Protein AF-A0A0X3P410-F1 (afdb_monomer)

Organism: Schistocephalus solidus (NCBI:txid70667)

Structure (mmCIF, N/CA/C/O backbone):
data_AF-A0A0X3P410-F1
#
_entry.id   AF-A0A0X3P410-F1
#
loop_
_atom_site.group_PDB
_atom_site.id
_atom_site.type_symbol
_atom_site.label_atom_id
_atom_site.label_alt_id
_atom_site.label_comp_id
_atom_site.label_asym_id
_atom_site.label_entity_id
_atom_site.label_seq_id
_atom_site.pdbx_PDB_ins_code
_atom_site.Cartn_x
_atom_site.Cartn_y
_atom_site.Cartn_z
_atom_site.occupancy
_atom_site.B_iso_or_equiv
_atom_site.auth_seq_id
_atom_site.auth_comp_id
_atom_site.auth_asym_id
_atom_site.auth_atom_id
_atom_site.pdbx_PDB_model_num
ATOM 1 N N . VAL A 1 1 ? -22.834 -7.733 72.774 1.00 53.56 1 VAL A N 1
ATOM 2 C CA . VAL A 1 1 ? -22.899 -6.552 71.873 1.00 53.56 1 VAL A CA 1
ATOM 3 C C . VAL A 1 1 ? -21.554 -6.244 71.197 1.00 53.56 1 VAL A C 1
ATOM 5 O O . VAL A 1 1 ? -21.556 -6.013 70.000 1.00 53.56 1 VAL A O 1
ATOM 8 N N . MET A 1 2 ? -20.396 -6.358 71.871 1.00 48.06 2 MET A N 1
ATOM 9 C CA . MET A 1 2 ? -19.074 -6.096 71.248 1.00 48.06 2 MET A CA 1
ATOM 10 C C . MET A 1 2 ? -18.658 -7.035 70.096 1.00 48.06 2 MET A C 1
ATOM 12 O O . MET A 1 2 ? -17.933 -6.603 69.210 1.00 48.06 2 MET A O 1
ATOM 16 N N . HIS A 1 3 ? -19.120 -8.290 70.051 1.00 46.69 3 HIS A N 1
ATOM 17 C CA . HIS A 1 3 ? -18.744 -9.221 68.970 1.00 46.69 3 HIS A CA 1
ATOM 18 C C . HIS A 1 3 ? -19.468 -8.949 67.639 1.00 46.69 3 HIS A C 1
ATOM 20 O O . HIS A 1 3 ? -18.973 -9.324 66.583 1.00 46.69 3 HIS A O 1
ATOM 26 N N . SER A 1 4 ? -20.607 -8.250 67.665 1.00 51.50 4 SER A N 1
ATOM 27 C CA . SER A 1 4 ? -21.394 -7.973 66.455 1.00 51.50 4 SER A CA 1
ATOM 28 C C . SER A 1 4 ? -20.841 -6.803 65.636 1.00 51.50 4 SER A C 1
ATOM 30 O O . SER A 1 4 ? -21.094 -6.726 64.438 1.00 51.50 4 SER A O 1
ATOM 32 N N . HIS A 1 5 ? -20.088 -5.890 66.257 1.00 46.47 5 HIS A N 1
ATOM 33 C CA . HIS A 1 5 ? -19.515 -4.733 65.562 1.00 46.47 5 HIS A CA 1
ATOM 34 C C . HIS A 1 5 ? -18.194 -5.058 64.860 1.00 46.47 5 HIS A C 1
ATOM 36 O O . HIS A 1 5 ? -17.947 -4.536 63.779 1.00 46.47 5 HIS A O 1
ATOM 42 N N . VAL A 1 6 ? -17.390 -5.977 65.404 1.00 54.53 6 VAL A N 1
ATOM 43 C CA . VAL A 1 6 ? -16.124 -6.400 64.777 1.00 54.53 6 VAL A CA 1
ATOM 44 C C . VAL A 1 6 ? -16.376 -7.179 63.479 1.00 54.53 6 VAL A C 1
ATOM 46 O O . VAL A 1 6 ? -15.697 -6.944 62.484 1.00 54.53 6 VAL A O 1
ATOM 49 N N . VAL A 1 7 ? -17.409 -8.029 63.449 1.00 55.09 7 VAL A N 1
ATOM 50 C CA . VAL A 1 7 ? -17.800 -8.789 62.245 1.00 55.09 7 VAL A CA 1
ATOM 51 C C . VAL A 1 7 ? -18.361 -7.871 61.150 1.00 55.09 7 VAL A C 1
ATOM 53 O O . VAL A 1 7 ? -18.025 -8.045 59.983 1.00 55.09 7 VAL A O 1
ATOM 56 N N . CYS A 1 8 ? -19.140 -6.842 61.508 1.00 50.25 8 CYS A N 1
ATOM 57 C CA . CYS A 1 8 ? -19.619 -5.848 60.538 1.00 50.25 8 CYS A CA 1
ATOM 58 C C . CYS A 1 8 ? -18.475 -5.035 59.913 1.00 50.25 8 CYS A C 1
ATOM 60 O O . CYS A 1 8 ? -18.492 -4.800 58.710 1.00 50.25 8 CYS A O 1
ATOM 62 N N . ILE A 1 9 ? -17.471 -4.634 60.704 1.00 56.47 9 ILE A N 1
ATOM 63 C CA . ILE A 1 9 ? -16.331 -3.848 60.204 1.00 56.47 9 ILE A CA 1
ATOM 64 C C . ILE A 1 9 ? -15.464 -4.687 59.250 1.00 56.47 9 ILE A C 1
ATOM 66 O O . ILE A 1 9 ? -15.083 -4.198 58.185 1.00 56.47 9 ILE A O 1
ATOM 70 N N . LEU A 1 10 ? -15.215 -5.961 59.579 1.00 51.12 10 LEU A N 1
ATOM 71 C CA . LEU A 1 10 ? -14.474 -6.889 58.713 1.00 51.12 10 LEU A CA 1
ATOM 72 C C . LEU A 1 10 ? -15.204 -7.161 57.387 1.00 51.12 10 LEU A C 1
ATOM 74 O O . LEU A 1 10 ? -14.580 -7.087 56.333 1.00 51.12 10 LEU A O 1
ATOM 78 N N . LEU A 1 11 ? -16.527 -7.358 57.415 1.00 52.19 11 LEU A N 1
ATOM 79 C CA . LEU A 1 11 ? -17.325 -7.567 56.199 1.00 52.19 11 LEU A CA 1
ATOM 80 C C . LEU A 1 11 ? -17.384 -6.319 55.305 1.00 52.19 11 LEU A C 1
ATOM 82 O O . LEU A 1 11 ? -17.352 -6.436 54.082 1.00 52.19 11 LEU A O 1
ATOM 86 N N . THR A 1 12 ? -17.418 -5.112 55.884 1.00 54.66 12 THR A N 1
ATOM 87 C CA . THR A 1 12 ? -17.327 -3.874 55.090 1.00 54.66 12 THR A CA 1
ATOM 88 C C . THR A 1 12 ? -15.939 -3.656 54.492 1.00 54.66 12 THR A C 1
ATOM 90 O O . THR A 1 12 ? -15.838 -3.141 53.381 1.00 54.66 12 THR A O 1
ATOM 93 N N . ALA A 1 13 ? -14.875 -4.078 55.183 1.00 51.28 13 ALA A N 1
ATOM 94 C CA . ALA A 1 13 ? -13.511 -4.000 54.668 1.00 51.28 13 ALA A CA 1
ATOM 95 C C . ALA A 1 13 ? -13.288 -4.989 53.512 1.00 51.28 13 ALA A C 1
ATOM 97 O O . ALA A 1 13 ? -12.763 -4.590 52.476 1.00 51.28 13 ALA A O 1
ATOM 98 N N . GLU A 1 14 ? -13.764 -6.234 53.621 1.00 45.56 14 GLU A N 1
ATOM 99 C CA . GLU A 1 14 ? -13.724 -7.198 52.511 1.00 45.56 14 GLU A CA 1
ATOM 100 C C . GLU A 1 14 ? -14.582 -6.746 51.320 1.00 45.56 14 GLU A C 1
ATOM 102 O O . GLU A 1 14 ?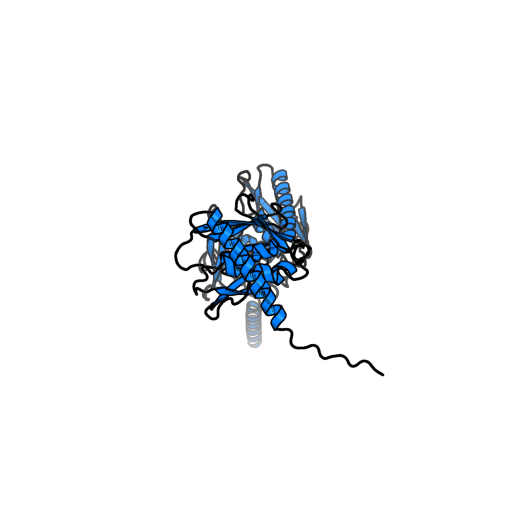 -14.131 -6.848 50.181 1.00 45.56 14 GLU A O 1
ATOM 107 N N . ALA A 1 15 ? -15.759 -6.150 51.548 1.00 48.47 15 ALA A N 1
ATOM 108 C CA . ALA A 1 15 ? -16.586 -5.590 50.473 1.00 48.47 15 ALA A CA 1
ATOM 109 C C . ALA A 1 15 ? -15.930 -4.383 49.766 1.00 48.47 15 ALA A C 1
ATOM 111 O O . ALA A 1 15 ? -16.090 -4.214 48.557 1.00 48.47 15 ALA A O 1
ATOM 112 N N . LEU A 1 16 ? -15.152 -3.565 50.485 1.00 43.69 16 LEU A N 1
ATOM 113 C CA . LEU A 1 16 ? -14.364 -2.463 49.913 1.00 43.69 16 LEU A CA 1
ATOM 114 C C . LEU A 1 16 ? -13.125 -2.956 49.141 1.00 43.69 16 LEU A C 1
ATOM 116 O O . LEU A 1 16 ? -12.748 -2.334 48.148 1.00 43.69 16 LEU A O 1
ATOM 120 N N . ILE A 1 17 ? -12.525 -4.081 49.545 1.00 46.53 17 ILE A N 1
ATOM 121 C CA . ILE A 1 17 ? -11.403 -4.726 48.838 1.00 46.53 17 ILE A CA 1
ATOM 122 C C . ILE A 1 17 ? -11.898 -5.486 47.591 1.00 46.53 17 ILE A C 1
ATOM 124 O O . ILE A 1 17 ? -11.266 -5.428 46.540 1.00 46.53 17 ILE A O 1
ATOM 128 N N . LEU A 1 18 ? -13.077 -6.113 47.648 1.00 37.34 18 LEU A N 1
ATOM 129 C CA . LEU A 1 18 ? -13.748 -6.699 46.478 1.00 37.34 18 LEU A CA 1
ATOM 130 C C . LEU A 1 18 ? -14.286 -5.628 45.510 1.00 37.34 18 LEU A C 1
ATOM 132 O O . LEU A 1 18 ? -14.347 -5.861 44.304 1.00 37.34 18 LEU A O 1
ATOM 136 N N . GLY A 1 19 ? -14.620 -4.432 46.007 1.00 35.28 19 GLY A N 1
ATOM 137 C CA . GLY A 1 19 ? -15.080 -3.298 45.197 1.00 35.28 19 GLY A CA 1
ATOM 138 C C . GLY A 1 19 ? -13.990 -2.598 44.372 1.00 35.28 19 GLY A C 1
ATOM 139 O O . GLY A 1 19 ? -14.309 -1.899 43.410 1.00 35.28 19 GLY A O 1
ATOM 140 N N . THR A 1 20 ? -12.705 -2.783 44.697 1.00 38.91 20 THR A N 1
ATOM 141 C CA . THR A 1 20 ? -11.577 -2.199 43.942 1.00 38.91 20 THR A CA 1
ATOM 142 C C . THR A 1 20 ? -10.993 -3.135 42.882 1.00 38.91 20 THR A C 1
ATOM 144 O O . THR A 1 20 ? -10.320 -2.657 41.968 1.00 38.91 20 THR A O 1
ATOM 147 N N . ALA A 1 21 ? -11.314 -4.432 42.923 1.00 40.91 21 ALA A N 1
ATOM 148 C CA . ALA A 1 21 ? -10.769 -5.452 42.023 1.00 40.91 21 ALA A CA 1
ATOM 149 C C . ALA A 1 21 ? -11.372 -5.463 40.601 1.00 40.91 21 ALA A C 1
ATOM 151 O O . ALA A 1 21 ? -10.977 -6.286 39.784 1.00 40.91 21 ALA A O 1
ATOM 152 N N . ASN A 1 22 ? -12.313 -4.567 40.276 1.00 45.75 22 ASN A N 1
ATOM 153 C CA . ASN A 1 22 ? -13.031 -4.609 38.994 1.00 45.75 22 ASN A CA 1
ATOM 154 C C . ASN A 1 22 ? -13.069 -3.267 38.241 1.00 45.75 22 ASN A C 1
ATOM 156 O O . ASN A 1 22 ? -13.989 -2.994 37.465 1.00 45.75 22 ASN A O 1
ATOM 160 N N . LYS A 1 23 ? -12.069 -2.395 38.441 1.00 52.06 23 LYS A N 1
ATOM 161 C CA . LYS A 1 23 ? -11.855 -1.284 37.502 1.00 52.06 23 LYS A CA 1
ATOM 162 C C . LYS A 1 23 ? -11.256 -1.855 36.222 1.00 52.06 23 LYS A C 1
ATOM 164 O O . LYS A 1 23 ? -10.046 -2.041 36.145 1.00 52.06 23 LYS A O 1
ATOM 169 N N . LYS A 1 24 ? -12.107 -2.098 35.217 1.00 62.91 24 LYS A N 1
ATOM 170 C CA . LYS A 1 24 ? -11.659 -2.381 33.846 1.00 62.91 24 LYS A CA 1
ATOM 171 C C . LYS A 1 24 ? -10.625 -1.328 33.448 1.00 62.91 24 LYS A C 1
ATOM 173 O O . LYS A 1 24 ? -10.930 -0.132 33.398 1.00 62.91 24 LYS A O 1
ATOM 178 N N . SER A 1 25 ? -9.395 -1.774 33.233 1.00 76.81 25 SER A N 1
ATOM 179 C CA . SER A 1 25 ? -8.320 -0.940 32.714 1.00 76.81 25 SER A CA 1
ATOM 180 C C . SER A 1 25 ? -8.734 -0.375 31.353 1.00 76.81 25 SER A C 1
ATOM 182 O O . SER A 1 25 ? -9.462 -1.012 30.589 1.00 76.81 25 SER A O 1
ATOM 184 N N . HIS A 1 26 ? -8.322 0.856 31.067 1.00 84.44 26 HIS A N 1
ATOM 185 C CA . HIS A 1 26 ? -8.626 1.512 29.801 1.00 84.44 26 HIS A CA 1
ATOM 186 C C . HIS A 1 26 ? -7.410 2.276 29.288 1.00 84.44 26 HIS A C 1
ATOM 188 O O . HIS A 1 26 ? -6.543 2.684 30.060 1.00 84.44 26 HIS A O 1
ATOM 194 N N . ILE A 1 27 ? -7.373 2.466 27.977 1.00 87.50 27 ILE A N 1
ATOM 195 C CA . ILE A 1 27 ? -6.474 3.381 27.284 1.00 87.50 27 ILE A CA 1
ATOM 196 C C . ILE A 1 27 ? -7.338 4.442 26.621 1.00 87.50 27 ILE A C 1
ATOM 198 O O . ILE A 1 27 ? -8.391 4.139 26.074 1.00 87.50 27 ILE A O 1
ATOM 202 N N . SER A 1 28 ? -6.906 5.694 26.670 1.00 89.75 28 SER A N 1
ATOM 203 C CA . SER A 1 28 ? -7.561 6.798 25.983 1.00 89.75 28 SER A CA 1
ATOM 204 C C . SER A 1 28 ? -6.724 7.283 24.812 1.00 89.75 28 SER A C 1
ATOM 206 O O . SER A 1 28 ? -5.535 7.532 24.977 1.00 89.75 28 SER A O 1
ATOM 208 N N . VAL A 1 29 ? -7.359 7.481 23.660 1.00 90.50 29 VAL A N 1
ATOM 209 C CA . VAL A 1 29 ? -6.777 8.203 22.524 1.00 90.50 29 VAL A CA 1
ATOM 210 C C . VAL A 1 29 ? -7.301 9.629 22.541 1.00 90.50 29 VAL A C 1
ATOM 212 O O . VAL A 1 29 ? -8.511 9.839 22.593 1.00 90.50 29 VAL A O 1
ATOM 215 N N . CYS A 1 30 ? -6.404 10.604 22.514 1.00 88.88 30 CYS A N 1
ATOM 216 C CA . CYS A 1 30 ? -6.676 12.010 22.762 1.00 88.88 30 CYS A CA 1
ATOM 217 C C . CYS A 1 30 ? -6.092 12.890 21.657 1.00 88.88 30 CYS A C 1
ATOM 219 O O . CYS A 1 30 ? -5.040 12.586 21.098 1.00 88.88 30 CYS A O 1
ATOM 221 N N . LYS A 1 31 ? -6.771 14.000 21.356 1.00 87.81 31 LYS A N 1
ATOM 222 C CA . LYS A 1 31 ? -6.292 14.984 20.373 1.00 87.81 31 LYS A CA 1
ATOM 223 C C . LYS A 1 31 ? -5.110 15.784 20.918 1.00 87.81 31 LYS A C 1
ATOM 225 O O . LYS A 1 31 ? -4.193 16.117 20.184 1.00 87.81 31 LYS A O 1
ATOM 230 N N . PHE A 1 32 ? -5.147 16.070 22.214 1.00 86.81 32 PHE A N 1
ATOM 231 C CA . PHE A 1 32 ? -4.072 16.702 22.974 1.00 86.81 32 PHE A CA 1
ATOM 232 C C . PHE A 1 32 ? -3.826 15.881 24.243 1.00 86.81 32 PHE A C 1
ATOM 234 O O . PHE A 1 32 ? -4.707 15.102 24.625 1.00 86.81 32 PHE A O 1
ATOM 241 N N . PRO A 1 33 ? -2.694 16.047 24.946 1.00 86.69 33 PRO A N 1
ATOM 242 C CA . PRO A 1 33 ? -2.455 15.326 26.189 1.00 86.69 33 PRO A CA 1
ATOM 243 C C . PRO A 1 33 ? -3.628 15.517 27.159 1.00 86.69 33 PRO A C 1
ATOM 245 O O . PRO A 1 33 ? -3.986 16.642 27.507 1.00 86.69 33 PRO A O 1
ATOM 248 N N . HIS A 1 34 ? -4.266 14.409 27.541 1.00 83.31 34 HIS A N 1
ATOM 249 C CA . HIS A 1 34 ? -5.423 14.365 28.444 1.00 83.31 34 HIS A CA 1
ATOM 250 C C . HIS A 1 34 ? -6.672 15.171 28.013 1.00 83.31 34 HIS A C 1
ATOM 252 O O . HIS A 1 34 ? -7.570 15.373 28.832 1.00 83.31 34 HIS A O 1
ATOM 258 N N . SER A 1 35 ? -6.779 15.607 26.751 1.00 86.56 35 SER A N 1
ATOM 259 C CA . SER A 1 35 ? -7.918 16.394 26.254 1.00 86.56 35 SER A CA 1
ATOM 260 C C . SER A 1 35 ? -8.442 15.900 24.903 1.00 86.56 35 SER A C 1
ATOM 262 O O . SER A 1 35 ? -7.696 15.444 24.035 1.00 86.56 35 SER A O 1
ATOM 264 N N . GLY A 1 36 ? -9.764 15.980 24.720 1.00 84.56 36 GLY A N 1
ATOM 265 C CA . GLY A 1 36 ? -10.440 15.458 23.528 1.00 84.56 36 GLY A CA 1
ATOM 266 C C . GLY A 1 36 ? -10.337 13.934 23.406 1.00 84.56 36 GLY A C 1
ATOM 267 O O . GLY A 1 36 ? -10.142 13.421 22.311 1.00 84.56 36 GLY A O 1
ATOM 268 N N . CYS A 1 37 ? -10.407 13.222 24.531 1.00 87.69 37 CYS A N 1
ATOM 269 C CA . CYS A 1 37 ? -10.124 11.792 24.609 1.00 87.69 37 CYS A CA 1
ATOM 270 C C . CYS A 1 37 ? -11.328 10.889 24.295 1.00 87.69 37 CYS A C 1
ATOM 272 O O . CYS A 1 37 ? -12.476 11.215 24.615 1.00 87.69 37 CYS A O 1
ATOM 274 N N . LYS A 1 38 ? -11.051 9.695 23.763 1.00 89.12 38 LYS A N 1
ATOM 275 C CA . LYS A 1 38 ? -11.967 8.548 23.712 1.00 89.12 38 LYS A CA 1
ATOM 276 C C . LYS A 1 38 ? -11.301 7.319 24.317 1.00 89.12 38 LYS A C 1
ATOM 278 O O . LYS A 1 38 ? -10.166 7.004 23.974 1.00 89.12 38 LYS A O 1
ATOM 283 N N . ALA A 1 39 ? -12.017 6.652 25.217 1.00 87.62 39 ALA A N 1
ATOM 284 C CA . ALA A 1 39 ? -11.524 5.489 25.941 1.00 87.62 39 ALA A CA 1
ATOM 285 C C . ALA A 1 39 ? -11.814 4.179 25.194 1.00 87.62 39 ALA A C 1
ATOM 287 O O . ALA A 1 39 ? -12.881 4.012 24.604 1.00 87.62 39 ALA A O 1
ATOM 288 N N . PHE A 1 40 ? -10.868 3.254 25.303 1.00 86.62 40 PHE A N 1
ATOM 289 C CA . PHE A 1 40 ? -10.900 1.865 24.866 1.00 86.62 40 PHE A CA 1
ATOM 290 C C . PHE A 1 40 ? -10.651 0.999 26.097 1.00 86.62 40 PHE A C 1
ATOM 292 O O . PHE A 1 40 ? -9.687 1.221 26.833 1.00 86.62 40 PHE A O 1
ATOM 299 N N . TYR A 1 41 ? -11.537 0.047 26.357 1.00 82.81 41 TYR A N 1
ATOM 300 C CA . TYR A 1 41 ? -11.479 -0.786 27.556 1.00 82.81 41 TYR A CA 1
ATOM 301 C C . TYR A 1 41 ? -10.783 -2.105 27.248 1.00 82.81 41 TYR A C 1
ATOM 303 O O . TYR A 1 41 ? -10.905 -2.620 26.138 1.00 82.81 41 TYR A O 1
ATOM 311 N N . THR A 1 42 ? -10.075 -2.663 28.228 1.00 74.81 42 THR A N 1
ATOM 312 C CA . THR A 1 42 ? -9.466 -3.983 28.058 1.00 74.81 42 THR A CA 1
ATOM 313 C C . THR A 1 42 ? -10.505 -5.053 27.768 1.00 74.81 42 THR A C 1
ATOM 315 O O . THR A 1 42 ? -11.596 -5.085 28.353 1.00 74.81 42 THR A O 1
ATOM 318 N N . LYS A 1 43 ? -10.116 -5.972 26.885 1.00 70.62 43 LYS A N 1
ATOM 319 C CA . LYS A 1 43 ? -10.782 -7.256 26.671 1.00 70.62 43 LYS A CA 1
ATOM 320 C C . LYS A 1 43 ? -9.839 -8.331 27.198 1.00 70.62 43 LYS A C 1
ATOM 322 O O . LYS A 1 43 ? -8.666 -8.325 26.844 1.00 70.62 43 LYS A O 1
ATOM 327 N N . GLN A 1 44 ? -10.323 -9.168 28.121 1.00 64.69 44 GLN A N 1
ATOM 328 C CA . GLN A 1 44 ? -9.512 -10.181 28.822 1.00 64.69 44 GLN A CA 1
ATOM 329 C C . GLN A 1 44 ? -8.151 -9.648 29.322 1.00 64.69 44 GLN A C 1
ATOM 331 O O . GLN A 1 44 ? -7.116 -10.267 29.112 1.00 64.69 44 GLN A O 1
ATOM 336 N N . GLU A 1 45 ? -8.152 -8.466 29.950 1.00 66.75 45 GLU A N 1
ATOM 337 C CA . GLU A 1 45 ? -6.956 -7.827 30.534 1.00 66.75 45 GLU A CA 1
ATOM 338 C C . GLU A 1 45 ? -5.840 -7.438 29.539 1.00 66.75 45 GLU A C 1
ATOM 340 O O . GLU A 1 45 ? -4.801 -6.932 29.964 1.00 66.75 45 GLU A O 1
ATOM 345 N N . SER A 1 46 ? -6.067 -7.565 28.226 1.00 76.44 46 SER A N 1
ATOM 346 C CA . SER A 1 46 ? -5.139 -7.130 27.175 1.00 76.44 46 SER A CA 1
ATOM 347 C C . SER A 1 46 ? -5.678 -5.941 26.365 1.00 76.44 46 SER A C 1
ATOM 349 O O . SER A 1 46 ? -6.882 -5.666 26.312 1.00 76.44 46 SER A O 1
ATOM 351 N N . PHE A 1 47 ? -4.754 -5.222 25.721 1.00 78.44 47 PHE A N 1
ATOM 352 C CA . PHE A 1 47 ? -5.019 -4.160 24.746 1.00 78.44 47 PHE A CA 1
ATOM 353 C C . PHE A 1 47 ? -4.621 -4.557 23.314 1.00 78.44 47 PHE A C 1
ATOM 355 O O . PHE A 1 47 ? -4.543 -3.684 22.449 1.00 78.44 47 PHE A O 1
ATOM 362 N N . ASP A 1 48 ? -4.363 -5.839 23.041 1.00 78.19 48 ASP A N 1
ATOM 363 C CA . ASP A 1 48 ? -3.875 -6.308 21.734 1.00 78.19 48 ASP A CA 1
ATOM 364 C C . ASP A 1 48 ? -4.797 -5.907 20.577 1.00 78.19 48 ASP A C 1
ATOM 366 O O . ASP A 1 48 ? -4.315 -5.397 19.565 1.00 78.19 48 ASP A O 1
ATOM 370 N N . SER A 1 49 ? -6.118 -6.016 20.764 1.00 77.81 49 SER A N 1
ATOM 371 C CA . SER A 1 49 ? -7.120 -5.550 19.794 1.00 77.81 49 SER A CA 1
ATOM 372 C C . SER A 1 49 ? -6.889 -4.085 19.422 1.00 77.81 49 SER A C 1
ATOM 374 O O . SER A 1 49 ? -6.720 -3.743 18.255 1.00 77.81 49 SER A O 1
ATOM 376 N N . TYR A 1 50 ? -6.782 -3.215 20.427 1.00 83.88 50 TYR A N 1
ATOM 377 C CA . TYR A 1 50 ? -6.537 -1.789 20.231 1.00 83.88 50 TYR A CA 1
ATOM 378 C C . TYR A 1 50 ? -5.188 -1.517 19.540 1.00 83.88 50 TYR A C 1
ATOM 380 O O . TYR A 1 50 ? -5.117 -0.695 18.624 1.00 83.88 50 TYR A O 1
ATOM 388 N N . ARG A 1 51 ? -4.120 -2.234 19.916 1.00 82.44 51 ARG A N 1
ATOM 389 C CA . ARG A 1 51 ? -2.795 -2.105 19.279 1.00 82.44 51 ARG A CA 1
ATOM 390 C C . ARG A 1 51 ? -2.828 -2.484 17.805 1.00 82.44 51 ARG A C 1
ATOM 392 O O . ARG A 1 51 ? -2.227 -1.799 16.979 1.00 82.44 51 ARG A O 1
ATOM 399 N N . GLN A 1 52 ? -3.550 -3.543 17.467 1.00 77.75 52 GLN A N 1
ATOM 400 C CA . GLN A 1 52 ? -3.747 -3.957 16.087 1.00 77.75 52 GLN A CA 1
ATOM 401 C C . GLN A 1 52 ? -4.584 -2.929 15.308 1.00 77.75 52 GLN A C 1
ATOM 403 O O . GLN A 1 52 ? -4.239 -2.589 14.176 1.00 77.75 52 GLN A O 1
ATOM 408 N N . CYS A 1 53 ? -5.613 -2.351 15.932 1.00 83.62 53 CYS A N 1
ATOM 409 C CA . CYS A 1 53 ? -6.407 -1.276 15.338 1.00 83.62 53 CYS A CA 1
ATOM 410 C C . CYS A 1 53 ? -5.579 -0.027 15.024 1.00 83.62 53 CYS A C 1
ATOM 412 O O . CYS A 1 53 ? -5.759 0.559 13.957 1.00 83.62 53 CYS A O 1
ATOM 414 N N . LEU A 1 54 ? -4.628 0.353 15.888 1.00 81.75 54 LEU A N 1
ATOM 415 C CA . LEU A 1 54 ? -3.697 1.448 15.590 1.00 81.75 54 LEU A CA 1
ATOM 416 C C . LEU A 1 54 ? -2.926 1.189 14.293 1.00 81.75 54 LEU A C 1
ATOM 418 O O . LEU A 1 54 ? -2.819 2.092 13.468 1.00 81.75 54 LEU A O 1
ATOM 422 N N . LYS A 1 55 ? -2.445 -0.040 14.068 1.00 77.00 55 LYS A N 1
ATOM 423 C CA . LYS A 1 55 ? -1.725 -0.398 12.835 1.00 77.00 55 LYS A CA 1
ATOM 424 C C . LYS A 1 55 ? -2.600 -0.234 11.590 1.00 77.00 55 LYS A C 1
ATOM 426 O O . LYS A 1 55 ? -2.111 0.214 10.559 1.00 77.00 55 LYS A O 1
ATOM 431 N N . TYR A 1 56 ? -3.876 -0.601 11.680 1.00 74.94 56 TYR A N 1
ATOM 432 C CA . TYR A 1 56 ? -4.776 -0.589 10.528 1.00 74.94 56 TYR A CA 1
ATOM 433 C C . TYR A 1 56 ? -5.492 0.724 10.290 1.00 74.94 56 TYR A C 1
ATOM 435 O O . TYR A 1 56 ? -5.934 0.921 9.175 1.00 74.94 56 TYR A O 1
ATOM 443 N N . CYS A 1 57 ? -5.623 1.597 11.284 1.00 79.25 57 CYS A N 1
ATOM 444 C CA . CYS A 1 57 ? -6.245 2.911 11.117 1.00 79.25 57 CYS A CA 1
ATOM 445 C C . CYS A 1 57 ? -5.214 4.026 10.872 1.00 79.25 57 CYS A C 1
ATOM 447 O O . CYS A 1 57 ? -5.597 5.171 10.665 1.00 79.25 57 CYS A O 1
ATOM 449 N N . THR A 1 58 ? -3.916 3.706 10.888 1.00 72.00 58 THR A N 1
ATOM 450 C CA . THR A 1 58 ? -2.808 4.656 10.696 1.00 72.00 58 THR A CA 1
ATOM 451 C C . THR A 1 58 ? -2.102 4.373 9.372 1.00 72.00 58 THR A C 1
ATOM 453 O O . THR A 1 58 ? -1.014 3.802 9.344 1.00 72.00 58 THR A O 1
ATOM 456 N N . PHE A 1 59 ? -2.736 4.720 8.254 1.00 63.94 59 PHE A N 1
ATOM 457 C CA . PHE A 1 59 ? -2.145 4.558 6.924 1.00 63.94 59 PHE A CA 1
ATOM 458 C C . PHE A 1 59 ? -2.377 5.791 6.061 1.00 63.94 59 PHE A C 1
ATOM 460 O O . PHE A 1 59 ? -3.378 6.489 6.200 1.00 63.94 59 PHE A O 1
ATOM 467 N N . LYS A 1 60 ? -1.412 6.048 5.181 1.00 61.84 60 LYS A N 1
ATOM 468 C CA . LYS A 1 60 ? -1.434 7.148 4.225 1.00 61.84 60 LYS A CA 1
ATOM 469 C C . LYS A 1 60 ? -2.324 6.745 3.042 1.00 61.84 60 LYS A C 1
ATOM 471 O O . LYS A 1 60 ? -1.956 5.836 2.304 1.00 61.84 60 LYS A O 1
ATOM 476 N N . THR A 1 61 ? -3.507 7.347 2.908 1.00 54.75 61 THR A N 1
ATOM 477 C CA . THR A 1 61 ? -4.492 6.977 1.869 1.00 54.75 61 THR A CA 1
ATOM 478 C C . THR A 1 61 ? -4.225 7.614 0.513 1.00 54.75 61 THR A C 1
ATOM 480 O O . THR A 1 61 ? -4.600 7.048 -0.508 1.00 54.75 61 THR A O 1
ATOM 483 N N . ASP A 1 62 ? -3.571 8.771 0.488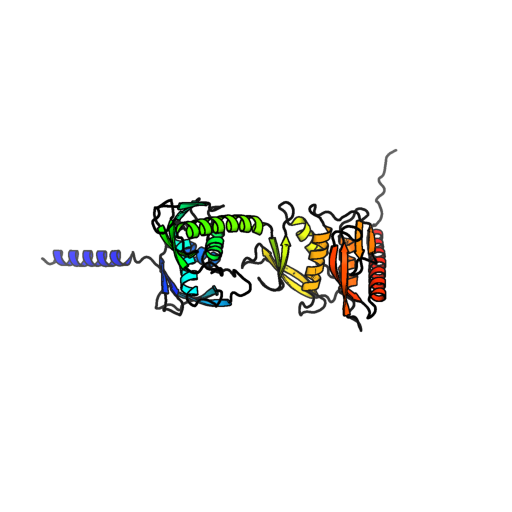 1.00 54.91 62 ASP A N 1
ATOM 484 C CA . ASP A 1 62 ? -3.299 9.535 -0.727 1.00 54.91 62 ASP A CA 1
ATOM 485 C C . ASP A 1 62 ? -1.983 10.327 -0.597 1.00 54.91 62 ASP A C 1
ATOM 487 O O . ASP A 1 62 ? -1.380 10.405 0.477 1.00 54.91 62 ASP A O 1
ATOM 491 N N . ALA A 1 63 ? -1.500 10.903 -1.699 1.00 56.72 63 ALA A N 1
ATOM 492 C CA . ALA A 1 63 ? -0.266 11.689 -1.697 1.00 56.72 63 ALA A CA 1
ATOM 493 C C . ALA A 1 63 ? -0.369 12.974 -0.848 1.00 56.72 63 ALA A C 1
ATOM 495 O O . ALA A 1 63 ? 0.650 13.416 -0.307 1.00 56.72 63 ALA A O 1
ATOM 496 N N . ASP A 1 64 ? -1.584 13.511 -0.694 1.00 57.97 64 ASP A N 1
ATOM 497 C CA . ASP A 1 64 ? -1.883 14.828 -0.119 1.00 57.97 64 ASP A CA 1
ATOM 498 C C . ASP A 1 64 ? -2.181 14.796 1.394 1.00 57.97 64 ASP A C 1
ATOM 500 O O . ASP A 1 64 ? -2.253 15.840 2.052 1.00 57.97 64 ASP A O 1
ATOM 504 N N . THR A 1 65 ? -2.317 13.604 1.975 1.00 67.88 65 THR A N 1
ATOM 505 C CA . THR A 1 65 ? -2.496 13.401 3.411 1.00 67.88 65 THR A CA 1
ATOM 506 C C . THR A 1 65 ? -1.270 13.874 4.180 1.00 67.88 65 THR A C 1
ATOM 508 O O . THR A 1 65 ? -0.118 13.550 3.867 1.00 67.88 65 THR A O 1
ATOM 511 N N . LYS A 1 66 ? -1.529 14.638 5.242 1.00 70.06 66 LYS A N 1
ATOM 512 C CA . LYS A 1 66 ? -0.509 15.098 6.179 1.00 70.06 66 LYS A CA 1
ATOM 513 C C . LYS A 1 66 ? -0.443 14.197 7.392 1.00 70.06 66 LYS A C 1
ATOM 515 O O . LYS A 1 66 ? -1.453 13.676 7.860 1.00 70.06 66 LYS A O 1
ATOM 520 N N . GLU A 1 67 ? 0.769 14.072 7.906 1.00 80.19 67 GLU A N 1
ATOM 521 C CA . GLU A 1 67 ? 1.036 13.476 9.202 1.00 80.19 67 GLU A CA 1
ATOM 522 C C . GLU A 1 67 ? 0.571 14.422 10.316 1.00 80.19 67 GLU A C 1
ATOM 524 O O . GLU A 1 67 ? 0.898 15.612 10.308 1.00 80.19 67 GLU A O 1
ATOM 529 N N . LEU A 1 68 ? -0.222 13.904 11.251 1.00 82.19 68 LEU A N 1
ATOM 530 C CA . LEU A 1 68 ? -0.766 14.623 12.397 1.00 82.19 68 LEU A CA 1
ATOM 531 C C . LEU A 1 68 ? -0.466 13.866 13.692 1.00 82.19 68 LEU A C 1
ATOM 533 O O . LEU A 1 68 ? -0.377 12.639 13.715 1.00 82.19 68 LEU A O 1
ATOM 537 N N . GLU A 1 69 ? -0.359 14.615 14.787 1.00 84.19 69 GLU A N 1
ATOM 538 C CA . GLU A 1 69 ? -0.065 14.075 16.113 1.00 84.19 69 GLU A CA 1
ATOM 539 C C . GLU A 1 69 ? -1.347 13.923 16.946 1.00 84.19 69 GLU A C 1
ATOM 541 O O . GLU A 1 69 ? -2.200 14.815 17.001 1.00 84.19 69 GLU A O 1
ATOM 546 N N . GLY A 1 70 ? -1.487 12.766 17.587 1.00 87.44 70 GLY A N 1
ATOM 547 C CA . GLY A 1 70 ? -2.445 12.476 18.650 1.00 87.44 70 GLY A CA 1
ATOM 548 C C . GLY A 1 70 ? -1.723 11.881 19.858 1.00 87.44 70 GLY A C 1
ATOM 549 O O . GLY A 1 70 ? -0.502 11.761 19.871 1.00 87.44 70 GLY A O 1
ATOM 550 N N . TYR A 1 71 ? -2.463 11.491 20.892 1.00 88.44 71 TYR A N 1
ATOM 551 C CA . TYR A 1 71 ? -1.876 11.021 22.147 1.00 88.44 71 TYR A CA 1
ATOM 552 C C . TYR A 1 71 ? -2.593 9.800 22.695 1.00 88.44 71 TYR A C 1
ATOM 554 O O . TYR A 1 71 ? -3.815 9.718 22.681 1.00 88.44 71 TYR A O 1
ATOM 562 N N . GLU A 1 72 ? -1.828 8.880 23.256 1.00 90.44 72 GLU A N 1
ATOM 563 C CA . GLU A 1 72 ? -2.309 7.758 24.038 1.00 90.44 72 GLU A CA 1
ATOM 564 C C . GLU A 1 72 ? -2.070 7.996 25.525 1.00 90.44 72 GLU A C 1
ATOM 566 O O . GLU A 1 72 ? -0.936 8.205 25.953 1.00 90.44 72 GLU A O 1
ATOM 571 N N . CYS A 1 73 ? -3.115 7.878 26.335 1.00 88.25 73 CYS A N 1
ATOM 572 C CA . CYS A 1 73 ? -3.055 8.109 27.771 1.00 88.25 73 CYS A CA 1
ATOM 573 C C . CYS A 1 73 ? -3.684 6.929 28.525 1.00 88.25 73 CYS A C 1
ATOM 575 O O . CYS A 1 73 ? -4.850 6.604 28.310 1.00 88.25 73 CYS A O 1
ATOM 577 N N . VAL A 1 74 ? -2.938 6.298 29.437 1.00 83.31 74 VAL A N 1
ATOM 578 C CA . VAL A 1 74 ? -3.444 5.179 30.261 1.00 83.31 74 VAL A CA 1
ATOM 579 C C . VAL A 1 74 ? -4.192 5.697 31.495 1.00 83.31 74 VAL A C 1
ATOM 581 O O . VAL A 1 74 ? -5.225 5.161 31.881 1.00 83.31 74 VAL A O 1
ATOM 584 N N . ASN A 1 75 ? -3.699 6.770 32.116 1.00 74.31 75 ASN A N 1
ATOM 585 C CA . ASN A 1 75 ? -4.405 7.504 33.163 1.00 74.31 75 ASN A CA 1
ATOM 586 C C . ASN A 1 75 ? -3.964 8.986 33.177 1.00 74.31 75 ASN A C 1
ATOM 588 O O . ASN A 1 75 ? -3.009 9.359 32.500 1.00 74.31 75 ASN A O 1
ATOM 592 N N . PHE A 1 76 ? -4.651 9.835 33.949 1.00 68.69 76 PHE A N 1
ATOM 593 C CA . PHE A 1 76 ? -4.329 11.270 34.077 1.00 68.69 76 PHE A CA 1
ATOM 594 C C . PHE A 1 76 ? -3.025 11.573 34.838 1.00 68.69 76 PHE A C 1
ATOM 596 O O . PHE A 1 76 ? -2.579 12.712 34.845 1.00 68.69 76 PHE A O 1
ATOM 603 N N . GLN A 1 77 ? -2.440 10.582 35.513 1.00 70.19 77 GLN A N 1
ATOM 604 C CA . GLN A 1 77 ? -1.207 10.723 36.297 1.00 70.19 77 GLN A CA 1
ATOM 605 C C . GLN A 1 77 ? 0.043 10.319 35.498 1.00 70.19 77 GLN A C 1
ATOM 607 O O . GLN A 1 77 ? 1.155 10.686 35.863 1.00 70.19 77 GLN A O 1
ATOM 612 N N . THR A 1 78 ? -0.126 9.553 34.420 1.00 77.06 78 THR A N 1
ATOM 613 C CA . THR A 1 78 ? 0.938 9.076 33.537 1.00 77.06 78 THR A CA 1
ATOM 614 C C . THR A 1 78 ? 1.075 9.982 32.329 1.00 77.06 78 THR A C 1
ATOM 616 O O . THR A 1 78 ? 0.070 10.321 31.706 1.00 77.06 78 THR A O 1
ATOM 619 N N . THR A 1 79 ? 2.312 10.282 31.941 1.00 85.38 79 THR A N 1
ATOM 620 C CA . THR A 1 79 ? 2.613 10.977 30.687 1.00 85.38 79 THR A CA 1
ATOM 621 C C . THR A 1 79 ? 1.990 10.244 29.499 1.00 85.38 79 THR A C 1
ATOM 623 O O . THR A 1 79 ? 2.174 9.033 29.346 1.00 85.38 79 THR A O 1
ATOM 626 N N . CYS A 1 80 ? 1.264 10.976 28.652 1.00 87.88 80 CYS A N 1
ATOM 627 C CA . CYS A 1 80 ? 0.729 10.421 27.415 1.00 87.88 80 CYS A CA 1
ATOM 628 C C . CYS A 1 80 ? 1.846 10.159 26.399 1.00 87.88 80 CYS A C 1
ATOM 630 O O . CYS A 1 80 ? 2.783 10.948 26.275 1.00 87.88 80 CYS A O 1
ATOM 632 N N . LYS A 1 81 ? 1.727 9.070 25.642 1.00 88.50 81 LYS A N 1
ATOM 633 C CA . LYS A 1 81 ? 2.630 8.751 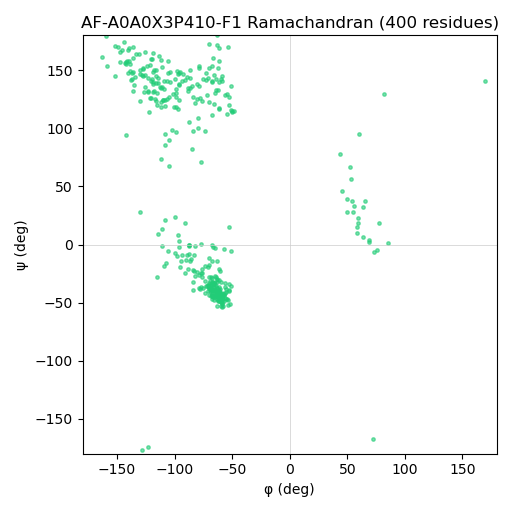24.533 1.00 88.50 81 LYS A CA 1
ATOM 634 C C . LYS A 1 81 ? 2.104 9.389 23.246 1.00 88.50 81 LYS A C 1
ATOM 636 O O . LYS A 1 81 ? 0.905 9.275 23.000 1.00 88.50 81 LYS A O 1
ATOM 641 N N . PRO A 1 82 ? 2.946 10.037 22.428 1.00 87.00 82 PRO A N 1
ATOM 642 C CA . PRO A 1 82 ? 2.509 10.538 21.133 1.00 87.00 82 PRO A CA 1
ATOM 643 C C . PRO A 1 82 ? 2.143 9.373 20.201 1.00 87.00 82 PRO A C 1
ATOM 645 O O . PRO A 1 82 ? 2.738 8.295 20.258 1.00 87.00 82 PRO A O 1
ATOM 648 N N . LEU A 1 83 ? 1.148 9.607 19.354 1.00 84.88 83 LEU A N 1
ATOM 649 C CA . LEU A 1 83 ? 0.695 8.744 18.270 1.00 84.88 83 LEU A CA 1
ATOM 650 C C . LEU A 1 83 ? 0.660 9.560 16.980 1.00 84.88 83 LEU A C 1
ATOM 652 O O . LEU A 1 83 ? 0.402 10.761 17.006 1.00 84.88 83 LEU A O 1
ATOM 656 N N . VAL A 1 84 ? 0.860 8.888 15.854 1.00 81.62 84 VAL A N 1
ATOM 657 C CA . VAL A 1 84 ? 0.759 9.494 14.526 1.00 81.62 84 VAL A CA 1
ATOM 658 C C . VAL A 1 84 ? -0.519 9.008 13.849 1.00 81.62 84 VAL A C 1
ATOM 660 O O . VAL A 1 84 ? -0.871 7.839 13.983 1.00 81.62 84 VAL A O 1
ATOM 663 N N . TYR A 1 85 ? -1.208 9.894 13.131 1.00 80.56 85 TYR A N 1
ATOM 664 C CA . TYR A 1 85 ? -2.290 9.552 12.206 1.00 80.56 85 TYR A CA 1
ATOM 665 C C . TYR A 1 85 ? -2.228 10.426 10.951 1.00 80.56 85 TYR A C 1
ATOM 667 O O . TYR A 1 85 ? -1.631 11.500 10.966 1.00 80.56 85 TYR A O 1
ATOM 675 N N . TYR A 1 86 ? -2.826 9.963 9.853 1.00 74.88 86 TYR A N 1
ATOM 676 C CA . TYR A 1 86 ? -2.811 10.667 8.568 1.00 74.88 86 TYR A CA 1
ATOM 677 C C . TYR A 1 86 ? -4.193 11.223 8.237 1.00 74.88 86 TYR A C 1
ATOM 679 O O . TYR A 1 86 ? -5.202 10.563 8.489 1.00 74.88 86 TYR A O 1
ATOM 687 N N . ALA A 1 87 ? -4.241 12.433 7.675 1.00 66.44 87 ALA A N 1
ATOM 688 C CA . ALA A 1 87 ? -5.487 13.048 7.226 1.00 66.44 87 ALA A CA 1
ATOM 689 C C . ALA A 1 87 ? -5.293 14.030 6.061 1.00 66.44 87 ALA A C 1
ATOM 691 O O . ALA A 1 87 ? -4.298 14.757 6.009 1.00 66.44 87 ALA A O 1
ATOM 692 N N . SER A 1 88 ? -6.270 14.090 5.153 1.00 59.22 88 SER A N 1
ATOM 693 C CA . SER A 1 88 ? -6.346 15.097 4.083 1.00 59.22 88 SER A CA 1
ATOM 694 C C . SER A 1 88 ? -6.948 16.390 4.633 1.00 59.22 88 SER A C 1
ATOM 696 O O . SER A 1 88 ? -8.047 16.361 5.142 1.00 59.22 88 SER A O 1
ATOM 698 N N . ILE A 1 89 ? -6.258 17.528 4.553 1.00 51.97 89 ILE A N 1
ATOM 699 C CA . ILE A 1 89 ? -6.458 18.741 5.391 1.00 51.97 89 ILE A CA 1
ATOM 700 C C . ILE A 1 89 ? -7.809 19.464 5.172 1.00 51.97 89 ILE A C 1
ATOM 702 O O . ILE A 1 89 ? -8.083 20.486 5.802 1.00 51.97 89 ILE A O 1
ATOM 706 N N . SER A 1 90 ? -8.653 18.994 4.257 1.00 48.25 90 SER A N 1
ATOM 707 C CA . SER A 1 90 ? -9.839 19.717 3.794 1.00 48.25 90 SER A CA 1
ATOM 708 C C . SER A 1 90 ? -10.982 19.810 4.814 1.00 48.25 90 SER A C 1
ATOM 710 O O . SER A 1 90 ? -11.827 20.693 4.669 1.00 48.25 90 SER A O 1
ATOM 712 N N . THR A 1 91 ? -11.044 18.961 5.850 1.00 50.06 91 THR A N 1
ATOM 713 C CA . THR A 1 91 ? -12.224 18.873 6.738 1.00 50.06 91 THR A CA 1
ATOM 714 C C . THR A 1 91 ? -11.838 18.639 8.204 1.00 50.06 91 THR A C 1
ATOM 716 O O . THR A 1 91 ? -11.701 17.505 8.634 1.00 50.06 91 THR A O 1
ATOM 719 N N . GLY A 1 92 ? -11.713 19.696 9.019 1.00 52.12 92 GLY A N 1
ATOM 720 C CA . GLY A 1 92 ? -11.174 19.701 10.402 1.00 52.12 92 GLY A CA 1
ATOM 721 C C . GLY A 1 92 ? -11.730 18.735 11.484 1.00 52.12 92 GLY A C 1
ATOM 722 O O . GLY A 1 92 ? -11.437 18.936 12.666 1.00 52.12 92 GLY A O 1
ATOM 723 N N . GLU A 1 93 ? -12.485 17.690 11.133 1.00 66.25 93 GLU A N 1
ATOM 724 C CA . GLU A 1 93 ? -12.977 16.597 11.987 1.00 66.25 93 GLU A CA 1
ATOM 725 C C . GLU A 1 93 ? -12.105 15.315 11.967 1.00 66.25 93 GLU A C 1
ATOM 727 O O . GLU A 1 93 ? -12.424 14.355 12.668 1.00 66.25 93 GLU A O 1
ATOM 732 N N . HIS A 1 94 ? -10.970 15.294 11.262 1.00 74.81 94 HIS A N 1
ATOM 733 C CA . HIS A 1 94 ? -10.141 14.093 11.020 1.00 74.81 94 HIS A CA 1
ATOM 734 C C . HIS A 1 94 ? -9.753 13.253 12.239 1.00 74.81 94 HIS A C 1
ATOM 736 O O . HIS A 1 94 ? -9.688 12.027 12.174 1.00 74.81 94 HIS A O 1
ATOM 742 N N . PHE A 1 95 ? -9.500 13.896 13.380 1.00 80.88 95 PHE A N 1
ATOM 743 C CA . PHE A 1 95 ? -9.202 13.168 14.611 1.00 80.88 95 PHE A CA 1
ATOM 744 C C . PHE A 1 95 ? -10.378 12.267 15.024 1.00 80.88 95 PHE A C 1
ATOM 746 O O . PHE A 1 95 ? -10.179 11.136 15.458 1.00 80.88 95 PHE A O 1
ATOM 753 N N . LEU A 1 96 ? -11.616 12.752 14.877 1.00 82.25 96 LEU A N 1
ATOM 754 C CA . LEU A 1 96 ? -12.813 11.985 15.224 1.00 82.25 96 LEU A CA 1
ATOM 755 C C . LEU A 1 96 ? -13.042 10.832 14.250 1.00 82.25 96 LEU A C 1
ATOM 757 O O . LEU A 1 96 ? -13.483 9.771 14.676 1.00 82.25 96 LEU A O 1
ATOM 761 N N . GLU A 1 97 ? -12.720 11.026 12.976 1.00 78.31 97 GLU A N 1
ATOM 762 C CA . GLU A 1 97 ? -12.781 9.998 11.936 1.00 78.31 97 GLU A CA 1
ATOM 763 C C . GLU A 1 97 ? -11.775 8.871 12.181 1.00 78.31 97 GLU A C 1
ATOM 765 O O . GLU A 1 97 ? -12.148 7.695 12.191 1.00 78.31 97 GLU A O 1
ATOM 770 N N . TRP A 1 98 ? -10.522 9.223 12.480 1.00 83.75 98 TRP A N 1
ATOM 771 C CA . TRP A 1 98 ? -9.490 8.262 12.862 1.00 83.75 98 TRP A CA 1
ATOM 772 C C . TRP A 1 98 ? -9.882 7.487 14.123 1.00 83.75 98 TRP A C 1
ATOM 774 O O . TRP A 1 98 ? -9.886 6.254 14.135 1.00 83.75 98 TRP A O 1
ATOM 784 N N . VAL A 1 99 ? -10.329 8.192 15.167 1.00 87.69 99 VAL A N 1
ATOM 785 C CA . VAL A 1 99 ? -10.849 7.550 16.380 1.00 87.69 99 VAL A CA 1
ATOM 786 C C . VAL A 1 99 ? -12.058 6.670 16.068 1.00 87.69 99 VAL A C 1
ATOM 788 O O . VAL A 1 99 ? -12.236 5.626 16.697 1.00 87.69 99 VAL A O 1
ATOM 791 N N . LYS A 1 100 ? -12.877 7.033 15.077 1.00 88.12 100 LYS A N 1
ATOM 792 C CA . LYS A 1 100 ? -14.014 6.214 14.680 1.00 88.12 100 LYS A CA 1
ATOM 793 C C . LYS A 1 100 ? -13.592 4.914 14.005 1.00 88.12 100 LYS A C 1
ATOM 795 O O . LYS A 1 100 ? -14.165 3.878 14.338 1.00 88.12 100 LYS A O 1
ATOM 800 N N . CYS A 1 101 ? -12.571 4.948 13.150 1.00 87.56 101 CYS A N 1
ATOM 801 C CA . CYS A 1 101 ? -11.937 3.740 12.619 1.00 87.56 101 CYS A CA 1
ATOM 802 C C . CYS A 1 101 ? -11.475 2.821 13.760 1.00 87.56 101 CYS A C 1
ATOM 804 O O . CYS A 1 101 ? -11.813 1.637 13.770 1.00 87.56 101 CYS A O 1
ATOM 806 N N . LEU A 1 102 ? -10.799 3.375 14.777 1.00 89.56 102 LEU A N 1
ATOM 807 C CA . LEU A 1 102 ? -10.354 2.605 15.943 1.00 89.56 102 LEU A CA 1
ATOM 808 C C . LEU A 1 102 ? -11.529 1.979 16.704 1.00 89.56 102 LEU A C 1
ATOM 810 O O . LEU A 1 102 ? -11.461 0.814 17.078 1.00 89.56 102 LEU A O 1
ATOM 814 N N . GLN A 1 103 ? -12.620 2.720 16.909 1.00 89.69 103 GLN A N 1
ATOM 815 C CA . GLN A 1 103 ? -13.817 2.206 17.584 1.00 89.69 103 GLN A CA 1
ATOM 816 C C . GLN A 1 103 ? -14.513 1.096 16.796 1.00 89.69 103 GLN A C 1
ATOM 818 O O . GLN A 1 103 ? -14.997 0.140 17.392 1.00 89.69 103 GLN A O 1
ATOM 823 N N . VAL A 1 104 ? -14.588 1.220 15.470 1.00 90.25 104 VAL A N 1
ATOM 824 C CA . VAL A 1 104 ? -15.164 0.184 14.604 1.00 90.25 104 VAL A CA 1
ATOM 825 C C . VAL A 1 104 ? -14.292 -1.069 14.626 1.00 90.25 104 VAL A C 1
ATOM 827 O O . VAL A 1 104 ? -14.812 -2.173 14.776 1.00 90.25 104 VAL A O 1
ATOM 830 N N . CYS A 1 105 ? -12.973 -0.900 14.531 1.00 88.94 105 CYS A N 1
ATOM 831 C CA . CYS A 1 105 ? -12.026 -1.998 14.642 1.00 88.94 105 CYS A CA 1
ATOM 832 C C . CYS A 1 105 ? -12.122 -2.699 16.001 1.00 88.94 105 CYS A C 1
ATOM 834 O O . CYS A 1 105 ? -12.240 -3.922 16.044 1.00 88.94 105 CYS A O 1
ATOM 836 N N . ASP A 1 106 ? -12.129 -1.944 17.103 1.00 87.50 106 ASP A N 1
ATOM 837 C CA . ASP A 1 106 ? -12.264 -2.517 18.439 1.00 87.50 106 ASP A CA 1
ATOM 838 C C . ASP A 1 106 ? -13.608 -3.234 18.581 1.00 87.50 106 ASP A C 1
ATOM 840 O O . ASP A 1 106 ? -13.632 -4.374 19.021 1.00 87.50 106 ASP A O 1
ATOM 844 N N . HIS A 1 107 ? -14.717 -2.642 18.128 1.00 88.12 107 HIS A N 1
ATOM 845 C CA . HIS A 1 107 ? -16.041 -3.276 18.168 1.00 88.12 107 HIS A CA 1
ATOM 846 C C . HIS A 1 107 ? -16.081 -4.623 17.438 1.00 88.12 107 HIS A C 1
ATOM 848 O O . HIS A 1 107 ? -16.649 -5.588 17.946 1.00 88.12 107 HIS A O 1
ATOM 854 N N . LEU A 1 108 ? -15.470 -4.696 16.254 1.00 88.56 108 LEU A N 1
ATOM 855 C CA . LEU A 1 108 ? -15.413 -5.923 15.465 1.00 88.56 108 LEU A CA 1
ATOM 856 C C . LEU A 1 108 ? -14.379 -6.925 15.979 1.00 88.56 108 LEU A C 1
ATOM 858 O O . LEU A 1 108 ? -14.522 -8.114 15.722 1.00 88.56 108 LEU A O 1
ATOM 862 N N . SER A 1 109 ? -13.344 -6.481 16.684 1.00 84.00 109 SER A N 1
ATOM 863 C CA . SER A 1 109 ? -12.344 -7.380 17.253 1.00 84.00 109 SER A CA 1
ATOM 864 C C . SER A 1 109 ? -12.971 -8.173 18.398 1.00 84.00 109 SER A C 1
ATOM 866 O O . SER A 1 109 ? -13.477 -7.597 19.364 1.00 84.00 109 SER A O 1
ATOM 868 N N . GLY A 1 110 ? -12.940 -9.502 18.310 1.00 69.81 110 GLY A N 1
ATOM 869 C CA . GLY A 1 110 ? -13.378 -10.373 19.396 1.00 69.81 110 GLY A CA 1
ATOM 870 C C . GLY A 1 110 ? -12.521 -10.209 20.656 1.00 69.81 110 GLY A C 1
ATOM 871 O O . GLY A 1 110 ? -11.553 -9.445 20.690 1.00 69.81 110 GLY A O 1
ATOM 872 N N . ASP A 1 111 ? -12.852 -10.968 21.699 1.00 67.50 111 ASP A N 1
ATOM 873 C CA . ASP A 1 111 ? -12.147 -10.898 22.988 1.00 67.50 111 ASP A CA 1
ATOM 874 C C . ASP A 1 111 ? -10.655 -11.251 22.889 1.00 67.50 111 ASP A C 1
ATOM 876 O O . ASP A 1 111 ? -9.865 -10.809 23.716 1.00 67.50 111 ASP A O 1
ATOM 880 N N . THR A 1 112 ? -10.262 -11.999 21.855 1.00 64.56 112 THR A N 1
ATOM 881 C CA . THR A 1 112 ? -8.878 -12.412 21.582 1.00 64.56 112 THR A CA 1
ATOM 882 C C . THR A 1 112 ? -8.162 -11.520 20.559 1.00 64.56 112 THR A C 1
ATOM 884 O O . THR A 1 112 ? -7.110 -11.902 20.053 1.00 64.56 112 THR A O 1
ATOM 887 N N . GLY A 1 113 ? -8.765 -10.398 20.149 1.00 65.06 113 GLY A N 1
ATOM 888 C CA . GLY A 1 113 ? -8.259 -9.542 19.064 1.00 65.06 113 GLY A CA 1
ATOM 889 C C . GLY A 1 113 ? -8.474 -10.086 17.649 1.00 65.06 113 GLY A C 1
ATOM 890 O O . GLY A 1 113 ? -8.210 -9.389 16.675 1.00 65.06 113 GLY A O 1
ATOM 891 N N . ALA A 1 114 ? -9.007 -11.303 17.508 1.00 70.31 114 ALA A N 1
ATOM 892 C CA . ALA A 1 114 ? -9.324 -11.880 16.206 1.00 70.31 114 ALA A CA 1
ATOM 893 C C . ALA A 1 114 ? -10.592 -11.253 15.606 1.00 70.31 114 ALA A C 1
ATOM 895 O O . ALA A 1 114 ? -11.568 -10.998 16.316 1.00 70.31 114 ALA A O 1
ATOM 896 N N . ALA A 1 115 ? -10.600 -11.055 14.288 1.00 77.31 115 ALA A N 1
ATOM 897 C CA . ALA A 1 115 ? -11.801 -10.644 13.572 1.00 77.31 115 ALA A CA 1
ATOM 898 C C . ALA A 1 115 ? -12.798 -11.811 13.477 1.00 77.31 115 ALA A C 1
ATOM 900 O O . ALA A 1 115 ? -12.369 -12.959 13.311 1.00 77.31 115 ALA A O 1
ATOM 901 N N . PRO A 1 116 ? -14.118 -11.556 13.483 1.00 81.69 116 PRO A N 1
ATOM 902 C CA . PRO A 1 116 ? -15.086 -12.566 13.088 1.00 81.69 116 PRO A CA 1
ATOM 903 C C . PRO A 1 116 ? -14.857 -12.941 11.621 1.00 81.69 116 PRO A C 1
ATOM 905 O O . PRO A 1 116 ? -14.401 -12.110 10.833 1.00 81.69 116 PRO A O 1
ATOM 908 N N . VAL A 1 117 ? -15.201 -14.174 11.242 1.00 82.31 117 VAL A N 1
ATOM 909 C CA . VAL A 1 117 ? -15.081 -14.662 9.852 1.00 82.31 117 VAL A CA 1
ATOM 910 C C . VAL A 1 117 ? -15.830 -13.747 8.880 1.00 82.31 117 VAL A C 1
ATOM 912 O O . VAL A 1 117 ? -15.350 -13.457 7.785 1.00 82.31 117 VAL A O 1
ATOM 915 N N . GLU A 1 118 ? -16.987 -13.249 9.301 1.00 87.81 118 GLU A N 1
ATOM 916 C CA . GLU A 1 118 ? -17.769 -12.248 8.593 1.00 87.81 118 GLU A CA 1
ATOM 917 C C . GLU A 1 118 ? -18.401 -11.268 9.580 1.00 87.81 118 GLU A C 1
ATOM 919 O O . GLU A 1 118 ? -18.584 -11.576 10.755 1.00 87.81 118 GLU A O 1
ATOM 924 N N . HIS A 1 119 ? -18.731 -10.084 9.091 1.00 90.19 119 HIS A N 1
ATOM 925 C CA . HIS A 1 119 ? -19.509 -9.079 9.806 1.00 90.19 119 HIS A CA 1
ATOM 926 C C . HIS A 1 119 ? -20.414 -8.356 8.806 1.00 90.19 119 HIS A C 1
ATOM 928 O O . HIS A 1 119 ? -20.318 -8.599 7.601 1.00 90.19 119 HIS A O 1
ATOM 934 N N . SER A 1 120 ? -21.297 -7.476 9.271 1.00 92.25 120 SER A N 1
ATOM 935 C CA . SER A 1 120 ? -22.268 -6.815 8.394 1.00 92.25 120 SER A CA 1
ATOM 936 C C . SER A 1 120 ? -22.167 -5.302 8.462 1.00 92.25 120 SER A C 1
ATOM 938 O O . SER A 1 120 ? -21.979 -4.721 9.530 1.00 92.25 120 SER A O 1
ATOM 940 N N . ILE A 1 121 ? -22.359 -4.662 7.314 1.00 93.38 121 ILE A N 1
ATOM 941 C CA . ILE A 1 121 ? -22.586 -3.225 7.209 1.00 93.38 121 ILE A CA 1
ATOM 942 C C . ILE A 1 121 ? -24.046 -3.041 6.833 1.00 93.38 121 ILE A C 1
ATOM 944 O O . ILE A 1 121 ? -24.511 -3.599 5.838 1.00 93.38 121 ILE A O 1
ATOM 948 N N . CYS A 1 122 ? -24.768 -2.279 7.640 1.00 92.31 122 CYS A N 1
ATOM 949 C CA . CYS A 1 122 ? -26.177 -2.007 7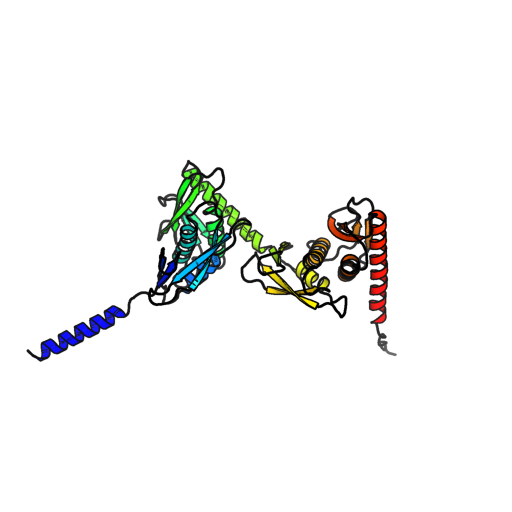.450 1.00 92.31 122 CYS A CA 1
ATOM 950 C C . CYS A 1 122 ? -26.443 -0.516 7.279 1.00 92.31 122 CYS A C 1
ATOM 952 O O . CYS A 1 122 ? -25.651 0.329 7.704 1.00 92.31 122 CYS A O 1
ATOM 954 N N . ASP A 1 123 ? -27.586 -0.193 6.690 1.00 90.62 123 ASP A N 1
ATOM 955 C CA . ASP A 1 123 ? -28.118 1.160 6.715 1.00 90.62 123 ASP A CA 1
ATOM 956 C C . ASP A 1 123 ? -28.443 1.610 8.154 1.00 90.62 123 ASP A C 1
ATOM 958 O O . ASP A 1 123 ? -28.378 0.841 9.118 1.00 90.62 123 ASP A O 1
ATOM 962 N N . GLU A 1 124 ? -28.770 2.893 8.314 1.00 89.75 124 GLU A N 1
ATOM 963 C CA . GLU A 1 124 ? -29.050 3.506 9.618 1.00 89.75 124 GLU A CA 1
ATOM 964 C C . GLU A 1 124 ? -30.116 2.747 10.428 1.00 89.75 124 GLU A C 1
ATOM 966 O O . GLU A 1 124 ? -29.952 2.556 11.635 1.00 89.75 124 GLU A O 1
ATOM 971 N N . ASN A 1 125 ? -31.157 2.253 9.746 1.00 88.81 125 ASN A N 1
ATOM 972 C CA . ASN A 1 125 ? -32.295 1.553 10.345 1.00 88.81 125 ASN A CA 1
ATOM 973 C C . ASN A 1 125 ? -32.075 0.040 10.499 1.00 88.81 125 ASN A C 1
ATOM 975 O O . ASN A 1 125 ? -32.960 -0.651 11.003 1.00 88.81 125 ASN A O 1
ATOM 979 N N . LYS A 1 126 ? -30.913 -0.479 10.078 1.00 89.44 126 LYS A N 1
ATOM 980 C CA . LYS A 1 126 ? -30.573 -1.911 10.040 1.00 89.44 126 LYS A CA 1
ATOM 981 C C . LYS A 1 126 ? -31.516 -2.757 9.174 1.00 89.44 126 LYS A C 1
ATOM 983 O O . LYS A 1 126 ? -31.572 -3.973 9.342 1.00 89.44 126 LYS A O 1
ATOM 988 N N . ALA A 1 127 ? -32.263 -2.125 8.272 1.00 87.19 127 ALA A N 1
ATOM 989 C CA . ALA A 1 127 ? -33.220 -2.795 7.400 1.00 87.19 127 ALA A CA 1
ATOM 990 C C . ALA A 1 127 ? -32.508 -3.469 6.222 1.00 87.19 127 ALA A C 1
ATOM 992 O O . ALA A 1 127 ? -32.867 -4.577 5.830 1.00 87.19 127 ALA A O 1
ATOM 993 N N . ASN A 1 128 ? -31.470 -2.818 5.695 1.00 89.88 128 ASN A N 1
ATOM 994 C CA . ASN A 1 128 ? -30.661 -3.331 4.598 1.00 89.88 128 ASN A CA 1
ATOM 995 C C . ASN A 1 128 ? -29.232 -3.552 5.077 1.00 89.88 128 ASN A C 1
ATOM 997 O O . ASN A 1 128 ? -28.587 -2.614 5.536 1.00 89.88 128 ASN A O 1
ATOM 1001 N N . CYS A 1 129 ? -28.726 -4.776 4.936 1.00 91.38 129 CYS A N 1
ATOM 1002 C CA . CYS A 1 129 ? -27.371 -5.149 5.330 1.00 91.38 129 CYS A CA 1
ATOM 1003 C C . CYS A 1 129 ? -26.655 -5.887 4.197 1.00 91.38 129 CYS A C 1
ATOM 1005 O O . CYS A 1 129 ? -27.279 -6.613 3.422 1.00 91.38 129 CYS A O 1
ATOM 1007 N N . PHE A 1 130 ? -25.332 -5.757 4.131 1.00 91.81 130 PHE A N 1
ATOM 1008 C CA . PHE A 1 130 ? -24.477 -6.654 3.360 1.00 91.81 130 PHE A CA 1
ATOM 1009 C C . PHE A 1 130 ? -23.355 -7.204 4.237 1.00 91.81 130 PHE A C 1
ATOM 1011 O O . PHE A 1 130 ? -22.854 -6.515 5.126 1.00 91.81 130 PHE A O 1
ATOM 1018 N N . ASN A 1 131 ? -22.975 -8.455 3.985 1.00 91.19 131 ASN A N 1
ATOM 1019 C CA . ASN A 1 131 ? -21.901 -9.110 4.719 1.00 91.19 131 ASN A CA 1
ATOM 1020 C C . ASN A 1 131 ? -20.546 -8.802 4.084 1.00 91.19 131 ASN A C 1
ATOM 1022 O O . ASN A 1 131 ? -20.406 -8.763 2.860 1.00 91.19 131 ASN A O 1
ATOM 1026 N N . PHE A 1 132 ? -19.541 -8.645 4.935 1.00 88.50 132 PHE A N 1
ATOM 1027 C CA . PHE A 1 132 ? -18.149 -8.487 4.566 1.00 88.50 132 PHE A CA 1
ATOM 1028 C C . PHE A 1 132 ? -17.325 -9.588 5.241 1.00 88.50 132 PHE A C 1
ATOM 1030 O O . PHE A 1 132 ? -17.220 -9.660 6.466 1.00 88.50 132 PHE A O 1
ATOM 1037 N N . GLY A 1 133 ? -16.756 -10.475 4.425 1.00 84.81 133 GLY A N 1
ATOM 1038 C CA . GLY A 1 133 ? -15.882 -11.549 4.896 1.00 84.81 133 GLY A CA 1
ATOM 1039 C C . GLY A 1 133 ? -14.468 -11.052 5.199 1.00 84.81 133 GLY A C 1
ATOM 1040 O O . GLY A 1 133 ? -13.885 -10.330 4.387 1.00 84.81 133 GLY A O 1
ATOM 1041 N N . ASN A 1 134 ? -13.913 -11.494 6.326 1.00 80.12 134 ASN A N 1
ATOM 1042 C CA . ASN A 1 134 ? -12.576 -11.164 6.809 1.00 80.12 134 ASN A CA 1
ATOM 1043 C C . ASN A 1 134 ? -11.611 -12.333 6.537 1.00 80.12 134 ASN A C 1
ATOM 1045 O O . ASN A 1 134 ? -11.584 -13.309 7.295 1.00 80.12 134 ASN A O 1
ATOM 1049 N N . PRO A 1 135 ? -10.813 -12.287 5.454 1.00 70.38 135 PRO A N 1
ATOM 1050 C CA . PRO A 1 135 ? -9.869 -13.357 5.156 1.00 70.38 135 PRO A CA 1
ATOM 1051 C C . PRO A 1 135 ? -8.842 -13.509 6.288 1.00 70.38 135 PRO A C 1
ATOM 1053 O O . PRO A 1 135 ? -8.347 -12.520 6.826 1.00 70.38 135 PRO A O 1
ATOM 1056 N N . ALA A 1 136 ? -8.510 -14.759 6.627 1.00 68.31 136 ALA A N 1
ATOM 1057 C CA . ALA A 1 136 ? -7.558 -15.108 7.688 1.00 68.31 136 ALA A CA 1
ATOM 1058 C C . ALA A 1 136 ? -7.884 -14.506 9.074 1.00 68.31 136 ALA A C 1
ATOM 1060 O O . ALA A 1 136 ? -6.975 -14.277 9.868 1.00 68.31 136 ALA A O 1
ATOM 1061 N N . ASN A 1 137 ? -9.167 -14.250 9.366 1.00 71.06 137 ASN A N 1
ATOM 1062 C CA . ASN A 1 137 ? -9.632 -13.663 10.630 1.00 71.06 137 ASN A CA 1
ATOM 1063 C C . ASN A 1 137 ? -8.969 -12.307 10.955 1.00 71.06 137 ASN A C 1
ATOM 1065 O O . ASN A 1 137 ? -8.750 -11.976 12.121 1.00 71.06 137 ASN A O 1
ATOM 1069 N N . SER A 1 138 ? -8.654 -11.515 9.922 1.00 80.62 138 SER A N 1
ATOM 1070 C CA . SER A 1 138 ? -8.083 -10.168 10.044 1.00 80.62 138 SER A CA 1
ATOM 1071 C C . SER A 1 138 ? -9.047 -9.097 9.531 1.00 80.62 138 SER A C 1
ATOM 1073 O O . SER A 1 138 ? -9.660 -9.260 8.475 1.00 80.62 138 SER A O 1
ATOM 1075 N N . LEU A 1 139 ? -9.134 -7.971 10.248 1.00 82.44 139 LEU A N 1
ATOM 1076 C CA . LEU A 1 139 ? -9.902 -6.787 9.837 1.00 82.44 139 LEU A CA 1
ATOM 1077 C C . LEU A 1 139 ? -9.153 -5.884 8.848 1.00 82.44 139 LEU A C 1
ATOM 1079 O O . LEU A 1 139 ? -9.712 -4.886 8.411 1.00 82.44 139 LEU A O 1
ATOM 1083 N N . GLU A 1 140 ? -7.912 -6.207 8.479 1.00 80.56 140 GLU A N 1
ATOM 1084 C CA . GLU A 1 140 ? -7.051 -5.336 7.665 1.00 80.56 140 GLU A CA 1
ATOM 1085 C C . GLU A 1 140 ? -7.721 -4.857 6.370 1.00 80.56 140 GLU A C 1
ATOM 1087 O O . GLU A 1 140 ? -7.768 -3.659 6.101 1.00 80.56 140 GLU A O 1
ATOM 1092 N N . VAL A 1 141 ? -8.277 -5.787 5.586 1.00 82.75 141 VAL A N 1
ATOM 1093 C CA . VAL A 1 141 ? -8.928 -5.470 4.302 1.00 82.75 141 VAL A CA 1
ATOM 1094 C C . VAL A 1 141 ? -10.161 -4.599 4.527 1.00 82.75 141 VAL A C 1
ATOM 1096 O O . VAL A 1 141 ? -10.358 -3.605 3.833 1.00 82.75 141 VAL A O 1
ATOM 1099 N N . PHE A 1 142 ? -10.975 -4.951 5.523 1.00 88.00 142 PHE A N 1
ATOM 1100 C CA . PHE A 1 142 ? -12.166 -4.187 5.860 1.00 88.00 142 PHE A CA 1
ATOM 1101 C C . PHE A 1 142 ? -11.815 -2.760 6.295 1.00 88.00 142 PHE A C 1
ATOM 1103 O O . PHE A 1 142 ? -12.415 -1.821 5.787 1.00 88.00 142 PHE A O 1
ATOM 1110 N N . LEU A 1 143 ? -10.836 -2.581 7.186 1.00 86.00 143 LEU A N 1
ATOM 1111 C CA . LEU A 1 143 ? -10.463 -1.265 7.711 1.00 86.00 143 LEU A CA 1
ATOM 1112 C C . LEU A 1 143 ? -9.822 -0.381 6.642 1.00 86.00 143 LEU A C 1
ATOM 1114 O O . LEU A 1 143 ? -10.106 0.814 6.601 1.00 86.00 143 LEU A O 1
ATOM 1118 N N . ARG A 1 144 ? -9.047 -0.964 5.719 1.00 80.69 144 ARG A N 1
ATOM 1119 C CA . ARG A 1 144 ? -8.577 -0.241 4.530 1.00 80.69 144 ARG A CA 1
ATOM 1120 C C . ARG A 1 144 ? -9.745 0.287 3.696 1.00 80.69 144 ARG A C 1
ATOM 1122 O O . ARG A 1 144 ? -9.798 1.477 3.394 1.00 80.69 144 ARG A O 1
ATOM 1129 N N . CYS A 1 145 ? -10.731 -0.563 3.412 1.00 84.38 145 CYS A N 1
ATOM 1130 C CA . CYS A 1 145 ? -11.933 -0.140 2.695 1.00 84.38 145 CYS A CA 1
ATOM 1131 C C . CYS A 1 145 ? -12.809 0.828 3.482 1.00 84.38 145 CYS A C 1
ATOM 1133 O O . CYS A 1 145 ? -13.407 1.717 2.886 1.00 84.38 145 CYS A O 1
ATOM 1135 N N . TYR A 1 146 ? -12.852 0.707 4.805 1.00 85.81 146 TYR A N 1
ATOM 1136 C CA . TYR A 1 146 ? -13.578 1.623 5.670 1.00 85.81 146 TYR A CA 1
ATOM 1137 C C . TYR A 1 146 ? -13.076 3.047 5.501 1.00 85.81 146 TYR A C 1
ATOM 1139 O O . TYR A 1 146 ? -13.862 3.944 5.216 1.00 85.81 146 TYR A O 1
ATOM 1147 N N . VAL A 1 147 ? -11.768 3.258 5.592 1.00 76.44 147 VAL A N 1
ATOM 1148 C CA . VAL A 1 147 ? -11.188 4.592 5.422 1.00 76.44 147 VAL A CA 1
ATOM 1149 C C . VAL A 1 147 ? -11.360 5.074 3.978 1.00 76.44 147 VAL A C 1
ATOM 1151 O O . VAL A 1 147 ? -11.825 6.194 3.764 1.00 76.44 147 VAL A O 1
ATOM 1154 N N . ASN A 1 148 ? -11.085 4.219 2.983 1.00 77.25 148 ASN A N 1
ATOM 1155 C CA . ASN A 1 148 ? -11.193 4.591 1.568 1.00 77.25 148 ASN A CA 1
ATOM 1156 C C . ASN A 1 148 ? -12.619 5.006 1.183 1.00 77.25 148 ASN A C 1
ATOM 1158 O O . ASN A 1 148 ? -12.805 6.036 0.539 1.00 77.25 148 ASN A O 1
ATOM 1162 N N . CYS A 1 149 ? -13.621 4.246 1.619 1.00 80.38 149 CYS A N 1
ATOM 1163 C CA . CYS A 1 149 ? -15.014 4.462 1.246 1.00 80.38 149 CYS A CA 1
ATOM 1164 C C . CYS A 1 149 ? -15.761 5.467 2.128 1.00 80.38 149 CYS A C 1
ATOM 1166 O O . CYS A 1 149 ? -16.865 5.862 1.756 1.00 80.38 149 CYS A O 1
ATOM 1168 N N . GLN A 1 150 ? -15.228 5.851 3.294 1.00 74.56 150 GLN A N 1
ATOM 1169 C CA . GLN A 1 150 ? -15.954 6.718 4.235 1.00 74.56 150 GLN A CA 1
ATOM 1170 C C . GLN A 1 150 ? -15.329 8.077 4.471 1.00 74.56 150 GLN A C 1
ATOM 1172 O O . GLN A 1 150 ? -16.076 8.996 4.794 1.00 74.56 150 GLN A O 1
ATOM 1177 N N . LEU A 1 151 ? -14.007 8.212 4.339 1.00 59.41 151 LEU A N 1
ATOM 1178 C CA . LEU A 1 151 ? -13.331 9.476 4.642 1.00 59.41 151 LEU A CA 1
ATOM 1179 C C . LEU A 1 151 ? -13.200 10.391 3.426 1.00 59.41 151 LEU A C 1
ATOM 1181 O O . LEU A 1 151 ? -13.121 11.605 3.582 1.00 59.41 151 LEU A O 1
ATOM 1185 N N . HIS A 1 152 ? -13.206 9.836 2.214 1.00 60.38 152 HIS A N 1
ATOM 1186 C CA . HIS A 1 152 ? -13.024 10.633 1.005 1.00 60.38 152 HIS A CA 1
ATOM 1187 C C . HIS A 1 152 ? -14.367 11.167 0.515 1.00 60.38 152 HIS A C 1
ATOM 1189 O O . HIS A 1 152 ? -15.168 10.442 -0.076 1.00 60.38 152 HIS A O 1
ATOM 1195 N N . GLN A 1 153 ? -14.597 12.459 0.736 1.00 58.78 153 GLN A N 1
ATOM 1196 C CA . GLN A 1 153 ? -15.681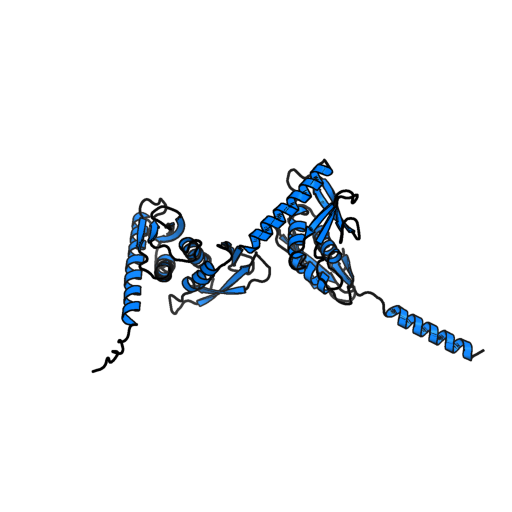 13.177 0.087 1.00 58.78 153 GLN A CA 1
ATOM 1197 C C . GLN A 1 153 ? -15.380 13.286 -1.417 1.00 58.78 153 GLN A C 1
ATOM 1199 O O . GLN A 1 153 ? -14.456 13.990 -1.819 1.00 58.78 153 GLN A O 1
ATOM 1204 N N . LYS A 1 154 ? -16.153 12.595 -2.262 1.00 60.38 154 LYS A N 1
ATOM 1205 C CA . LYS A 1 154 ? -16.109 12.810 -3.720 1.00 60.38 154 LYS A CA 1
ATOM 1206 C C . LYS A 1 154 ? -16.911 14.060 -4.089 1.00 60.38 154 LYS A C 1
ATOM 1208 O O . LYS A 1 154 ? -17.865 14.393 -3.391 1.00 60.38 154 LYS A O 1
ATOM 1213 N N . GLU A 1 155 ? -16.571 14.720 -5.198 1.00 55.28 155 GLU A N 1
ATOM 1214 C CA . GLU A 1 155 ? -17.203 15.986 -5.628 1.00 55.28 155 GLU A CA 1
ATOM 1215 C C . GLU A 1 155 ? -18.743 15.913 -5.704 1.00 55.28 155 GLU A C 1
ATOM 1217 O O . GLU A 1 155 ? -19.432 16.871 -5.361 1.00 55.28 155 GLU A O 1
ATOM 1222 N N . GLU A 1 156 ? -19.297 14.754 -6.070 1.00 57.12 156 GLU A N 1
ATOM 1223 C CA . GLU A 1 156 ? -20.747 14.522 -6.175 1.00 57.12 156 GLU A CA 1
ATOM 1224 C C . GLU A 1 156 ? -21.413 14.115 -4.838 1.00 57.12 156 GLU A C 1
ATOM 1226 O O . GLU A 1 156 ? -22.639 14.127 -4.705 1.00 57.12 156 GLU A O 1
ATOM 1231 N N . GLN A 1 157 ? -20.626 13.776 -3.811 1.00 64.44 157 GLN A N 1
ATOM 1232 C CA . GLN A 1 157 ? -21.097 13.298 -2.509 1.00 64.44 157 GLN A CA 1
ATOM 1233 C C . GLN A 1 157 ? -21.097 14.436 -1.485 1.00 64.44 157 GLN A C 1
ATOM 1235 O O . GLN A 1 157 ? -20.092 14.761 -0.857 1.00 64.44 157 GLN A O 1
ATOM 1240 N N . THR A 1 158 ? -22.257 15.057 -1.291 1.00 64.69 158 THR A N 1
ATOM 1241 C CA . THR A 1 158 ? -22.380 16.274 -0.469 1.00 64.69 158 THR A CA 1
ATOM 1242 C C . THR A 1 158 ? -23.028 16.047 0.895 1.00 64.69 158 THR A C 1
ATOM 1244 O O . THR A 1 158 ? -23.077 16.974 1.704 1.00 64.69 158 THR A O 1
ATOM 1247 N N . LYS A 1 159 ? -23.526 14.834 1.191 1.00 76.06 159 LYS A N 1
ATOM 1248 C CA . LYS A 1 159 ? -24.198 14.539 2.465 1.00 76.06 159 LYS A CA 1
ATOM 1249 C C . LYS A 1 159 ? -23.490 13.478 3.290 1.00 76.06 159 LYS A C 1
ATOM 1251 O O . LYS A 1 159 ? -23.223 12.377 2.822 1.00 76.06 159 LYS A O 1
ATOM 1256 N N . ILE A 1 160 ? -23.307 13.798 4.568 1.00 82.06 160 ILE A N 1
ATOM 1257 C CA . ILE A 1 160 ? -22.914 12.844 5.602 1.00 82.06 160 ILE A CA 1
ATOM 1258 C C . ILE A 1 160 ? -24.141 12.001 5.968 1.00 82.06 160 ILE A C 1
ATOM 1260 O O . ILE A 1 160 ? -25.185 12.527 6.359 1.00 82.06 160 ILE A O 1
ATOM 1264 N N . ARG A 1 161 ? -24.006 10.685 5.843 1.00 85.69 161 ARG A N 1
ATOM 1265 C CA . ARG A 1 161 ? -25.009 9.661 6.151 1.00 85.69 161 ARG A CA 1
ATOM 1266 C C . ARG A 1 161 ? -24.555 8.817 7.335 1.00 85.69 161 ARG A C 1
ATOM 1268 O O . ARG A 1 161 ? -23.370 8.789 7.660 1.00 85.69 161 ARG A O 1
ATOM 1275 N N . GLN A 1 162 ? -25.495 8.107 7.957 1.00 89.19 162 GLN A N 1
ATOM 1276 C CA . GLN A 1 162 ? -25.198 7.119 8.991 1.00 89.19 162 GLN A CA 1
ATOM 1277 C C . GLN A 1 162 ? -25.361 5.694 8.462 1.00 89.19 162 GLN A C 1
ATOM 1279 O O . GLN A 1 162 ? -26.214 5.406 7.623 1.00 89.19 162 GLN A O 1
ATOM 1284 N N . MET A 1 163 ? -24.538 4.801 8.990 1.00 91.88 163 MET A N 1
ATOM 1285 C CA . MET A 1 163 ? -24.592 3.359 8.780 1.00 91.88 163 MET A CA 1
ATOM 1286 C C . MET A 1 163 ? -24.306 2.639 10.099 1.00 91.88 163 MET A C 1
ATOM 1288 O O . MET A 1 163 ? -23.854 3.251 11.069 1.00 91.88 163 MET A O 1
ATOM 1292 N N . GLN A 1 164 ? -24.542 1.334 10.134 1.00 93.50 164 GLN A N 1
ATOM 1293 C CA . GLN A 1 164 ? -24.283 0.484 11.291 1.00 93.50 164 GLN A CA 1
ATOM 1294 C C . GLN A 1 164 ? -23.283 -0.604 10.906 1.00 93.50 164 GLN A C 1
ATOM 1296 O O . GLN A 1 164 ? -23.508 -1.336 9.949 1.00 93.50 164 GLN A O 1
ATOM 1301 N N . VAL A 1 165 ? -22.190 -0.733 11.656 1.00 92.12 165 VAL A N 1
ATOM 1302 C CA . VAL A 1 165 ? -21.265 -1.868 11.537 1.00 92.12 165 VAL A CA 1
ATOM 1303 C C . VAL A 1 165 ? -21.601 -2.861 12.636 1.00 92.12 165 VAL A C 1
ATOM 1305 O O . VAL A 1 165 ? -21.531 -2.522 13.814 1.00 92.12 165 VAL A O 1
ATOM 1308 N N . CYS A 1 166 ? -21.996 -4.069 12.265 1.00 90.94 166 CYS A N 1
ATOM 1309 C CA . CYS A 1 166 ? -22.535 -5.072 13.173 1.00 90.94 166 CYS A CA 1
ATOM 1310 C C . CYS A 1 166 ? -21.669 -6.330 13.173 1.00 90.94 166 CYS A C 1
ATOM 1312 O O . CYS A 1 166 ? -21.198 -6.746 12.116 1.00 90.94 166 CYS A O 1
ATOM 1314 N N . MET A 1 167 ? -21.499 -6.969 14.337 1.00 86.00 167 MET A N 1
ATOM 1315 C CA . MET A 1 167 ? -20.775 -8.250 14.418 1.00 86.00 167 MET A CA 1
ATOM 1316 C C . MET A 1 167 ? -21.489 -9.359 13.633 1.00 86.00 167 MET A C 1
ATOM 1318 O O . MET A 1 167 ? -20.849 -10.266 13.117 1.00 86.00 167 MET A O 1
ATOM 1322 N N . SER A 1 168 ? -22.815 -9.273 13.530 1.00 79.25 168 SER A N 1
ATOM 1323 C CA . SER A 1 168 ? -23.661 -10.109 12.678 1.00 79.25 168 SER A CA 1
ATOM 1324 C C . SER A 1 168 ? -24.868 -9.293 12.193 1.00 79.25 168 SER A C 1
ATOM 1326 O O . SER A 1 168 ? -25.118 -8.215 12.743 1.00 79.25 168 SER A O 1
ATOM 1328 N N . PRO A 1 169 ? -25.625 -9.742 11.173 1.00 74.75 169 PRO A N 1
ATOM 1329 C CA . PRO A 1 169 ? -26.708 -8.947 10.596 1.00 74.75 169 PRO A CA 1
ATOM 1330 C C . PRO A 1 169 ? -27.683 -8.412 11.660 1.00 74.75 169 PRO A C 1
ATOM 1332 O O . PRO A 1 169 ? -28.344 -9.177 12.360 1.00 74.75 169 PRO A O 1
ATOM 1335 N N . GLY A 1 170 ? -27.746 -7.083 11.807 1.00 69.12 170 GLY A N 1
ATOM 1336 C CA . GLY A 1 170 ? -28.665 -6.382 12.713 1.00 69.12 170 GLY A CA 1
ATOM 1337 C C . GLY A 1 170 ? -28.358 -6.456 14.219 1.00 69.12 170 GLY A C 1
ATOM 1338 O O . GLY A 1 170 ? -29.008 -5.743 14.991 1.00 69.12 170 GLY A O 1
ATOM 1339 N N . ASN A 1 171 ? -27.367 -7.240 14.658 1.00 79.19 171 ASN A N 1
ATOM 1340 C CA . ASN A 1 171 ? -27.071 -7.465 16.077 1.00 79.19 171 ASN A CA 1
ATOM 1341 C C . ASN A 1 171 ? -25.684 -6.945 16.490 1.00 79.19 171 ASN A C 1
ATOM 1343 O O . ASN A 1 171 ? -24.731 -7.031 15.722 1.00 79.19 171 ASN A O 1
ATOM 1347 N N . SER A 1 172 ? -25.575 -6.432 17.725 1.00 87.00 172 SER A N 1
ATOM 1348 C CA . SER A 1 172 ? -24.363 -5.820 18.296 1.00 87.00 172 SER A CA 1
ATOM 1349 C C . SER A 1 172 ? -23.661 -4.889 17.298 1.00 87.00 172 SER A C 1
ATOM 1351 O O . SER A 1 172 ? -22.686 -5.264 16.643 1.00 87.00 172 SER A O 1
ATOM 1353 N N . CYS A 1 173 ? -24.205 -3.680 17.138 1.00 90.56 173 CYS A N 1
ATOM 1354 C CA . CYS A 1 173 ? -23.758 -2.729 16.122 1.00 90.56 173 CYS A CA 1
ATOM 1355 C C . CYS A 1 173 ? -23.165 -1.461 16.726 1.00 90.56 173 CYS A C 1
ATOM 1357 O O . CYS A 1 173 ? -23.622 -0.988 17.768 1.00 90.56 173 CYS A O 1
ATOM 1359 N N . ILE A 1 174 ? -22.232 -0.861 15.996 1.00 91.25 174 ILE A N 1
ATOM 1360 C CA . ILE A 1 174 ? -21.722 0.483 16.229 1.00 91.25 174 ILE A CA 1
ATOM 1361 C C . ILE A 1 174 ? -22.097 1.388 15.047 1.00 91.25 174 ILE A C 1
ATOM 1363 O O . ILE A 1 174 ? -21.881 1.043 13.886 1.00 91.25 174 ILE A O 1
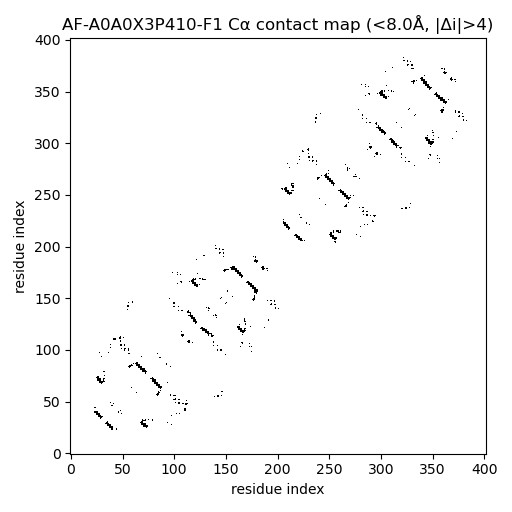ATOM 1367 N N . SER A 1 175 ? -22.658 2.564 15.341 1.00 91.38 175 SER A N 1
ATOM 1368 C CA . SER A 1 175 ? -22.964 3.573 14.314 1.00 91.38 175 SER A CA 1
ATOM 1369 C C . SER A 1 175 ? -21.671 4.129 13.729 1.00 91.38 175 SER A C 1
ATOM 1371 O O . SER A 1 175 ? -20.740 4.364 14.491 1.00 91.38 175 SER A O 1
ATOM 1373 N N . ALA A 1 176 ? -21.611 4.371 12.424 1.00 89.25 176 ALA A N 1
ATOM 1374 C CA . ALA A 1 176 ? -20.516 5.025 11.707 1.00 89.25 176 ALA A CA 1
ATOM 1375 C C . ALA A 1 176 ? -21.080 5.963 10.626 1.00 89.25 176 ALA A C 1
ATOM 1377 O O . ALA A 1 176 ? -22.277 5.934 10.335 1.00 89.25 176 ALA A O 1
ATOM 1378 N N . LYS A 1 177 ? -20.233 6.829 10.061 1.00 86.69 177 LYS A N 1
ATOM 1379 C CA . LYS A 1 177 ? -20.637 7.847 9.082 1.00 86.69 177 LYS A CA 1
ATOM 1380 C C . LYS A 1 177 ? -19.950 7.616 7.742 1.00 86.69 177 LYS A C 1
ATOM 1382 O O . LYS A 1 177 ? -18.835 7.118 7.720 1.00 86.69 177 LYS A O 1
ATOM 1387 N N . TYR A 1 178 ? -20.603 8.005 6.653 1.00 84.25 178 TYR A N 1
ATOM 1388 C CA . TYR A 1 178 ? -20.023 7.981 5.308 1.00 84.25 178 TYR A CA 1
ATOM 1389 C C . TYR A 1 178 ? -20.573 9.131 4.459 1.00 84.25 178 TYR A C 1
ATOM 1391 O O . TYR A 1 178 ? -21.663 9.637 4.740 1.00 84.25 178 TYR A O 1
ATOM 1399 N N . PHE A 1 179 ? -19.840 9.541 3.426 1.00 78.38 179 PHE A N 1
ATOM 1400 C CA . PHE A 1 179 ? -20.321 10.510 2.440 1.00 78.38 179 PHE A CA 1
ATOM 1401 C C . PHE A 1 179 ? -21.132 9.809 1.347 1.00 78.38 179 PHE A C 1
ATOM 1403 O O . PHE A 1 179 ? -20.757 8.745 0.859 1.00 78.38 179 PHE A O 1
ATOM 1410 N N . GLY A 1 180 ? -22.265 10.392 0.961 1.00 78.00 180 GLY A N 1
ATOM 1411 C CA . GLY A 1 180 ? -23.135 9.814 -0.055 1.00 78.00 180 GLY A CA 1
ATOM 1412 C C . GLY A 1 180 ? -24.078 10.820 -0.706 1.00 78.00 180 GLY A C 1
ATOM 1413 O O . GLY A 1 180 ? -24.099 12.009 -0.378 1.00 78.00 180 GLY A O 1
ATOM 1414 N N . GLU A 1 181 ? -24.866 10.312 -1.650 1.00 77.88 181 GLU A N 1
ATOM 1415 C CA . GLU A 1 181 ? -25.837 11.074 -2.437 1.00 77.88 181 GLU A CA 1
ATOM 1416 C C . GLU A 1 181 ? -27.061 11.543 -1.621 1.00 77.88 181 GLU A C 1
ATOM 1418 O O . GLU A 1 181 ? -27.267 11.170 -0.458 1.00 77.88 181 GLU A O 1
ATOM 1423 N N . LEU A 1 182 ? -27.908 12.375 -2.247 1.00 76.25 182 LEU A N 1
ATOM 1424 C CA . LEU A 1 182 ? -29.155 12.902 -1.672 1.00 76.25 182 LEU A CA 1
ATOM 1425 C C . LEU A 1 182 ? -30.246 11.846 -1.464 1.00 76.25 182 LEU A C 1
ATOM 1427 O O . LEU A 1 182 ? -31.049 11.998 -0.538 1.00 76.25 182 LEU A O 1
ATOM 1431 N N . ASP A 1 183 ? -30.259 10.780 -2.257 1.00 82.88 183 ASP A N 1
ATOM 1432 C CA . ASP A 1 183 ? -31.135 9.633 -2.031 1.00 82.88 183 ASP A CA 1
ATOM 1433 C C . ASP A 1 183 ? -30.457 8.617 -1.097 1.00 82.88 183 ASP A C 1
ATOM 1435 O O . ASP A 1 183 ? -29.281 8.293 -1.259 1.00 82.88 183 ASP A O 1
ATOM 1439 N N . GLN A 1 184 ? -31.175 8.142 -0.074 1.00 77.62 184 GLN A N 1
ATOM 1440 C CA . GLN A 1 184 ? -30.597 7.254 0.944 1.00 77.62 184 GLN A CA 1
ATOM 1441 C C . GLN A 1 184 ? -30.283 5.859 0.392 1.00 77.62 184 GLN A C 1
ATOM 1443 O O . GLN A 1 184 ? -29.263 5.275 0.761 1.00 77.62 184 GLN A O 1
ATOM 1448 N N . ASN A 1 185 ? -31.135 5.332 -0.488 1.00 82.62 185 ASN A N 1
ATOM 1449 C CA . ASN A 1 185 ? -30.951 4.000 -1.056 1.00 82.62 185 ASN A CA 1
ATOM 1450 C C . ASN A 1 185 ? -29.813 4.006 -2.079 1.00 82.62 185 ASN A C 1
ATOM 1452 O O . ASN A 1 185 ? -28.974 3.106 -2.067 1.00 82.62 185 ASN A O 1
ATOM 1456 N N . ALA A 1 186 ? -29.739 5.042 -2.916 1.00 82.06 186 ALA A N 1
ATOM 1457 C CA . ALA A 1 186 ? -28.632 5.265 -3.837 1.00 82.06 186 ALA A CA 1
ATOM 1458 C C . ALA A 1 186 ? -27.307 5.428 -3.080 1.00 82.06 186 ALA A C 1
ATOM 1460 O O . ALA A 1 186 ? -26.340 4.739 -3.395 1.00 82.06 186 ALA A O 1
ATOM 1461 N N . ALA A 1 187 ? -27.285 6.235 -2.010 1.00 84.75 187 ALA A N 1
ATOM 1462 C CA . ALA A 1 187 ? -26.098 6.419 -1.177 1.00 84.75 187 ALA A CA 1
ATOM 1463 C C . ALA A 1 187 ? -25.601 5.097 -0.565 1.00 84.75 187 ALA A C 1
ATOM 1465 O O . ALA A 1 187 ? -24.411 4.789 -0.641 1.00 84.75 187 ALA A O 1
ATOM 1466 N N . PHE A 1 188 ? -26.501 4.289 0.004 1.00 88.25 188 PHE A N 1
ATOM 1467 C CA . PHE A 1 188 ? -26.118 3.015 0.612 1.00 88.25 188 PHE A CA 1
ATOM 1468 C C . PHE A 1 188 ? -25.692 1.968 -0.432 1.00 88.25 188 PHE A C 1
ATOM 1470 O O . PHE A 1 188 ? -24.733 1.224 -0.213 1.00 88.25 188 PHE A O 1
ATOM 1477 N N . ASN A 1 189 ? -26.336 1.941 -1.602 1.00 87.00 189 ASN A N 1
ATOM 1478 C CA . ASN A 1 189 ? -25.895 1.108 -2.722 1.00 87.00 189 ASN A CA 1
ATOM 1479 C C . ASN A 1 189 ? -24.507 1.527 -3.230 1.00 87.00 189 ASN A C 1
ATOM 1481 O O . ASN A 1 189 ? -23.667 0.660 -3.469 1.00 87.00 189 ASN A O 1
ATOM 1485 N N . GLY A 1 190 ? -24.234 2.830 -3.330 1.00 85.88 190 GLY A N 1
ATOM 1486 C CA . GLY A 1 190 ? -22.913 3.356 -3.680 1.00 85.88 190 GLY A CA 1
ATOM 1487 C C . GLY A 1 190 ? -21.838 2.949 -2.670 1.00 85.88 190 GLY A C 1
ATOM 1488 O O . GLY A 1 190 ? -20.759 2.505 -3.060 1.00 85.88 190 GLY A O 1
ATOM 1489 N N . LEU A 1 191 ? -22.157 2.992 -1.372 1.00 88.25 191 LEU A N 1
ATOM 1490 C CA . LEU A 1 191 ? -21.272 2.495 -0.317 1.00 88.25 191 LEU A CA 1
ATOM 1491 C C . LEU A 1 191 ? -20.953 1.003 -0.504 1.00 88.25 191 LEU A C 1
ATOM 1493 O O . LEU A 1 191 ? -19.789 0.608 -0.451 1.00 88.25 191 LEU A O 1
ATOM 1497 N N . LYS A 1 192 ? -21.970 0.174 -0.769 1.00 89.00 192 LYS A N 1
ATOM 1498 C CA . LYS A 1 192 ? -21.791 -1.261 -1.034 1.00 89.00 192 LYS A CA 1
ATOM 1499 C C . LYS A 1 192 ? -20.880 -1.509 -2.239 1.00 89.00 192 LYS A C 1
ATOM 1501 O O . LYS A 1 192 ? -19.992 -2.356 -2.168 1.00 89.00 192 LYS A O 1
ATOM 1506 N N . VAL A 1 193 ? -21.088 -0.773 -3.332 1.00 86.75 193 VAL A N 1
ATOM 1507 C CA . VAL A 1 193 ? -20.239 -0.855 -4.531 1.00 86.75 193 VAL A CA 1
ATOM 1508 C C . VAL A 1 193 ? -18.795 -0.486 -4.194 1.00 86.75 193 VAL A C 1
ATOM 1510 O O . VAL A 1 193 ? -17.896 -1.244 -4.548 1.00 86.75 193 VAL A O 1
ATOM 1513 N N . CYS A 1 194 ? -18.574 0.596 -3.442 1.00 87.00 194 CYS A N 1
ATOM 1514 C CA . CYS A 1 194 ? -17.233 1.015 -3.038 1.00 87.00 194 CYS A CA 1
ATOM 1515 C C . CYS A 1 194 ? -16.498 -0.069 -2.240 1.00 87.00 194 CYS A C 1
ATOM 1517 O O . CYS A 1 194 ? -15.363 -0.409 -2.560 1.00 87.00 194 CYS A O 1
ATOM 1519 N N . TYR A 1 195 ? -17.147 -0.662 -1.234 1.00 88.88 195 TYR A N 1
ATOM 1520 C CA . TYR A 1 195 ? -16.524 -1.716 -0.428 1.00 88.88 195 TYR A CA 1
ATOM 1521 C C . TYR A 1 195 ? -16.173 -2.960 -1.251 1.00 88.88 195 TYR A C 1
ATOM 1523 O O . TYR A 1 195 ? -15.132 -3.573 -1.014 1.00 88.88 195 TYR A O 1
ATOM 1531 N N . ASN A 1 196 ? -17.014 -3.330 -2.220 1.00 85.12 196 ASN A N 1
ATOM 1532 C CA . ASN A 1 196 ? -16.730 -4.450 -3.117 1.00 85.12 196 ASN A CA 1
ATOM 1533 C C . ASN A 1 196 ? -15.541 -4.147 -4.038 1.00 85.12 196 ASN A C 1
ATOM 1535 O O . ASN A 1 196 ? -14.626 -4.962 -4.115 1.00 85.12 196 ASN A O 1
ATOM 1539 N N . GLN A 1 197 ? -15.518 -2.967 -4.663 1.00 83.62 197 GLN A N 1
ATOM 1540 C CA . GLN A 1 197 ? -14.413 -2.532 -5.524 1.00 83.62 197 GLN A CA 1
ATOM 1541 C C . GLN A 1 197 ? -13.099 -2.448 -4.749 1.00 83.62 197 GLN A C 1
ATOM 1543 O O . GLN A 1 197 ? -12.115 -3.057 -5.148 1.00 83.62 197 GLN A O 1
ATOM 1548 N N . CYS A 1 198 ? -13.104 -1.800 -3.583 1.00 84.50 198 CYS A N 1
ATOM 1549 C CA . CYS A 1 198 ? -11.927 -1.725 -2.727 1.00 84.50 198 CYS A CA 1
ATOM 1550 C C . CYS A 1 198 ? -11.421 -3.120 -2.330 1.00 84.50 198 CYS A C 1
ATOM 1552 O O . CYS A 1 198 ? -10.223 -3.385 -2.357 1.00 84.50 198 CYS A O 1
ATOM 1554 N N . LYS A 1 199 ? -12.316 -4.053 -1.987 1.00 83.38 199 LYS A N 1
ATOM 1555 C CA . LYS A 1 199 ? -11.915 -5.425 -1.658 1.00 83.38 199 LYS A CA 1
ATOM 1556 C C . LYS A 1 199 ? -11.224 -6.117 -2.838 1.00 83.38 199 LYS A C 1
ATOM 1558 O O . LYS A 1 199 ? -10.250 -6.837 -2.618 1.00 83.38 199 LYS A O 1
ATOM 1563 N N . GLU A 1 200 ? -11.719 -5.923 -4.057 1.00 79.56 200 GLU A N 1
ATOM 1564 C CA . GLU A 1 200 ? -11.106 -6.450 -5.281 1.00 79.56 200 GLU A CA 1
ATOM 1565 C C . GLU A 1 200 ? -9.751 -5.785 -5.568 1.00 79.56 200 GLU A C 1
ATOM 1567 O O . GLU A 1 200 ? -8.769 -6.481 -5.821 1.00 79.56 200 GLU A O 1
ATOM 1572 N N . GLU A 1 201 ? -9.660 -4.462 -5.439 1.00 75.19 201 GLU A N 1
ATOM 1573 C CA . GLU A 1 201 ? -8.414 -3.700 -5.574 1.00 75.19 201 GLU A CA 1
ATOM 1574 C C . GLU A 1 201 ? -7.356 -4.159 -4.567 1.00 75.19 201 GLU A C 1
ATOM 1576 O O . GLU A 1 201 ? -6.227 -4.429 -4.955 1.00 75.19 201 GLU A O 1
ATOM 1581 N N . LEU A 1 202 ? -7.717 -4.350 -3.295 1.00 70.88 202 LEU A N 1
ATOM 1582 C CA . LEU A 1 202 ? -6.806 -4.841 -2.255 1.00 70.88 202 LEU A CA 1
ATOM 1583 C C . LEU A 1 202 ? -6.416 -6.315 -2.448 1.00 70.88 202 LEU A C 1
ATOM 1585 O O . LEU A 1 202 ? -5.314 -6.732 -2.079 1.00 70.88 202 LEU A O 1
ATOM 1589 N N . ALA A 1 203 ? -7.305 -7.133 -3.018 1.00 66.50 203 ALA A N 1
ATOM 1590 C CA . ALA A 1 203 ? -6.956 -8.493 -3.425 1.00 66.50 203 ALA A CA 1
ATOM 1591 C C . ALA A 1 203 ? -5.906 -8.476 -4.547 1.00 66.50 203 ALA A C 1
ATOM 1593 O O . ALA A 1 203 ? -5.004 -9.317 -4.546 1.00 66.50 203 ALA A O 1
ATOM 1594 N N . ASN A 1 204 ? -5.981 -7.475 -5.426 1.00 60.41 204 ASN A N 1
ATOM 1595 C CA . ASN A 1 204 ? -4.982 -7.201 -6.449 1.00 60.41 204 ASN A CA 1
ATOM 1596 C C . ASN A 1 204 ? -3.740 -6.472 -5.883 1.00 60.41 204 ASN A C 1
ATOM 1598 O O . ASN A 1 204 ? -2.652 -6.681 -6.395 1.00 60.41 204 ASN A O 1
ATOM 1602 N N . GLU A 1 205 ? -3.817 -5.705 -4.787 1.00 56.62 205 GLU A N 1
ATOM 1603 C CA . GLU A 1 205 ? -2.642 -5.058 -4.164 1.00 56.62 205 GLU A CA 1
ATOM 1604 C C . GLU A 1 205 ? -1.619 -6.059 -3.634 1.00 56.62 205 GLU A C 1
ATOM 1606 O O . GLU A 1 205 ? -0.425 -5.784 -3.696 1.00 56.62 205 GLU A O 1
ATOM 1611 N N . LYS A 1 206 ? -2.049 -7.256 -3.196 1.00 53.72 206 LYS A N 1
ATOM 1612 C CA . LYS A 1 206 ? -1.144 -8.376 -2.845 1.00 53.72 206 LYS A CA 1
ATOM 1613 C C . LYS A 1 206 ? -0.213 -8.788 -3.994 1.00 53.72 206 LYS A C 1
ATOM 1615 O O . LYS A 1 206 ? 0.629 -9.671 -3.829 1.00 53.72 206 LYS A O 1
ATOM 1620 N N . SER A 1 207 ? -0.380 -8.156 -5.148 1.00 62.81 207 SER A N 1
ATOM 1621 C CA . SER A 1 207 ? 0.402 -8.286 -6.346 1.00 62.81 207 SER A CA 1
ATOM 1622 C C . SER A 1 207 ? 1.434 -7.153 -6.531 1.00 62.81 207 SER A C 1
ATOM 1624 O O . SER A 1 207 ? 1.808 -6.892 -7.669 1.00 62.81 207 SER A O 1
ATOM 1626 N N . LEU A 1 208 ? 1.895 -6.451 -5.485 1.00 72.50 208 LEU A N 1
ATOM 1627 C CA . LEU A 1 208 ? 2.817 -5.308 -5.630 1.00 72.50 208 LEU A CA 1
ATOM 1628 C C . LEU A 1 208 ? 3.978 -5.323 -4.612 1.00 72.50 208 LEU A C 1
ATOM 1630 O O . LEU A 1 208 ? 3.784 -5.563 -3.421 1.00 72.50 208 LEU A O 1
ATOM 1634 N N . ILE A 1 209 ? 5.192 -5.013 -5.072 1.00 81.12 209 ILE A N 1
ATOM 1635 C CA . ILE A 1 209 ? 6.357 -4.673 -4.238 1.00 81.12 209 ILE A CA 1
ATOM 1636 C C . ILE A 1 209 ? 6.795 -3.252 -4.578 1.00 81.12 209 ILE A C 1
ATOM 1638 O O . ILE A 1 209 ? 6.867 -2.898 -5.749 1.00 81.12 209 ILE A O 1
ATOM 1642 N N . SER A 1 210 ? 7.142 -2.459 -3.570 1.00 84.62 210 SER A N 1
ATOM 1643 C CA . SER A 1 210 ? 7.764 -1.148 -3.744 1.00 84.62 210 SER A CA 1
ATOM 1644 C C . SER A 1 210 ? 9.215 -1.178 -3.272 1.00 84.62 210 SER A C 1
ATOM 1646 O O . SER A 1 210 ? 9.508 -1.713 -2.206 1.00 84.62 210 SER A O 1
ATOM 1648 N N . VAL A 1 211 ? 10.113 -0.588 -4.056 1.00 86.19 211 VAL A N 1
ATOM 1649 C CA . VAL A 1 211 ? 11.519 -0.366 -3.702 1.00 86.19 211 VAL A CA 1
ATOM 1650 C C . VAL A 1 211 ? 11.714 1.118 -3.461 1.00 86.19 211 VAL A C 1
ATOM 1652 O O . VAL A 1 211 ? 11.476 1.911 -4.365 1.00 86.19 211 VAL A O 1
ATOM 1655 N N . CYS A 1 212 ? 12.119 1.482 -2.254 1.00 83.12 212 CYS A N 1
ATOM 1656 C CA . CYS A 1 212 ? 12.114 2.842 -1.740 1.00 83.12 212 CYS A CA 1
ATOM 1657 C C . CYS A 1 212 ? 13.500 3.252 -1.238 1.00 83.12 212 CYS A C 1
ATOM 1659 O O . CYS A 1 212 ? 14.235 2.418 -0.705 1.00 83.12 212 CYS A O 1
ATOM 1661 N N . LYS A 1 213 ? 13.858 4.532 -1.391 1.00 78.44 213 LYS A N 1
ATOM 1662 C CA . LYS A 1 213 ? 15.123 5.064 -0.855 1.00 78.44 213 LYS A CA 1
ATOM 1663 C C . LYS A 1 213 ? 15.080 5.148 0.666 1.00 78.44 213 LYS A C 1
ATOM 1665 O O . LYS A 1 213 ? 16.040 4.801 1.344 1.00 78.44 213 LYS A O 1
ATOM 1670 N N . PHE A 1 214 ? 13.932 5.559 1.191 1.00 76.94 214 PHE A N 1
ATOM 1671 C CA . PHE A 1 214 ? 13.626 5.597 2.616 1.00 76.94 214 PHE A CA 1
ATOM 1672 C C . PHE A 1 214 ? 12.427 4.686 2.897 1.00 76.94 214 PHE A C 1
ATOM 1674 O O . PHE A 1 214 ? 11.713 4.315 1.961 1.00 76.94 214 PHE A O 1
ATOM 1681 N N . PRO A 1 215 ? 12.146 4.319 4.159 1.00 71.94 215 PRO A N 1
ATOM 1682 C CA . PRO A 1 215 ? 10.901 3.635 4.471 1.00 71.94 215 PRO A CA 1
ATOM 1683 C C . PRO A 1 215 ? 9.733 4.459 3.916 1.00 71.94 215 PRO A C 1
ATOM 1685 O O . PRO A 1 215 ? 9.652 5.654 4.185 1.00 71.94 215 PRO A O 1
ATOM 1688 N N . ILE A 1 216 ? 8.864 3.828 3.119 1.00 64.44 216 ILE A N 1
ATOM 1689 C CA . ILE A 1 216 ? 7.617 4.385 2.558 1.00 64.44 216 ILE A CA 1
ATOM 1690 C C . ILE A 1 216 ? 7.720 5.656 1.677 1.00 64.44 216 ILE A C 1
ATOM 1692 O O . ILE A 1 216 ? 6.678 6.208 1.319 1.00 64.44 216 ILE A O 1
ATOM 1696 N N . SER A 1 217 ? 8.910 6.122 1.274 1.00 67.00 217 SER A N 1
ATOM 1697 C CA . SER A 1 217 ? 9.058 7.290 0.384 1.00 67.00 217 SER A CA 1
ATOM 1698 C C . SER A 1 217 ? 10.151 7.125 -0.677 1.00 67.00 217 SER A C 1
ATOM 1700 O O . SER A 1 217 ? 11.052 6.297 -0.546 1.00 67.00 217 SER A O 1
ATOM 1702 N N . GLU A 1 218 ? 10.037 7.903 -1.762 1.00 75.44 218 GLU A N 1
ATOM 1703 C CA . GLU A 1 218 ? 10.902 7.798 -2.951 1.00 75.44 218 GLU A CA 1
ATOM 1704 C C . GLU A 1 218 ? 10.932 6.366 -3.501 1.00 75.44 218 GLU A C 1
ATOM 1706 O O . GLU A 1 218 ? 11.974 5.720 -3.594 1.00 75.44 218 GLU A O 1
ATOM 1711 N N . CYS A 1 219 ? 9.737 5.853 -3.805 1.00 78.56 219 CYS A N 1
ATOM 1712 C CA . CYS A 1 219 ? 9.518 4.464 -4.177 1.00 78.56 219 CYS A CA 1
ATOM 1713 C C . CYS A 1 219 ? 9.283 4.277 -5.678 1.00 78.56 219 CYS A C 1
ATOM 1715 O O . CYS A 1 219 ? 8.618 5.088 -6.322 1.00 78.56 219 CYS A O 1
ATOM 1717 N N . ALA A 1 220 ? 9.711 3.131 -6.198 1.00 82.00 220 ALA A N 1
ATOM 1718 C CA . ALA A 1 220 ? 9.243 2.571 -7.458 1.00 82.00 220 ALA A CA 1
ATOM 1719 C C . ALA A 1 220 ? 8.495 1.259 -7.226 1.00 82.00 220 ALA A C 1
ATOM 1721 O O . ALA A 1 220 ? 8.877 0.463 -6.371 1.00 82.00 220 ALA A O 1
ATOM 1722 N N . THR A 1 221 ? 7.442 1.031 -8.005 1.00 82.19 221 THR A N 1
ATOM 1723 C CA . THR A 1 221 ? 6.543 -0.115 -7.840 1.00 82.19 221 THR A CA 1
ATOM 1724 C C . THR A 1 221 ? 6.806 -1.193 -8.888 1.00 82.19 221 THR A C 1
ATOM 1726 O O . THR A 1 221 ? 7.022 -0.907 -10.064 1.00 82.19 221 THR A O 1
ATOM 1729 N N . PHE A 1 222 ? 6.751 -2.444 -8.442 1.00 81.06 222 PHE A N 1
ATOM 1730 C CA . PHE A 1 222 ? 6.916 -3.665 -9.215 1.00 81.06 222 PHE A CA 1
ATOM 1731 C C . PHE A 1 222 ? 5.674 -4.530 -9.047 1.00 81.06 222 PHE A C 1
ATOM 1733 O O . PHE A 1 222 ? 5.218 -4.781 -7.930 1.00 81.06 222 PHE A O 1
ATOM 1740 N N . HIS A 1 223 ? 5.135 -5.007 -10.164 1.00 75.25 223 HIS A N 1
ATOM 1741 C CA . HIS A 1 223 ? 3.925 -5.816 -10.178 1.00 75.25 223 HIS A CA 1
ATOM 1742 C C . HIS A 1 223 ? 4.270 -7.310 -10.158 1.00 75.25 223 HIS A C 1
ATOM 1744 O O . HIS A 1 223 ? 5.205 -7.770 -10.810 1.00 75.25 223 HIS A O 1
ATOM 1750 N N . LEU A 1 224 ? 3.488 -8.074 -9.409 1.00 69.81 224 LEU A N 1
ATOM 1751 C CA . LEU A 1 224 ? 3.527 -9.525 -9.318 1.00 69.81 224 LEU A CA 1
ATOM 1752 C C . LEU A 1 224 ? 3.143 -10.108 -10.670 1.00 69.81 224 LEU A C 1
ATOM 1754 O O . LEU A 1 224 ? 2.098 -9.782 -11.236 1.00 69.81 224 LEU A O 1
ATOM 1758 N N . LYS A 1 225 ? 3.957 -11.041 -11.151 1.00 66.25 225 LYS A N 1
ATOM 1759 C CA . LYS A 1 225 ? 3.701 -11.754 -12.399 1.00 66.25 225 LYS A CA 1
ATOM 1760 C C . LYS A 1 225 ? 3.401 -13.208 -12.064 1.00 66.25 225 LYS A C 1
ATOM 1762 O O . LYS A 1 225 ? 4.179 -13.876 -11.388 1.00 66.25 225 LYS A O 1
ATOM 1767 N N . ARG A 1 226 ? 2.221 -13.691 -12.476 1.00 59.62 226 ARG A N 1
ATOM 1768 C CA . ARG A 1 226 ? 1.747 -15.078 -12.254 1.00 59.62 226 ARG A CA 1
ATOM 1769 C C . ARG A 1 226 ? 1.869 -15.579 -10.804 1.00 59.62 226 ARG A C 1
ATOM 1771 O O . ARG A 1 226 ? 2.200 -16.737 -10.563 1.00 59.62 226 ARG A O 1
ATOM 17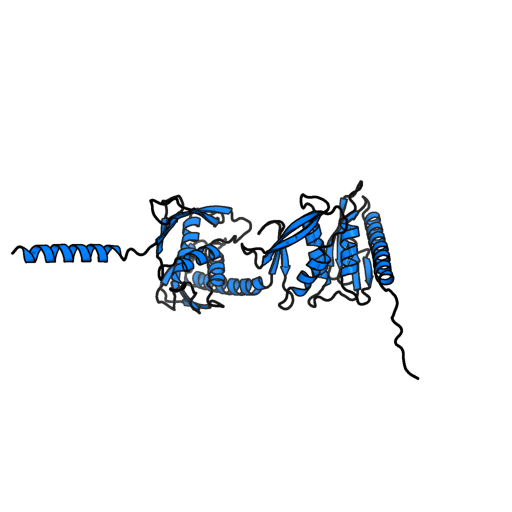78 N N . GLY A 1 227 ? 1.592 -14.720 -9.826 1.00 57.53 227 GLY A N 1
ATOM 1779 C CA . GLY A 1 227 ? 1.577 -15.135 -8.422 1.00 57.53 227 GLY A CA 1
ATOM 1780 C C . GLY A 1 227 ? 2.939 -15.116 -7.719 1.00 57.53 227 GLY A C 1
ATOM 1781 O O . GLY A 1 227 ? 2.998 -15.491 -6.550 1.00 57.53 227 GLY A O 1
ATOM 1782 N N . ARG A 1 228 ? 4.030 -14.710 -8.392 1.00 66.06 228 ARG A N 1
ATOM 1783 C CA . ARG A 1 228 ? 5.386 -14.685 -7.816 1.00 66.06 228 ARG A CA 1
ATOM 1784 C C . ARG A 1 228 ? 6.147 -13.401 -8.159 1.00 66.06 228 ARG A C 1
ATOM 1786 O O . ARG A 1 228 ? 5.823 -12.702 -9.114 1.00 66.06 228 ARG A O 1
ATOM 1793 N N . PHE A 1 229 ? 7.184 -13.120 -7.371 1.00 72.56 229 PHE A N 1
ATOM 1794 C CA . PHE A 1 229 ? 8.138 -12.023 -7.593 1.00 72.56 229 PHE A CA 1
ATOM 1795 C C . PHE A 1 229 ? 9.515 -12.536 -8.039 1.00 72.56 229 PHE A C 1
ATOM 1797 O O . PHE A 1 229 ? 10.512 -11.838 -7.880 1.00 72.56 229 PHE A O 1
ATOM 1804 N N . ASP A 1 230 ? 9.586 -13.757 -8.572 1.00 71.94 230 ASP A N 1
ATOM 1805 C CA . ASP A 1 230 ? 10.847 -14.434 -8.900 1.00 71.94 230 ASP A CA 1
ATOM 1806 C C . ASP A 1 230 ? 11.718 -13.583 -9.840 1.00 71.94 230 ASP A C 1
ATOM 1808 O O . ASP A 1 230 ? 12.911 -13.428 -9.590 1.00 71.94 230 ASP A O 1
ATOM 1812 N N . SER A 1 231 ? 11.107 -12.931 -10.838 1.00 72.88 231 SER A N 1
ATOM 1813 C CA . SER A 1 231 ? 11.787 -12.006 -11.756 1.00 72.88 231 SER A CA 1
ATOM 1814 C C . SER A 1 231 ? 12.436 -10.842 -11.009 1.00 72.88 231 SER A C 1
ATOM 1816 O O . SER A 1 231 ? 13.641 -10.644 -11.102 1.00 72.88 231 SER A O 1
ATOM 1818 N N . TYR A 1 232 ? 11.667 -10.123 -10.190 1.00 82.19 232 TYR A N 1
ATOM 1819 C CA . TYR A 1 232 ? 12.173 -9.015 -9.381 1.00 82.19 232 TYR A CA 1
ATOM 1820 C C . TYR A 1 232 ? 13.289 -9.458 -8.414 1.00 82.19 232 TYR A C 1
ATOM 1822 O O . TYR A 1 232 ? 14.319 -8.794 -8.302 1.00 82.19 232 TYR A O 1
ATOM 1830 N N . ARG A 1 233 ? 13.140 -10.619 -7.760 1.00 81.88 233 ARG A N 1
ATOM 1831 C CA . ARG A 1 233 ? 14.165 -11.186 -6.863 1.00 81.88 233 ARG A CA 1
ATOM 1832 C C . ARG A 1 233 ? 15.468 -11.475 -7.594 1.00 81.88 233 ARG A C 1
ATOM 1834 O O . ARG A 1 233 ? 16.547 -11.225 -7.065 1.00 81.88 233 ARG A O 1
ATOM 1841 N N . GLN A 1 234 ? 15.361 -11.992 -8.809 1.00 77.12 234 GLN A N 1
ATOM 1842 C CA . GLN A 1 234 ? 16.502 -12.247 -9.667 1.00 77.12 234 GLN A CA 1
ATOM 1843 C C . GLN A 1 234 ? 17.151 -10.932 -10.132 1.00 77.12 234 GLN A C 1
ATOM 1845 O O . GLN A 1 234 ? 18.375 -10.819 -10.126 1.00 77.12 234 GLN A O 1
ATOM 1850 N N . CYS A 1 235 ? 16.345 -9.911 -10.432 1.00 81.94 235 CYS A N 1
ATOM 1851 C CA . CYS A 1 235 ? 16.816 -8.576 -10.790 1.00 81.94 235 CYS A CA 1
ATOM 1852 C C . CYS A 1 235 ? 17.590 -7.887 -9.666 1.00 81.94 235 CYS A C 1
ATOM 1854 O O . CYS A 1 235 ? 18.604 -7.258 -9.954 1.00 81.94 235 CYS A O 1
ATOM 1856 N N . LEU A 1 236 ? 17.192 -8.053 -8.398 1.00 82.25 236 LEU A N 1
ATOM 1857 C CA . LEU A 1 236 ? 17.990 -7.573 -7.263 1.00 82.25 236 LEU A CA 1
ATOM 1858 C C . LEU A 1 236 ? 19.413 -8.142 -7.322 1.00 82.25 236 LEU A C 1
ATOM 1860 O O . LEU A 1 236 ? 20.379 -7.397 -7.246 1.00 82.25 236 LEU A O 1
ATOM 1864 N N . LYS A 1 237 ? 19.567 -9.448 -7.567 1.00 78.38 237 LYS A N 1
ATOM 1865 C CA . LYS A 1 237 ? 20.898 -10.062 -7.697 1.00 78.38 237 LYS A CA 1
ATOM 1866 C C . LYS A 1 237 ? 21.705 -9.460 -8.854 1.00 78.38 237 LYS A C 1
ATOM 1868 O O . LYS A 1 237 ? 22.914 -9.296 -8.728 1.00 78.38 237 LYS A O 1
ATOM 1873 N N . TYR A 1 238 ? 21.051 -9.152 -9.972 1.00 76.38 238 TYR A N 1
ATOM 1874 C CA . TYR A 1 238 ? 21.726 -8.637 -11.164 1.00 76.38 238 TYR A CA 1
ATOM 1875 C C . TYR A 1 238 ? 21.996 -7.149 -11.151 1.00 76.38 238 TYR A C 1
ATOM 1877 O O . TYR A 1 238 ? 22.889 -6.744 -11.871 1.00 76.38 238 TYR A O 1
ATOM 1885 N N . CYS A 1 239 ? 21.259 -6.357 -10.378 1.00 78.88 239 CYS A N 1
ATOM 1886 C CA . CYS A 1 239 ? 21.449 -4.911 -10.279 1.00 78.88 239 CYS A CA 1
ATOM 1887 C C . CYS A 1 239 ? 22.250 -4.504 -9.033 1.00 78.88 239 CYS A C 1
ATOM 1889 O O . CYS A 1 239 ? 22.624 -3.344 -8.903 1.00 78.88 239 CYS A O 1
ATOM 1891 N N . THR A 1 240 ? 22.547 -5.442 -8.129 1.00 72.75 240 THR A N 1
ATOM 1892 C CA . THR A 1 240 ? 23.343 -5.214 -6.915 1.00 72.75 240 THR A CA 1
ATOM 1893 C C . THR A 1 240 ? 24.751 -5.792 -7.078 1.00 72.75 240 THR A C 1
ATOM 1895 O O . THR A 1 240 ? 25.118 -6.772 -6.432 1.00 72.75 240 THR A O 1
ATOM 1898 N N . PHE A 1 241 ? 25.557 -5.210 -7.968 1.00 66.88 241 PHE A N 1
ATOM 1899 C CA . PHE A 1 241 ? 26.957 -5.604 -8.147 1.00 66.88 241 PHE A CA 1
ATOM 1900 C C . PHE A 1 241 ? 27.908 -4.445 -7.887 1.00 66.88 241 PHE A C 1
ATOM 1902 O O . PHE A 1 241 ? 27.665 -3.297 -8.251 1.00 66.88 241 PHE A O 1
ATOM 1909 N N . LYS A 1 242 ? 29.023 -4.782 -7.242 1.00 62.31 242 LYS A N 1
ATOM 1910 C CA . LYS A 1 242 ? 30.112 -3.860 -6.961 1.00 62.31 242 LYS A CA 1
ATOM 1911 C C . LYS A 1 242 ? 30.962 -3.715 -8.226 1.00 62.31 242 LYS A C 1
ATOM 1913 O O . LYS A 1 242 ? 31.734 -4.610 -8.553 1.00 62.31 242 LYS A O 1
ATOM 1918 N N . THR A 1 243 ? 30.758 -2.630 -8.967 1.00 58.78 243 THR A N 1
ATOM 1919 C CA . THR A 1 243 ? 31.496 -2.334 -10.208 1.00 58.78 243 THR A CA 1
ATOM 1920 C C . THR A 1 243 ? 32.912 -1.835 -9.951 1.00 58.78 243 THR A C 1
ATOM 1922 O O . THR A 1 243 ? 33.780 -2.053 -10.787 1.00 58.78 243 THR A O 1
ATOM 1925 N N . ASP A 1 244 ? 33.137 -1.189 -8.804 1.00 60.50 244 ASP A N 1
ATOM 1926 C CA . ASP A 1 244 ? 34.424 -0.618 -8.411 1.00 60.50 244 ASP A CA 1
ATOM 1927 C C . ASP A 1 244 ? 34.707 -0.889 -6.925 1.00 60.50 244 ASP A C 1
ATOM 1929 O O . ASP A 1 244 ? 33.784 -0.982 -6.108 1.00 60.50 244 ASP A O 1
ATOM 1933 N N . ALA A 1 245 ? 35.984 -1.020 -6.565 1.00 61.12 245 ALA A N 1
ATOM 1934 C CA . ALA A 1 245 ? 36.458 -1.186 -5.196 1.00 61.12 245 ALA A CA 1
ATOM 1935 C C . ALA A 1 245 ? 35.981 -0.047 -4.278 1.00 61.12 245 ALA A C 1
ATOM 1937 O O . ALA A 1 245 ? 35.654 -0.317 -3.115 1.00 61.12 245 ALA A O 1
ATOM 1938 N N . ASP A 1 246 ? 35.857 1.161 -4.833 1.00 65.44 246 ASP A N 1
ATOM 1939 C CA . ASP A 1 246 ? 35.503 2.392 -4.120 1.00 65.44 246 ASP A CA 1
ATOM 1940 C C . ASP A 1 246 ? 33.992 2.591 -3.907 1.00 65.44 246 ASP A C 1
ATOM 1942 O O . ASP A 1 246 ? 33.588 3.457 -3.126 1.00 65.44 246 ASP A O 1
ATOM 1946 N N . ASN A 1 247 ? 33.139 1.763 -4.526 1.00 70.50 247 ASN A N 1
ATOM 1947 C CA . ASN A 1 247 ? 31.697 1.823 -4.286 1.00 70.50 247 ASN A CA 1
ATOM 1948 C C . ASN A 1 247 ? 31.371 1.503 -2.820 1.00 70.50 247 ASN A C 1
ATOM 1950 O O . ASN A 1 247 ? 31.817 0.490 -2.263 1.00 70.50 247 ASN A O 1
ATOM 1954 N N . LYS A 1 248 ? 30.519 2.339 -2.226 1.00 74.88 248 LYS A N 1
ATOM 1955 C CA . LYS A 1 248 ? 30.015 2.200 -0.861 1.00 74.88 248 LYS A CA 1
ATOM 1956 C C . LYS A 1 248 ? 28.700 1.434 -0.843 1.00 74.88 248 LYS A C 1
ATOM 1958 O O . LYS A 1 248 ? 27.885 1.542 -1.756 1.00 74.88 248 LYS A O 1
ATOM 1963 N N . GLU A 1 249 ? 28.512 0.671 0.223 1.00 81.88 249 GLU A N 1
ATOM 1964 C CA . GLU A 1 249 ? 27.263 -0.019 0.522 1.00 81.88 249 GLU A CA 1
ATOM 1965 C C . GLU A 1 249 ? 26.255 0.982 1.097 1.00 81.88 249 GLU A C 1
ATOM 1967 O O . GLU A 1 249 ? 26.567 1.692 2.056 1.00 81.88 249 GLU A O 1
ATOM 1972 N N . LEU A 1 250 ? 25.070 1.060 0.495 1.00 82.50 250 LEU A N 1
ATOM 1973 C CA . LEU A 1 250 ? 23.971 1.921 0.918 1.00 82.50 250 LEU A CA 1
ATOM 1974 C C . LEU A 1 250 ? 22.707 1.098 1.167 1.00 82.50 250 LEU A C 1
ATOM 1976 O O . LEU A 1 250 ? 22.494 0.041 0.569 1.00 82.50 250 LEU A O 1
ATOM 1980 N N . GLU A 1 251 ? 21.853 1.619 2.043 1.00 84.69 251 GLU A N 1
ATOM 1981 C CA . GLU A 1 251 ? 20.598 0.988 2.437 1.00 84.69 251 GLU A CA 1
ATOM 1982 C C . GLU A 1 251 ? 19.420 1.590 1.659 1.00 84.69 251 GLU A C 1
ATOM 1984 O O . GLU A 1 251 ? 19.270 2.809 1.565 1.00 84.69 251 GLU A O 1
ATOM 1989 N N . GLY A 1 252 ? 18.591 0.720 1.088 1.00 85.38 252 GLY A N 1
ATOM 1990 C CA . GLY A 1 252 ? 17.261 1.019 0.564 1.00 85.38 252 GLY A CA 1
ATOM 1991 C C . GLY A 1 252 ? 16.222 0.119 1.232 1.00 85.38 252 GLY A C 1
ATOM 1992 O O . GLY A 1 252 ? 16.540 -0.650 2.136 1.00 85.38 252 GLY A O 1
ATOM 1993 N N . TYR A 1 253 ? 14.969 0.180 0.791 1.00 85.69 253 TYR A N 1
ATOM 1994 C CA . TYR A 1 253 ? 13.867 -0.505 1.463 1.00 85.69 253 TYR A CA 1
ATOM 1995 C C . TYR A 1 253 ? 12.943 -1.202 0.479 1.00 85.69 253 TYR A C 1
ATOM 1997 O O . TYR A 1 253 ? 12.463 -0.618 -0.484 1.00 85.69 253 TYR A O 1
ATOM 2005 N N . GLU A 1 254 ? 12.635 -2.456 0.764 1.00 86.69 254 GLU A N 1
ATOM 2006 C CA . GLU A 1 254 ? 11.569 -3.201 0.127 1.00 86.69 254 GLU A CA 1
ATOM 2007 C C . GLU A 1 254 ? 10.309 -3.160 0.978 1.00 86.69 254 GLU A C 1
ATOM 2009 O O . GLU A 1 254 ? 10.250 -3.726 2.072 1.00 86.69 254 GLU A O 1
ATOM 2014 N N . CYS A 1 255 ? 9.261 -2.565 0.439 1.00 80.75 255 CYS A N 1
ATOM 2015 C CA . CYS A 1 255 ? 7.970 -2.472 1.084 1.00 80.75 255 CYS A CA 1
ATOM 2016 C C . CYS A 1 255 ? 6.964 -3.323 0.308 1.00 80.75 255 CYS A C 1
ATOM 2018 O O . CYS A 1 255 ? 6.666 -3.059 -0.855 1.00 80.75 255 CYS A O 1
ATOM 2020 N N . VAL A 1 256 ? 6.399 -4.336 0.957 1.00 74.25 256 VAL A N 1
ATOM 2021 C CA . VAL A 1 256 ? 5.239 -5.045 0.409 1.00 74.25 256 VAL A CA 1
ATOM 2022 C C . VAL A 1 256 ? 4.002 -4.197 0.711 1.00 74.25 256 VAL A C 1
ATOM 2024 O O . VAL A 1 256 ? 3.773 -3.842 1.866 1.00 74.25 256 VAL A O 1
ATOM 2027 N N . ASN A 1 257 ? 3.215 -3.852 -0.311 1.00 62.66 257 ASN A N 1
ATOM 2028 C CA . ASN A 1 257 ? 1.931 -3.141 -0.177 1.00 62.66 257 ASN A CA 1
ATOM 2029 C C . ASN A 1 257 ? 1.997 -1.813 0.612 1.00 62.66 257 ASN A C 1
ATOM 2031 O O . ASN A 1 257 ? 1.095 -1.534 1.410 1.00 62.66 257 ASN A O 1
ATOM 2035 N N . PHE A 1 258 ? 3.087 -1.045 0.454 1.00 53.75 258 PHE A N 1
ATOM 2036 C CA . PHE A 1 258 ? 3.337 0.229 1.159 1.00 53.75 258 PHE A CA 1
ATOM 2037 C C . PHE A 1 258 ? 3.147 0.152 2.688 1.00 53.75 258 PHE A C 1
ATOM 2039 O O . PHE A 1 258 ? 2.791 1.133 3.339 1.00 53.75 258 PHE A O 1
ATOM 2046 N N . GLN A 1 259 ? 3.351 -1.028 3.280 1.00 51.62 259 GLN A N 1
ATOM 2047 C CA . GLN A 1 259 ? 3.221 -1.206 4.722 1.00 51.62 259 GLN A CA 1
ATOM 2048 C C . GLN A 1 259 ? 4.324 -0.450 5.472 1.00 51.62 259 GLN A C 1
ATOM 2050 O O . GLN A 1 259 ? 5.435 -0.280 4.977 1.00 51.62 259 GLN A O 1
ATOM 2055 N N . THR A 1 260 ? 4.034 -0.069 6.718 1.00 47.38 260 THR A N 1
ATOM 2056 C CA . THR A 1 260 ? 4.974 0.621 7.619 1.00 47.38 260 THR A CA 1
ATOM 2057 C C . THR A 1 260 ? 6.207 -0.211 7.983 1.00 47.38 260 THR A C 1
ATOM 2059 O O . THR A 1 260 ? 7.177 0.327 8.506 1.00 47.38 260 THR A O 1
ATOM 2062 N N . THR A 1 261 ? 6.196 -1.521 7.719 1.00 64.25 261 THR A N 1
ATOM 2063 C CA . THR A 1 261 ? 7.333 -2.417 7.959 1.00 64.25 261 THR A CA 1
ATOM 2064 C C . THR A 1 261 ? 7.951 -2.838 6.627 1.00 64.25 261 THR A C 1
ATOM 2066 O O . THR A 1 261 ? 7.491 -3.787 5.993 1.00 64.25 261 THR A O 1
ATOM 2069 N N . CYS A 1 262 ? 8.997 -2.127 6.211 1.00 78.44 262 CYS A N 1
ATOM 2070 C CA . CYS A 1 262 ? 9.787 -2.461 5.028 1.00 78.44 262 CYS A CA 1
ATOM 2071 C C . CYS A 1 262 ? 11.025 -3.280 5.419 1.00 78.44 262 CYS A C 1
ATOM 2073 O O . CYS A 1 262 ? 11.574 -3.112 6.508 1.00 78.44 262 CYS A O 1
ATOM 2075 N N . LYS A 1 263 ? 11.465 -4.178 4.537 1.00 83.50 263 LYS A N 1
ATOM 2076 C CA . LYS A 1 263 ? 12.715 -4.925 4.704 1.00 83.50 263 LYS A CA 1
ATOM 2077 C C . LYS A 1 263 ? 13.872 -4.105 4.137 1.00 83.50 263 LYS A C 1
ATOM 2079 O O . LYS A 1 263 ? 13.725 -3.603 3.025 1.00 83.50 263 LYS A O 1
ATOM 2084 N N . PRO A 1 264 ? 15.006 -3.989 4.837 1.00 84.88 264 PRO A N 1
ATOM 2085 C CA . PRO A 1 264 ? 16.167 -3.320 4.275 1.00 84.88 264 PRO A CA 1
ATOM 2086 C C . PRO A 1 264 ? 16.692 -4.091 3.057 1.00 84.88 264 PRO A C 1
ATOM 2088 O O . PRO A 1 264 ? 16.681 -5.325 3.021 1.00 84.88 264 PRO A O 1
ATOM 2091 N N . LEU A 1 265 ? 17.131 -3.341 2.055 1.00 86.12 265 LEU A N 1
ATOM 2092 C CA . LEU A 1 265 ? 17.836 -3.791 0.864 1.00 86.12 265 LEU A CA 1
ATOM 2093 C C . LEU A 1 265 ? 19.189 -3.093 0.803 1.00 86.12 265 LEU A C 1
ATOM 2095 O O . LEU A 1 265 ? 19.348 -1.983 1.300 1.00 86.12 265 LEU A O 1
ATOM 2099 N N . VAL A 1 266 ? 20.142 -3.729 0.135 1.00 83.31 266 VAL A N 1
ATOM 2100 C CA . VAL A 1 266 ? 21.475 -3.172 -0.080 1.00 83.31 266 VAL A CA 1
ATOM 2101 C C . VAL A 1 266 ? 21.662 -2.854 -1.558 1.00 83.31 266 VAL A C 1
ATOM 2103 O O . VAL A 1 266 ? 21.344 -3.681 -2.419 1.00 83.31 266 VAL A O 1
ATOM 2106 N N . TYR A 1 267 ? 22.201 -1.671 -1.842 1.00 82.12 267 TYR A N 1
ATOM 2107 C CA . TYR A 1 267 ? 22.695 -1.284 -3.161 1.00 82.12 267 TYR A CA 1
ATOM 2108 C C . TYR A 1 267 ? 24.071 -0.620 -3.047 1.00 82.12 267 TYR A C 1
ATOM 2110 O O . TYR A 1 267 ? 24.511 -0.254 -1.958 1.00 82.12 267 TYR A O 1
ATOM 2118 N N . PHE A 1 268 ? 24.779 -0.516 -4.170 1.00 76.06 268 PHE A N 1
ATOM 2119 C CA . PHE A 1 268 ? 26.119 0.063 -4.222 1.00 76.06 268 PHE A CA 1
ATOM 2120 C C . PHE A 1 268 ? 26.100 1.372 -4.998 1.00 76.06 268 PHE A C 1
ATOM 2122 O O . PHE A 1 268 ? 25.521 1.433 -6.081 1.00 76.06 268 PHE A O 1
ATOM 2129 N N . ASP A 1 269 ? 26.770 2.387 -4.462 1.00 68.50 269 ASP A N 1
ATOM 2130 C CA . ASP A 1 269 ? 26.901 3.698 -5.095 1.00 68.50 269 ASP A CA 1
ATOM 2131 C C . ASP A 1 269 ? 28.349 4.199 -4.957 1.00 68.50 269 ASP A C 1
ATOM 2133 O O . ASP A 1 269 ? 29.006 3.979 -3.935 1.00 68.50 269 ASP A O 1
ATOM 2137 N N . SER A 1 270 ? 28.863 4.861 -5.991 1.00 63.81 270 SER A N 1
ATOM 2138 C CA . SER A 1 270 ? 30.158 5.549 -5.961 1.00 63.81 270 SER A CA 1
ATOM 2139 C C . SER A 1 270 ? 30.124 6.804 -5.078 1.00 63.81 270 SER A C 1
ATOM 2141 O O . SER A 1 270 ? 31.171 7.279 -4.636 1.00 63.81 270 SER A O 1
ATOM 2143 N N . ILE A 1 271 ? 28.931 7.322 -4.751 1.00 63.22 271 ILE A N 1
ATOM 2144 C CA . ILE A 1 271 ? 28.733 8.501 -3.901 1.00 63.22 271 ILE A CA 1
ATOM 2145 C C . ILE A 1 271 ? 27.940 8.116 -2.644 1.00 63.22 271 ILE A C 1
ATOM 2147 O O . ILE A 1 271 ? 26.869 7.524 -2.711 1.00 63.22 271 ILE A O 1
ATOM 2151 N N . SER A 1 272 ? 28.415 8.513 -1.456 1.00 60.91 272 SER A N 1
ATOM 2152 C CA . SER A 1 272 ? 27.752 8.191 -0.174 1.00 60.91 272 SER A CA 1
ATOM 2153 C C . SER A 1 272 ? 26.392 8.867 0.057 1.00 60.91 272 SER A C 1
ATOM 2155 O O . SER A 1 272 ? 25.803 8.677 1.117 1.00 60.91 272 SER A O 1
ATOM 2157 N N . THR A 1 273 ? 25.904 9.686 -0.876 1.00 62.41 273 THR A N 1
ATOM 2158 C CA . THR A 1 273 ? 24.621 10.403 -0.768 1.00 62.41 273 THR A CA 1
ATOM 2159 C C . THR A 1 273 ? 23.432 9.601 -1.312 1.00 62.41 273 THR A C 1
ATOM 2161 O O . THR A 1 273 ? 22.283 10.009 -1.116 1.00 62.41 273 THR A O 1
ATOM 2164 N N . GLY A 1 274 ? 23.676 8.464 -1.980 1.00 60.03 274 GLY A N 1
ATOM 2165 C CA . GLY A 1 274 ? 22.621 7.681 -2.632 1.00 60.03 274 GLY A CA 1
ATOM 2166 C C . GLY A 1 274 ? 21.940 8.452 -3.760 1.00 60.03 274 GLY A C 1
ATOM 2167 O O . GLY A 1 274 ? 20.724 8.347 -3.948 1.00 60.03 274 GLY A O 1
ATOM 2168 N N . GLU A 1 275 ? 22.693 9.318 -4.441 1.00 68.69 275 GLU A N 1
ATOM 2169 C CA . GLU A 1 275 ? 22.215 10.063 -5.607 1.00 68.69 275 GLU A CA 1
ATOM 2170 C C . GLU A 1 275 ? 21.815 9.118 -6.737 1.00 68.69 275 GLU A C 1
ATOM 2172 O O . GLU A 1 275 ? 20.851 9.418 -7.431 1.00 68.69 275 GLU A O 1
ATOM 2177 N N . HIS A 1 276 ? 22.460 7.949 -6.849 1.00 71.75 276 HIS A N 1
ATOM 2178 C CA . HIS A 1 276 ? 22.188 6.990 -7.916 1.00 71.75 276 HIS A CA 1
ATOM 2179 C C . HIS A 1 276 ? 21.101 5.953 -7.562 1.00 71.75 276 HIS A C 1
ATOM 2181 O O . HIS A 1 276 ? 21.004 4.882 -8.171 1.00 71.75 276 HIS A O 1
ATOM 2187 N N . PHE A 1 277 ? 20.269 6.232 -6.552 1.00 79.06 277 PHE A N 1
ATOM 2188 C CA . PHE A 1 277 ? 19.176 5.336 -6.162 1.00 79.06 277 PHE A CA 1
ATOM 2189 C C . PHE A 1 277 ? 18.174 5.118 -7.309 1.00 79.06 277 PHE A C 1
ATOM 2191 O O . PHE A 1 277 ? 17.750 3.988 -7.564 1.00 79.06 277 PHE A O 1
ATOM 2198 N N . LEU A 1 278 ? 17.800 6.187 -8.021 1.00 77.44 278 LEU A N 1
ATOM 2199 C CA . LEU A 1 278 ? 16.827 6.113 -9.116 1.00 77.44 278 LEU A CA 1
ATOM 2200 C C . LEU A 1 278 ? 17.374 5.323 -10.307 1.00 77.44 278 LEU A C 1
ATOM 2202 O O . LEU A 1 278 ? 16.633 4.621 -10.991 1.00 77.44 278 LEU A O 1
ATOM 2206 N N . GLU A 1 279 ? 18.675 5.395 -10.524 1.00 75.75 279 GLU A N 1
ATOM 2207 C CA . GLU A 1 279 ? 19.425 4.671 -11.531 1.00 75.75 279 GLU A CA 1
ATOM 2208 C C . GLU A 1 279 ? 19.483 3.171 -11.224 1.00 75.75 279 GLU A C 1
ATOM 2210 O O . GLU A 1 279 ? 19.224 2.343 -12.104 1.00 75.75 279 GLU A O 1
ATOM 2215 N N . TRP A 1 280 ? 19.737 2.805 -9.964 1.00 81.88 280 TRP A N 1
ATOM 2216 C CA . TRP A 1 280 ? 19.640 1.417 -9.510 1.00 81.88 280 TRP A CA 1
ATOM 2217 C C . TRP A 1 280 ? 18.214 0.874 -9.673 1.00 81.88 280 TRP A C 1
ATOM 2219 O O . TRP A 1 280 ? 18.008 -0.194 -10.258 1.00 81.88 280 TRP A O 1
ATOM 2229 N N . VAL A 1 281 ? 17.208 1.652 -9.265 1.00 84.94 281 VAL A N 1
ATOM 2230 C CA . VAL A 1 281 ? 15.794 1.344 -9.524 1.00 84.94 281 VAL A CA 1
ATOM 2231 C C . VAL A 1 281 ? 15.527 1.181 -11.022 1.00 84.94 281 VAL A C 1
ATOM 2233 O O . VAL A 1 281 ? 14.752 0.307 -11.422 1.00 84.94 281 VAL A O 1
ATOM 2236 N N . LYS A 1 282 ? 16.186 1.968 -11.876 1.00 84.88 282 LYS A N 1
ATOM 2237 C CA . LYS A 1 282 ? 16.022 1.866 -13.323 1.00 84.88 282 LYS A CA 1
ATOM 2238 C C . LYS A 1 282 ? 16.570 0.560 -13.881 1.00 84.88 282 LYS A C 1
ATOM 2240 O O . LYS A 1 282 ? 15.904 -0.050 -14.717 1.00 84.88 282 LYS A O 1
ATOM 2245 N N . CYS A 1 283 ? 17.709 0.088 -13.372 1.00 84.81 283 CYS A N 1
ATOM 2246 C CA . CYS A 1 283 ? 18.214 -1.253 -13.673 1.00 84.81 283 CYS A CA 1
ATOM 2247 C C . CYS A 1 283 ? 17.173 -2.326 -13.318 1.00 84.81 283 CYS A C 1
ATOM 2249 O O . CYS A 1 283 ? 16.875 -3.194 -14.142 1.00 84.81 283 CYS A O 1
ATOM 2251 N N . LEU A 1 284 ? 16.553 -2.232 -12.134 1.00 87.12 284 LEU A N 1
ATOM 2252 C CA . LEU A 1 284 ? 15.513 -3.176 -11.713 1.00 87.12 284 LEU A CA 1
ATOM 2253 C C . LEU A 1 284 ? 14.301 -3.148 -12.653 1.00 87.12 284 LEU A C 1
ATOM 2255 O O . LEU A 1 284 ? 13.804 -4.205 -13.034 1.00 87.12 284 LEU A O 1
ATOM 2259 N N . GLN A 1 285 ? 13.846 -1.961 -13.066 1.00 86.25 285 GLN A N 1
ATOM 2260 C CA . GLN A 1 285 ? 12.742 -1.808 -14.022 1.00 86.25 285 GLN A CA 1
ATOM 2261 C C . GLN A 1 285 ? 13.078 -2.390 -15.398 1.00 86.25 285 GLN A C 1
ATOM 2263 O O . GLN A 1 285 ? 12.234 -3.037 -16.014 1.00 86.25 285 GLN A O 1
ATOM 2268 N N . VAL A 1 286 ? 14.307 -2.189 -15.880 1.00 86.25 286 VAL A N 1
ATOM 2269 C CA . VAL A 1 286 ? 14.785 -2.758 -17.148 1.00 86.25 286 VAL A CA 1
ATOM 2270 C C . VAL A 1 286 ? 14.850 -4.271 -17.085 1.00 86.25 286 VAL A C 1
ATOM 2272 O O . VAL A 1 286 ? 14.352 -4.946 -17.987 1.00 86.25 286 VAL A O 1
ATOM 2275 N N . CYS A 1 287 ? 15.393 -4.810 -16.002 1.00 85.06 287 CYS A N 1
ATOM 2276 C CA . CYS A 1 287 ? 15.434 -6.242 -15.783 1.00 85.06 287 CYS A CA 1
ATOM 2277 C C . CYS A 1 287 ? 14.027 -6.848 -15.696 1.00 85.06 287 CYS A C 1
ATOM 2279 O O . CYS A 1 287 ? 13.743 -7.830 -16.385 1.00 85.06 287 CYS A O 1
ATOM 2281 N N . ASP A 1 288 ? 13.129 -6.258 -14.903 1.00 83.69 288 ASP A N 1
ATOM 2282 C CA . ASP A 1 288 ? 11.757 -6.745 -14.758 1.00 83.69 288 ASP A CA 1
ATOM 2283 C C . ASP A 1 288 ? 10.991 -6.664 -16.086 1.00 83.69 288 ASP A C 1
ATOM 2285 O O . ASP A 1 288 ? 10.283 -7.604 -16.469 1.00 83.69 288 ASP A O 1
ATOM 2289 N N . HIS A 1 289 ? 11.187 -5.576 -16.836 1.00 85.00 289 HIS A N 1
ATOM 2290 C CA . HIS A 1 289 ? 10.635 -5.438 -18.174 1.00 85.00 289 HIS A CA 1
ATOM 2291 C C . HIS A 1 289 ? 11.150 -6.537 -19.088 1.00 85.00 289 HIS A C 1
ATOM 2293 O O . HIS A 1 289 ? 10.337 -7.237 -19.672 1.00 85.00 289 HIS A O 1
ATOM 2299 N N . LEU A 1 290 ? 12.456 -6.762 -19.205 1.00 83.06 290 LEU A N 1
ATOM 2300 C CA . LEU A 1 290 ? 12.983 -7.776 -20.119 1.00 83.06 290 LEU A CA 1
ATOM 2301 C C . LEU A 1 290 ? 12.598 -9.203 -19.709 1.00 83.06 290 LEU A C 1
ATOM 2303 O O . LEU A 1 290 ? 12.243 -9.993 -20.577 1.00 83.06 290 LEU A O 1
ATOM 2307 N N . SER A 1 291 ? 12.549 -9.505 -18.410 1.00 78.25 291 SER A N 1
ATOM 2308 C CA . SER A 1 291 ? 12.303 -10.853 -17.864 1.00 78.25 291 SER A CA 1
ATOM 2309 C C . SER A 1 291 ? 10.920 -11.450 -18.160 1.00 78.25 291 SER A C 1
ATOM 2311 O O . SER A 1 291 ? 10.641 -12.588 -17.779 1.00 78.25 291 SER A O 1
ATOM 2313 N N . GLY A 1 292 ? 10.016 -10.729 -18.826 1.00 68.69 292 GLY A N 1
ATOM 2314 C CA . GLY A 1 292 ? 8.749 -11.338 -19.222 1.00 68.69 292 GLY A CA 1
ATOM 2315 C C . GLY A 1 292 ? 7.790 -11.589 -18.059 1.00 68.69 292 GLY A C 1
ATOM 2316 O O . GLY A 1 292 ? 7.990 -11.123 -16.940 1.00 68.69 292 GLY A O 1
ATOM 2317 N N . ASP A 1 293 ? 6.758 -12.380 -18.352 1.00 63.62 293 ASP A N 1
ATOM 2318 C CA . ASP A 1 293 ? 5.875 -12.999 -17.349 1.00 63.62 293 ASP A CA 1
ATOM 2319 C C . ASP A 1 293 ? 6.408 -14.356 -16.863 1.00 63.62 293 ASP A C 1
ATOM 2321 O O . ASP A 1 293 ? 5.839 -14.974 -15.964 1.00 63.62 293 ASP A O 1
ATOM 2325 N N . THR A 1 294 ? 7.465 -14.860 -17.503 1.00 60.00 294 THR A N 1
ATOM 2326 C CA . THR A 1 294 ? 8.083 -16.162 -17.228 1.00 60.00 294 THR A CA 1
ATOM 2327 C C . THR A 1 294 ? 9.312 -16.053 -16.330 1.00 60.00 294 THR A C 1
ATOM 2329 O O . THR A 1 294 ? 9.829 -17.081 -15.905 1.00 60.00 294 THR A O 1
ATOM 2332 N N . GLY A 1 295 ? 9.801 -14.836 -16.063 1.00 60.66 295 GLY A N 1
ATOM 2333 C CA . GLY A 1 295 ? 11.091 -14.599 -15.412 1.00 60.66 295 GLY A CA 1
ATOM 2334 C C . GLY A 1 295 ? 12.297 -14.974 -16.271 1.00 60.66 295 GLY A C 1
ATOM 2335 O O . GLY A 1 295 ? 13.429 -14.846 -15.818 1.00 60.66 295 GLY A O 1
ATOM 2336 N N . ALA A 1 296 ? 12.068 -15.428 -17.503 1.00 64.25 296 ALA A N 1
ATOM 2337 C CA . ALA A 1 296 ? 13.123 -15.784 -18.429 1.00 64.25 296 ALA A CA 1
ATOM 2338 C C . ALA A 1 296 ? 13.510 -14.573 -19.279 1.00 64.25 296 ALA A C 1
ATOM 2340 O O . ALA A 1 296 ? 12.662 -13.805 -19.734 1.00 64.25 296 ALA A O 1
ATOM 2341 N N . ALA A 1 297 ? 14.808 -14.452 -19.530 1.00 65.75 297 ALA A N 1
ATOM 2342 C CA . ALA A 1 297 ? 15.336 -13.517 -20.503 1.00 65.75 297 ALA A CA 1
ATOM 2343 C C . ALA A 1 297 ? 14.741 -13.8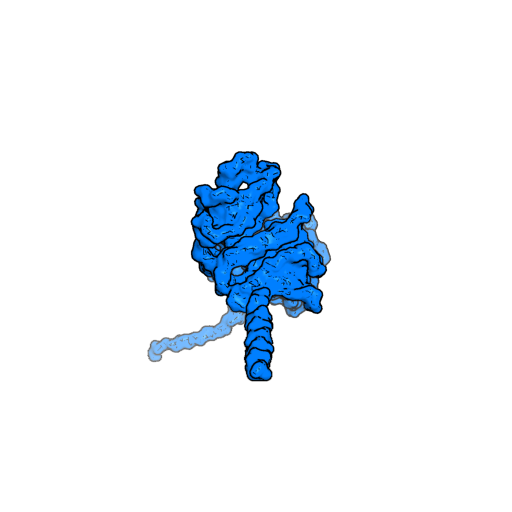00 -21.898 1.00 65.75 297 ALA A C 1
ATOM 2345 O O . ALA A 1 297 ? 14.602 -14.971 -22.267 1.00 65.75 297 ALA A O 1
ATOM 2346 N N . PRO A 1 298 ? 14.406 -12.770 -22.692 1.00 70.25 298 PRO A N 1
ATOM 2347 C CA . PRO A 1 298 ? 13.969 -12.984 -24.058 1.00 70.25 298 PRO A CA 1
ATOM 2348 C C . PRO A 1 298 ? 15.165 -13.453 -24.900 1.00 70.25 298 PRO A C 1
ATOM 2350 O O . PRO A 1 298 ? 16.317 -13.145 -24.587 1.00 70.25 298 PRO A O 1
ATOM 2353 N N . VAL A 1 299 ? 14.880 -14.218 -25.959 1.00 70.38 299 VAL A N 1
ATOM 2354 C CA . VAL A 1 299 ? 15.901 -14.758 -26.882 1.00 70.38 299 VAL A CA 1
ATOM 2355 C C . VAL A 1 299 ? 16.645 -13.631 -27.600 1.00 70.38 299 VAL A C 1
ATOM 2357 O O . VAL A 1 299 ? 17.833 -13.749 -27.878 1.00 70.38 299 VAL A O 1
ATOM 2360 N N . GLU A 1 300 ? 15.953 -12.523 -27.851 1.00 76.88 300 GLU A N 1
ATOM 2361 C CA . GLU A 1 300 ? 16.520 -11.288 -28.374 1.00 76.88 300 GLU A CA 1
ATOM 2362 C C . GLU A 1 300 ? 15.857 -10.099 -27.680 1.00 76.88 300 GLU A C 1
ATOM 2364 O O . GLU A 1 300 ? 14.678 -10.146 -27.330 1.00 76.88 300 GLU A O 1
ATOM 2369 N N . TYR A 1 301 ? 16.605 -9.021 -27.501 1.00 83.81 301 TYR A N 1
ATOM 2370 C CA . TYR A 1 301 ? 16.098 -7.726 -27.053 1.00 83.81 301 TYR A CA 1
ATOM 2371 C C . TYR A 1 301 ? 16.905 -6.622 -27.731 1.00 83.81 301 TYR A C 1
ATOM 2373 O O . TYR A 1 301 ? 17.936 -6.884 -28.347 1.00 83.81 301 TYR A O 1
ATOM 2381 N N . SER A 1 302 ? 16.436 -5.379 -27.661 1.00 86.06 302 SER A N 1
ATOM 2382 C CA . SER A 1 302 ? 17.116 -4.270 -28.327 1.00 86.06 302 SER A CA 1
ATOM 2383 C C . SER A 1 302 ? 17.185 -3.029 -27.459 1.00 86.06 302 SER A C 1
ATOM 2385 O O . SER A 1 302 ? 16.248 -2.726 -26.718 1.00 86.06 302 SER A O 1
ATOM 2387 N N . ILE A 1 303 ? 18.260 -2.267 -27.623 1.00 87.31 303 ILE A N 1
ATOM 2388 C CA . ILE A 1 303 ? 18.312 -0.871 -27.202 1.00 87.31 303 ILE A CA 1
ATOM 2389 C C . ILE A 1 303 ? 18.108 -0.019 -28.447 1.00 87.31 303 ILE A C 1
ATOM 2391 O O . ILE A 1 303 ? 18.777 -0.227 -29.455 1.00 87.31 303 ILE A O 1
ATOM 2395 N N . CYS A 1 304 ? 17.194 0.936 -28.382 1.00 84.44 304 CYS A N 1
ATOM 2396 C CA . CYS A 1 304 ? 16.956 1.894 -29.445 1.00 84.44 304 CYS A CA 1
ATOM 2397 C C . CYS A 1 304 ? 17.161 3.323 -28.956 1.00 84.44 304 CYS A C 1
ATOM 2399 O O . CYS A 1 304 ? 17.057 3.598 -27.760 1.00 84.44 304 CYS A O 1
ATOM 2401 N N . ASP A 1 305 ? 17.394 4.242 -29.885 1.00 84.44 305 ASP A N 1
ATOM 2402 C CA . ASP A 1 305 ? 17.291 5.666 -29.598 1.00 84.44 305 ASP A CA 1
ATOM 2403 C C . ASP A 1 305 ? 15.858 6.041 -29.163 1.00 84.44 305 ASP A C 1
ATOM 2405 O O . ASP A 1 305 ? 14.913 5.249 -29.242 1.00 84.44 305 ASP A O 1
ATOM 2409 N N . GLU A 1 306 ? 15.689 7.263 -28.659 1.00 84.19 306 GLU A N 1
ATOM 2410 C CA . GLU A 1 306 ? 14.414 7.757 -28.121 1.00 84.19 306 GLU A CA 1
ATOM 2411 C C . GLU A 1 306 ? 13.239 7.590 -29.101 1.00 84.19 306 GLU A C 1
ATOM 2413 O O . GLU A 1 306 ? 12.147 7.178 -28.703 1.00 84.19 306 GLU A O 1
ATOM 2418 N N . ASN A 1 307 ? 13.492 7.836 -30.391 1.00 83.94 307 ASN A N 1
ATOM 2419 C CA . ASN A 1 307 ? 12.496 7.770 -31.462 1.00 83.94 307 ASN A CA 1
ATOM 2420 C C . ASN A 1 307 ? 12.336 6.367 -32.070 1.00 83.94 307 ASN A C 1
ATOM 2422 O O . ASN A 1 307 ? 11.496 6.181 -32.952 1.00 83.94 307 ASN A O 1
ATOM 2426 N N . LYS A 1 308 ? 13.111 5.377 -31.605 1.00 84.44 308 LYS A N 1
ATOM 2427 C CA . LYS A 1 308 ? 13.155 3.998 -32.121 1.00 84.44 308 LYS A CA 1
ATOM 2428 C C . LYS A 1 308 ? 13.551 3.898 -33.600 1.00 84.44 308 LYS A C 1
ATOM 2430 O O . LYS A 1 308 ? 13.210 2.918 -34.261 1.00 84.44 308 LYS A O 1
ATOM 2435 N N . ALA A 1 309 ? 14.241 4.907 -34.122 1.00 84.19 309 ALA A N 1
ATOM 2436 C CA . ALA A 1 309 ? 14.723 4.943 -35.497 1.00 84.19 309 ALA A CA 1
ATOM 2437 C C . ALA A 1 309 ? 15.984 4.087 -35.656 1.00 84.19 309 ALA A C 1
ATOM 2439 O O . ALA A 1 309 ? 16.131 3.378 -36.650 1.00 84.19 309 ALA A O 1
ATOM 2440 N N . ASN A 1 310 ? 16.863 4.117 -34.653 1.00 85.94 310 ASN A N 1
ATOM 2441 C CA . ASN A 1 310 ? 18.083 3.322 -34.612 1.00 85.94 310 ASN A CA 1
ATOM 2442 C C . ASN A 1 310 ? 17.993 2.330 -33.455 1.00 85.94 310 ASN A C 1
ATOM 2444 O O . ASN A 1 310 ? 17.877 2.744 -32.305 1.00 85.94 310 ASN A O 1
ATOM 2448 N N . CYS A 1 311 ? 18.064 1.033 -33.751 1.00 86.19 311 CYS A N 1
ATOM 2449 C CA . CYS A 1 311 ? 18.028 -0.035 -32.757 1.00 86.19 311 CYS A CA 1
ATOM 2450 C C . CYS A 1 311 ? 19.245 -0.945 -32.908 1.00 86.19 311 CYS A C 1
ATOM 2452 O O . CYS A 1 311 ? 19.585 -1.355 -34.018 1.00 86.19 311 CYS A O 1
ATOM 2454 N N . PHE A 1 312 ? 19.859 -1.295 -31.785 1.00 85.25 312 PHE A N 1
ATOM 2455 C CA . PHE A 1 312 ? 20.878 -2.324 -31.683 1.00 85.25 312 PHE A CA 1
ATOM 2456 C C . PHE A 1 312 ? 20.282 -3.550 -30.998 1.00 85.25 312 PHE A C 1
ATOM 2458 O O . PHE A 1 312 ? 19.715 -3.445 -29.906 1.00 85.25 312 PHE A O 1
ATOM 2465 N N . ASN A 1 313 ? 20.384 -4.700 -31.660 1.00 84.06 313 ASN A N 1
ATOM 2466 C CA . ASN A 1 313 ? 19.829 -5.955 -31.176 1.00 84.06 313 ASN A CA 1
ATOM 2467 C C . ASN A 1 313 ? 20.907 -6.753 -30.460 1.00 84.06 313 ASN A C 1
ATOM 2469 O O . ASN A 1 313 ? 22.020 -6.901 -30.958 1.00 84.06 313 ASN A O 1
ATOM 2473 N N . PHE A 1 314 ? 20.522 -7.326 -29.336 1.00 75.69 314 PHE A N 1
ATOM 2474 C CA . PHE A 1 314 ? 21.332 -8.239 -28.564 1.00 75.69 314 PHE A CA 1
ATOM 2475 C C . PHE A 1 314 ? 20.721 -9.629 -28.679 1.00 75.69 314 PHE A C 1
ATOM 2477 O O . PHE A 1 314 ? 19.535 -9.829 -28.393 1.00 75.69 314 PHE A O 1
ATOM 2484 N N . GLY A 1 315 ? 21.535 -10.582 -29.121 1.00 67.62 315 GLY A N 1
ATOM 2485 C CA . GLY A 1 315 ? 21.186 -11.992 -29.065 1.00 67.62 315 GLY A CA 1
ATOM 2486 C C . GLY A 1 315 ? 21.449 -12.521 -27.663 1.00 67.62 315 GLY A C 1
ATOM 2487 O O . GLY A 1 315 ? 22.481 -12.214 -27.072 1.00 67.62 315 GLY A O 1
ATOM 2488 N N . ASN A 1 316 ? 20.542 -13.341 -27.143 1.00 66.06 316 ASN A N 1
ATOM 2489 C CA . ASN A 1 316 ? 20.754 -14.043 -25.891 1.00 66.06 316 ASN A CA 1
ATOM 2490 C C . ASN A 1 316 ? 20.977 -15.546 -26.138 1.00 66.06 316 ASN A C 1
ATOM 2492 O O . ASN A 1 316 ? 20.022 -16.332 -26.089 1.00 66.06 316 ASN A O 1
ATOM 2496 N N . PRO A 1 317 ? 22.223 -15.980 -26.416 1.00 48.31 317 PRO A N 1
ATOM 2497 C CA . PRO A 1 317 ? 22.545 -17.380 -26.642 1.00 48.31 317 PRO A CA 1
ATOM 2498 C C . PRO A 1 317 ? 22.611 -18.126 -25.300 1.00 48.31 317 PRO A C 1
ATOM 2500 O O . PRO A 1 317 ? 23.674 -18.507 -24.819 1.00 48.31 317 PRO A O 1
ATOM 2503 N N . GLY A 1 318 ? 21.454 -18.333 -24.671 1.00 49.44 318 GLY A N 1
ATOM 2504 C CA . GLY A 1 318 ? 21.287 -19.316 -23.600 1.00 49.44 318 GLY A CA 1
ATOM 2505 C C . GLY A 1 318 ? 21.818 -18.940 -22.213 1.00 49.44 318 GLY A C 1
ATOM 2506 O O . GLY A 1 318 ? 21.962 -19.839 -21.386 1.00 49.44 318 GLY A O 1
ATOM 2507 N N . THR A 1 319 ? 22.067 -17.661 -21.907 1.00 49.81 319 THR A N 1
ATOM 2508 C CA . THR A 1 319 ? 22.412 -17.229 -20.539 1.00 49.81 319 THR A CA 1
ATOM 2509 C C . THR A 1 319 ? 21.488 -16.119 -20.026 1.00 49.81 319 THR A C 1
ATOM 2511 O O . THR A 1 319 ? 20.621 -15.591 -20.714 1.00 49.81 319 THR A O 1
ATOM 2514 N N . THR A 1 320 ? 21.527 -15.880 -18.724 1.00 61.50 320 THR A N 1
ATOM 2515 C CA . THR A 1 320 ? 20.646 -14.961 -17.998 1.00 61.50 320 THR A CA 1
ATOM 2516 C C . THR A 1 320 ? 20.812 -13.515 -18.493 1.00 61.50 320 THR A C 1
ATOM 2518 O O . THR A 1 320 ? 21.878 -13.149 -18.975 1.00 61.50 320 THR A O 1
ATOM 2521 N N . LEU A 1 321 ? 19.806 -12.647 -18.288 1.00 73.44 321 LEU A N 1
ATOM 2522 C CA . LEU A 1 321 ? 19.892 -11.177 -18.491 1.00 73.44 321 LEU A CA 1
ATOM 2523 C C . LEU A 1 321 ? 21.091 -10.511 -17.781 1.00 73.44 321 LEU A C 1
ATOM 2525 O O . LEU A 1 321 ? 21.326 -9.319 -17.928 1.00 73.44 321 LEU A O 1
ATOM 2529 N N . GLU A 1 322 ? 21.840 -11.270 -16.993 1.00 75.12 322 GLU A N 1
ATOM 2530 C CA . GLU A 1 322 ? 22.993 -10.860 -16.219 1.00 75.12 322 GLU A CA 1
ATOM 2531 C C . GLU A 1 322 ? 24.075 -10.158 -17.041 1.00 75.12 322 GLU A C 1
ATOM 2533 O O . GLU A 1 322 ? 24.535 -9.105 -16.613 1.00 75.12 322 GLU A O 1
ATOM 2538 N N . VAL A 1 323 ? 24.483 -10.695 -18.199 1.00 76.19 323 VAL A N 1
ATOM 2539 C CA . VAL A 1 323 ? 25.551 -10.076 -19.016 1.00 76.19 323 VAL A CA 1
ATOM 2540 C C . VAL A 1 323 ? 25.110 -8.695 -19.494 1.00 76.19 323 VAL A C 1
ATOM 2542 O O . VAL A 1 323 ? 25.820 -7.710 -19.301 1.00 76.19 323 VAL A O 1
ATOM 2545 N N . PHE A 1 324 ? 23.885 -8.612 -20.011 1.00 79.75 324 PHE A N 1
ATOM 2546 C CA . PHE A 1 324 ? 23.282 -7.353 -20.416 1.00 79.75 324 PHE A CA 1
ATOM 2547 C C . PHE A 1 324 ? 23.179 -6.352 -19.277 1.00 79.75 324 PHE A C 1
ATOM 2549 O O . PHE A 1 324 ? 23.595 -5.214 -19.435 1.00 79.75 324 PHE A O 1
ATOM 2556 N N . LEU A 1 325 ? 22.629 -6.762 -18.132 1.00 80.56 325 LEU A N 1
ATOM 2557 C CA . LEU A 1 325 ? 22.417 -5.871 -16.992 1.00 80.56 325 LEU A CA 1
ATOM 2558 C C . LEU A 1 325 ? 23.746 -5.400 -16.399 1.00 80.56 325 LEU A C 1
ATOM 2560 O O . LEU A 1 325 ? 23.855 -4.247 -15.986 1.00 80.56 325 LEU A O 1
ATOM 2564 N N . ARG A 1 326 ? 24.785 -6.245 -16.441 1.00 77.88 326 ARG A N 1
ATOM 2565 C CA . ARG A 1 326 ? 26.159 -5.841 -16.119 1.00 77.88 326 ARG A CA 1
ATOM 2566 C C . ARG A 1 326 ? 26.647 -4.728 -17.037 1.00 77.88 326 ARG A C 1
ATOM 2568 O O . ARG A 1 326 ? 27.128 -3.706 -16.552 1.00 77.88 326 ARG A O 1
ATOM 2575 N N . CYS A 1 327 ? 26.475 -4.894 -18.344 1.00 79.19 327 CYS A N 1
ATOM 2576 C CA . CYS A 1 327 ? 26.833 -3.864 -19.315 1.00 79.19 327 CYS A CA 1
ATOM 2577 C C . CYS A 1 327 ? 25.958 -2.618 -19.212 1.00 79.19 327 CYS A C 1
ATOM 2579 O O . CYS A 1 327 ? 26.471 -1.513 -19.346 1.00 79.19 327 CYS A O 1
ATOM 2581 N N . TYR A 1 328 ? 24.681 -2.777 -18.875 1.00 80.62 328 TYR A N 1
ATOM 2582 C CA . TYR A 1 328 ? 23.758 -1.678 -18.649 1.00 80.62 328 TYR A CA 1
ATOM 2583 C C . TYR A 1 328 ? 24.257 -0.757 -17.547 1.00 80.62 328 TYR A C 1
ATOM 2585 O O . TYR A 1 328 ? 24.421 0.435 -17.778 1.00 80.62 328 TYR A O 1
ATOM 2593 N N . VAL A 1 329 ? 24.588 -1.292 -16.373 1.00 74.75 329 VAL A N 1
ATOM 2594 C CA . VAL A 1 329 ? 25.103 -0.448 -15.287 1.00 74.75 329 VAL A CA 1
ATOM 2595 C C . VAL A 1 329 ? 26.479 0.123 -15.633 1.00 74.75 329 VAL A C 1
ATOM 2597 O O . VAL A 1 329 ? 26.702 1.310 -15.422 1.00 74.75 329 VAL A O 1
ATOM 2600 N N . ASN A 1 330 ? 27.386 -0.671 -16.213 1.00 75.50 330 ASN A N 1
ATOM 2601 C CA . ASN A 1 330 ? 28.735 -0.200 -16.548 1.00 75.50 330 ASN A CA 1
ATOM 2602 C C . ASN A 1 330 ? 28.721 0.943 -17.570 1.00 75.50 330 ASN A C 1
ATOM 2604 O O . ASN A 1 330 ? 29.444 1.921 -17.412 1.00 75.50 330 ASN A O 1
ATOM 2608 N N . CYS A 1 331 ? 27.895 0.827 -18.608 1.00 77.62 331 CYS A N 1
ATOM 2609 C CA . CYS A 1 331 ? 27.833 1.806 -19.685 1.00 77.62 331 CYS A CA 1
ATOM 2610 C C . CYS A 1 331 ? 26.937 3.002 -19.368 1.00 77.62 331 CYS A C 1
ATOM 2612 O O . CYS A 1 331 ? 27.095 4.044 -19.994 1.00 77.62 331 CYS A O 1
ATOM 2614 N N . GLN A 1 332 ? 25.990 2.872 -18.433 1.00 73.06 332 GLN A N 1
ATOM 2615 C CA . GLN A 1 332 ? 25.011 3.931 -18.160 1.00 73.06 332 GLN A CA 1
ATOM 2616 C C . GLN A 1 332 ? 25.198 4.640 -16.832 1.00 73.06 332 GLN A C 1
ATOM 2618 O O . GLN A 1 332 ? 24.662 5.732 -16.695 1.00 73.06 332 GLN A O 1
ATOM 2623 N N . LEU A 1 333 ? 25.924 4.066 -15.866 1.00 60.62 333 LEU A N 1
ATOM 2624 C CA . LEU A 1 333 ? 26.056 4.654 -14.526 1.00 60.62 333 LEU A CA 1
ATOM 2625 C C . LEU A 1 333 ? 27.433 5.270 -14.244 1.00 60.62 333 LEU A C 1
ATOM 2627 O O . LEU A 1 333 ? 27.542 6.047 -13.303 1.00 60.62 333 LEU A O 1
ATOM 2631 N N . HIS A 1 334 ? 28.469 4.970 -15.042 1.00 55.53 334 HIS A N 1
ATOM 2632 C CA . HIS A 1 334 ? 29.868 5.265 -14.670 1.00 55.53 334 HIS A CA 1
ATOM 2633 C C . HIS A 1 334 ? 30.636 6.289 -15.510 1.00 55.53 334 HIS A C 1
ATOM 2635 O O . HIS A 1 334 ? 31.830 6.463 -15.291 1.00 55.53 334 HIS A O 1
ATOM 2641 N N . GLN A 1 335 ? 30.007 7.029 -16.423 1.00 53.31 335 GLN A N 1
ATOM 2642 C CA . GLN A 1 335 ? 30.718 8.091 -17.153 1.00 53.31 335 GLN A CA 1
ATOM 2643 C C . GLN A 1 335 ? 30.321 9.477 -16.640 1.00 53.31 335 GLN A C 1
ATOM 2645 O O . GLN A 1 335 ? 29.363 10.081 -17.112 1.00 53.31 335 GLN A O 1
ATOM 2650 N N . LYS A 1 336 ? 31.063 9.962 -15.634 1.00 50.09 336 LYS A N 1
ATOM 2651 C CA . LYS A 1 336 ? 30.920 11.315 -15.059 1.00 50.09 336 LYS A CA 1
ATOM 2652 C C . LYS A 1 336 ? 32.112 12.234 -15.361 1.00 50.09 336 LYS A C 1
ATOM 2654 O O . LYS A 1 336 ? 32.098 13.392 -14.944 1.00 50.09 336 LYS A O 1
ATOM 2659 N N . GLU A 1 337 ? 33.140 11.753 -16.059 1.00 49.66 337 GLU A N 1
ATOM 2660 C CA . GLU A 1 337 ? 34.337 12.554 -16.327 1.00 49.66 337 GLU A CA 1
ATOM 2661 C C . GLU A 1 337 ? 34.130 13.453 -17.555 1.00 49.66 337 GLU A C 1
ATOM 2663 O O . GLU A 1 337 ? 34.237 13.031 -18.697 1.00 49.66 337 GLU A O 1
ATOM 2668 N N . GLU A 1 338 ? 33.789 14.706 -17.242 1.00 49.28 338 GLU A N 1
ATOM 2669 C CA . GLU A 1 338 ? 33.779 15.901 -18.091 1.00 49.28 338 GLU A CA 1
ATOM 2670 C C . GLU A 1 338 ? 32.875 15.868 -19.339 1.00 49.28 338 GLU A C 1
ATOM 2672 O O . GLU A 1 338 ? 33.273 15.538 -20.448 1.00 49.28 338 GLU A O 1
ATOM 2677 N N . GLN A 1 339 ? 31.668 16.417 -19.132 1.00 51.28 339 GLN A N 1
ATOM 2678 C CA . GLN A 1 339 ? 30.516 16.524 -20.039 1.00 51.28 339 GLN A CA 1
ATOM 2679 C C . GLN A 1 339 ? 29.665 15.255 -20.086 1.00 51.28 339 GLN A C 1
ATOM 2681 O O . GLN A 1 339 ? 30.178 14.162 -20.242 1.00 51.28 339 GLN A O 1
ATOM 2686 N N . THR A 1 340 ? 28.345 15.418 -19.919 1.00 59.78 340 THR A N 1
ATOM 2687 C CA . THR A 1 340 ? 27.281 14.859 -20.779 1.00 59.78 340 THR A CA 1
ATOM 2688 C C . THR A 1 340 ? 25.903 15.056 -20.125 1.00 59.78 340 THR A C 1
ATOM 2690 O O . THR A 1 340 ? 25.733 14.994 -18.909 1.00 59.78 340 THR A O 1
ATOM 2693 N N . LYS A 1 341 ? 24.893 15.388 -20.937 1.00 64.56 341 LYS A N 1
ATOM 2694 C CA . LYS A 1 341 ? 23.494 15.506 -20.488 1.00 64.56 341 LYS A CA 1
ATOM 2695 C C . LYS A 1 341 ? 22.889 14.105 -20.378 1.00 64.56 341 LYS A C 1
ATOM 2697 O O . LYS A 1 341 ? 23.242 13.230 -21.163 1.00 64.56 341 LYS A O 1
ATOM 2702 N N . ILE A 1 342 ? 21.910 13.925 -19.491 1.00 73.31 342 ILE A N 1
ATOM 2703 C CA . ILE A 1 342 ? 21.078 12.714 -19.486 1.00 73.31 342 ILE A CA 1
ATOM 2704 C C . ILE A 1 342 ? 20.253 12.687 -20.782 1.00 73.31 342 ILE A C 1
ATOM 2706 O O . ILE A 1 342 ? 19.483 13.611 -21.060 1.00 73.31 342 ILE A O 1
ATOM 2710 N N . ARG A 1 343 ? 20.420 11.631 -21.576 1.00 77.25 343 ARG A N 1
ATOM 2711 C CA . ARG A 1 343 ? 19.663 11.337 -22.800 1.00 77.25 343 ARG A CA 1
ATOM 2712 C C . ARG A 1 343 ? 18.684 10.204 -22.561 1.00 77.25 343 ARG A C 1
ATOM 2714 O O . ARG A 1 343 ? 18.884 9.404 -21.655 1.00 77.25 343 ARG A O 1
ATOM 2721 N N . GLN A 1 344 ? 17.642 10.128 -23.384 1.00 83.31 344 GLN A N 1
ATOM 2722 C CA . GLN A 1 344 ? 16.679 9.032 -23.350 1.00 83.31 344 GLN A CA 1
ATOM 2723 C C . GLN A 1 344 ? 16.981 8.006 -24.444 1.00 83.31 344 GLN A C 1
ATOM 2725 O O . GLN A 1 344 ? 17.356 8.343 -25.567 1.00 83.31 344 GLN A O 1
ATOM 2730 N N . MET A 1 345 ? 16.774 6.745 -24.102 1.00 86.81 345 MET A N 1
ATOM 2731 C CA . MET 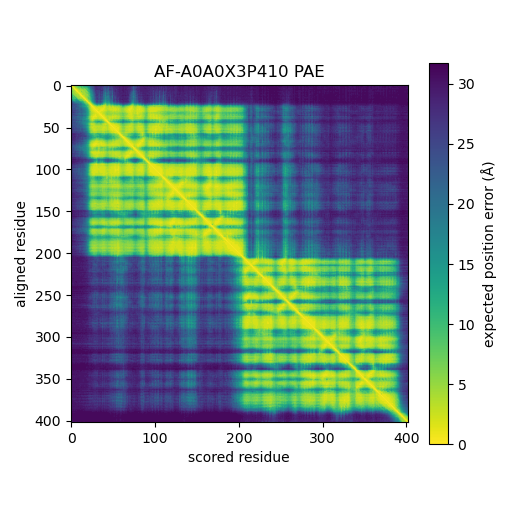A 1 345 ? 16.798 5.593 -24.992 1.00 86.81 345 MET A CA 1
ATOM 2732 C C . MET A 1 345 ? 15.612 4.679 -24.666 1.00 86.81 345 MET A C 1
ATOM 2734 O O . MET A 1 345 ? 14.942 4.840 -23.645 1.00 86.81 345 MET A O 1
ATOM 2738 N N . GLN A 1 346 ? 15.361 3.695 -25.520 1.00 87.69 346 GLN A N 1
ATOM 2739 C CA . GLN A 1 346 ? 14.290 2.719 -25.359 1.00 87.69 346 GLN A CA 1
ATOM 2740 C C . GLN A 1 346 ? 14.879 1.314 -25.218 1.00 87.69 346 GLN A C 1
ATOM 2742 O O . GLN A 1 346 ? 15.607 0.864 -26.096 1.00 87.69 346 GLN A O 1
ATOM 2747 N N . VAL A 1 347 ? 14.535 0.591 -24.150 1.00 85.81 347 VAL A N 1
ATOM 2748 C CA . VAL A 1 347 ? 14.872 -0.835 -24.002 1.00 85.81 347 VAL A CA 1
ATOM 2749 C C . VAL A 1 347 ? 13.654 -1.669 -24.354 1.00 85.81 347 VAL A C 1
ATOM 2751 O O . VAL A 1 347 ? 12.615 -1.558 -23.705 1.00 85.81 347 VAL A O 1
ATOM 2754 N N . CYS A 1 348 ? 13.767 -2.504 -25.380 1.00 84.06 348 CYS A N 1
ATOM 2755 C CA . CYS A 1 348 ? 12.649 -3.221 -25.975 1.00 84.06 348 CYS A CA 1
ATOM 2756 C C . CYS A 1 348 ? 12.825 -4.739 -25.868 1.00 84.06 348 CYS A C 1
ATOM 2758 O O . CYS A 1 348 ? 13.908 -5.260 -26.122 1.00 84.06 348 CYS A O 1
ATOM 2760 N N . ARG A 1 349 ? 11.734 -5.467 -25.582 1.00 80.94 349 ARG A N 1
ATOM 2761 C CA . ARG A 1 349 ? 11.716 -6.950 -25.621 1.00 80.94 349 ARG A CA 1
ATOM 2762 C C . ARG A 1 349 ? 11.876 -7.526 -27.031 1.00 80.94 349 ARG A C 1
ATOM 2764 O O . ARG A 1 349 ? 12.033 -8.725 -27.192 1.00 80.94 349 ARG A O 1
ATOM 2771 N N . SER A 1 350 ? 11.716 -6.687 -28.043 1.00 73.19 350 SER A N 1
ATOM 2772 C CA . SER A 1 350 ? 11.841 -7.028 -29.457 1.00 73.19 350 SER A CA 1
ATOM 2773 C C . SER A 1 350 ? 12.120 -5.741 -30.235 1.00 73.19 350 SER A C 1
ATOM 2775 O O . SER A 1 350 ? 11.685 -4.683 -29.768 1.00 73.19 350 SER A O 1
ATOM 2777 N N . PRO A 1 351 ? 12.777 -5.794 -31.405 1.00 72.81 351 PRO A N 1
ATOM 2778 C CA . PRO A 1 351 ? 13.186 -4.595 -32.137 1.00 72.81 351 PRO A CA 1
ATOM 2779 C C . PRO A 1 351 ? 12.031 -3.593 -32.317 1.00 72.81 351 PRO A C 1
ATOM 2781 O O . PRO A 1 351 ? 11.022 -3.892 -32.960 1.00 72.81 351 PRO A O 1
ATOM 2784 N N . GLY A 1 352 ? 12.148 -2.423 -31.678 1.00 66.62 352 GLY A N 1
ATOM 2785 C CA . GLY A 1 352 ? 11.175 -1.320 -31.742 1.00 66.62 352 GLY A CA 1
ATOM 2786 C C . GLY A 1 352 ? 9.806 -1.555 -31.075 1.00 66.62 352 GLY A C 1
ATOM 2787 O O . GLY A 1 352 ? 8.934 -0.686 -31.154 1.00 66.62 352 GLY A O 1
ATOM 2788 N N . LYS A 1 353 ? 9.580 -2.693 -30.404 1.00 74.06 353 LYS A N 1
ATOM 2789 C CA . LYS A 1 353 ? 8.275 -3.074 -29.825 1.00 74.06 353 LYS A CA 1
ATOM 2790 C C . LYS A 1 353 ? 8.390 -3.458 -28.352 1.00 74.06 353 LYS A C 1
ATOM 2792 O O . LYS A 1 353 ? 9.358 -4.094 -27.944 1.00 74.06 353 LYS A O 1
ATOM 2797 N N . ASN A 1 354 ? 7.346 -3.147 -27.575 1.00 81.44 354 ASN A N 1
ATOM 2798 C CA . ASN A 1 354 ? 7.280 -3.402 -26.130 1.00 81.44 354 ASN A CA 1
ATOM 2799 C C . ASN A 1 354 ? 8.513 -2.831 -25.420 1.00 81.44 354 ASN A C 1
ATOM 2801 O O . ASN A 1 354 ? 9.374 -3.578 -24.952 1.00 81.44 354 ASN A O 1
ATOM 2805 N N . CYS A 1 355 ? 8.611 -1.502 -25.418 1.00 81.38 355 CYS A N 1
ATOM 2806 C CA . CYS A 1 355 ? 9.771 -0.771 -24.925 1.00 81.38 355 CYS A CA 1
ATOM 2807 C C . CYS A 1 355 ? 9.461 -0.006 -23.643 1.00 81.38 355 CYS A C 1
ATOM 2809 O O . CYS A 1 355 ? 8.329 0.438 -23.450 1.00 81.38 355 CYS A O 1
ATOM 2811 N N . ILE A 1 356 ? 10.489 0.206 -22.831 1.00 83.50 356 ILE A N 1
ATOM 2812 C CA . ILE A 1 356 ? 10.482 1.158 -21.723 1.00 83.50 356 ILE A CA 1
ATOM 2813 C C . ILE A 1 356 ? 11.551 2.226 -21.956 1.00 83.50 356 ILE A C 1
ATOM 2815 O O . ILE A 1 356 ? 12.606 1.940 -22.523 1.00 83.50 356 ILE A O 1
ATOM 2819 N N . SER A 1 357 ? 11.295 3.446 -21.487 1.00 84.25 357 SER A N 1
ATOM 2820 C CA . SER A 1 357 ? 12.300 4.513 -21.520 1.00 84.25 357 SER A CA 1
ATOM 2821 C C . SER A 1 357 ? 13.379 4.251 -20.480 1.00 84.25 357 SER A C 1
ATOM 2823 O O . SER A 1 357 ? 13.049 3.841 -19.366 1.00 84.25 357 SER A O 1
ATOM 2825 N N . ALA A 1 358 ? 14.631 4.541 -20.808 1.00 81.56 358 ALA A N 1
ATOM 2826 C CA . ALA A 1 358 ? 15.773 4.532 -19.900 1.00 81.56 358 ALA A CA 1
ATOM 2827 C C . ALA A 1 358 ? 16.733 5.680 -20.237 1.00 81.56 358 ALA A C 1
ATOM 2829 O O . ALA A 1 358 ? 16.721 6.193 -21.354 1.00 81.56 358 ALA A O 1
ATOM 2830 N N . GLY A 1 359 ? 17.520 6.106 -19.251 1.00 78.00 359 GLY A N 1
ATOM 2831 C CA . GLY A 1 359 ? 18.471 7.202 -19.399 1.00 78.00 359 GLY A CA 1
ATOM 2832 C C . GLY A 1 359 ? 19.884 6.697 -19.675 1.00 78.00 359 GLY A C 1
ATOM 2833 O O . GLY A 1 359 ? 20.248 5.636 -19.185 1.00 78.00 359 GLY A O 1
ATOM 2834 N N . TYR A 1 360 ? 20.683 7.458 -20.415 1.00 75.81 360 TYR A N 1
ATOM 2835 C CA . TYR A 1 360 ? 22.128 7.241 -20.517 1.00 75.81 360 TYR A CA 1
ATOM 2836 C C . TYR A 1 360 ? 22.873 8.579 -20.571 1.00 75.81 360 TYR A C 1
ATOM 2838 O O . TYR A 1 360 ? 22.304 9.597 -20.979 1.00 75.81 360 TYR A O 1
ATOM 2846 N N . PHE A 1 361 ? 24.138 8.583 -20.160 1.00 72.38 361 PHE A N 1
ATOM 2847 C CA . PHE A 1 361 ? 25.031 9.730 -20.315 1.00 72.38 361 PHE A CA 1
ATOM 2848 C C . PHE A 1 361 ? 25.648 9.699 -21.717 1.00 72.38 361 PHE A C 1
ATOM 2850 O O . PHE A 1 361 ? 26.161 8.668 -22.142 1.00 72.38 361 PHE A O 1
ATOM 2857 N N . GLY A 1 362 ? 25.535 10.797 -22.467 1.00 68.12 362 GLY A N 1
ATOM 2858 C CA . GLY A 1 362 ? 26.057 10.887 -23.834 1.00 68.12 362 GLY A CA 1
ATOM 2859 C C . GLY A 1 362 ? 26.191 12.325 -24.341 1.00 68.12 362 GLY A C 1
ATOM 2860 O O . GLY A 1 362 ? 25.610 13.257 -23.769 1.00 68.12 362 GLY A O 1
ATOM 2861 N N . GLU A 1 363 ? 26.995 12.508 -25.394 1.00 67.31 363 GLU A N 1
ATOM 2862 C CA . GLU A 1 363 ? 27.390 13.813 -25.947 1.00 67.31 363 GLU A CA 1
ATOM 2863 C C . GLU A 1 363 ? 26.220 14.765 -26.314 1.00 67.31 363 GLU A C 1
ATOM 2865 O O . GLU A 1 363 ? 25.022 14.438 -26.316 1.00 67.31 363 GLU A O 1
ATOM 2870 N N . LEU A 1 364 ? 26.564 16.024 -26.626 1.00 60.78 364 LEU A N 1
ATOM 2871 C CA . LEU A 1 364 ? 25.608 17.055 -27.058 1.00 60.78 364 LEU A CA 1
ATOM 2872 C C . LEU A 1 364 ? 24.874 16.705 -28.364 1.00 60.78 364 LEU A C 1
ATOM 2874 O O . LEU A 1 364 ? 23.768 17.209 -28.579 1.00 60.78 364 LEU A O 1
ATOM 2878 N N . ASP A 1 365 ? 25.418 15.810 -29.183 1.00 73.44 365 ASP A N 1
ATOM 2879 C CA . ASP A 1 365 ? 24.719 15.226 -30.324 1.00 73.44 365 ASP A CA 1
ATOM 2880 C C . ASP A 1 365 ? 24.102 13.868 -29.940 1.00 73.44 365 ASP A C 1
ATOM 2882 O O . ASP A 1 365 ? 24.786 12.966 -29.461 1.00 73.44 365 ASP A O 1
ATOM 2886 N N . GLN A 1 366 ? 22.784 13.722 -30.129 1.00 66.62 366 GLN A N 1
ATOM 2887 C CA . GLN A 1 366 ? 22.048 12.512 -29.732 1.00 66.62 366 GLN A CA 1
ATOM 2888 C C . GLN A 1 366 ? 22.505 11.270 -30.510 1.00 66.62 366 GLN A C 1
ATOM 2890 O O . GLN A 1 366 ? 22.567 10.182 -29.938 1.00 66.62 366 GLN A O 1
ATOM 2895 N N . ASN A 1 367 ? 22.849 11.423 -31.791 1.00 74.12 367 ASN A N 1
ATOM 2896 C CA . ASN A 1 367 ? 23.273 10.307 -32.631 1.00 74.12 367 ASN A CA 1
ATOM 2897 C C . ASN A 1 367 ? 24.705 9.878 -32.302 1.00 74.12 367 ASN A C 1
ATOM 2899 O O . ASN A 1 367 ? 24.994 8.683 -32.325 1.00 74.12 367 ASN A O 1
ATOM 2903 N N . ALA A 1 368 ? 25.591 10.829 -31.993 1.00 74.75 368 ALA A N 1
ATOM 2904 C CA . ALA A 1 368 ? 26.944 10.544 -31.520 1.00 74.75 368 ALA A CA 1
ATOM 2905 C C . ALA A 1 368 ? 26.903 9.803 -30.177 1.00 74.75 368 ALA A C 1
ATOM 2907 O O . ALA A 1 368 ? 27.395 8.679 -30.092 1.00 74.75 368 ALA A O 1
ATOM 2908 N N . GLY A 1 369 ? 26.181 10.345 -29.188 1.00 76.69 369 GLY A N 1
ATOM 2909 C CA . GLY A 1 369 ? 26.064 9.712 -27.874 1.00 76.69 369 GLY A CA 1
ATOM 2910 C C . GLY A 1 369 ? 25.415 8.323 -27.928 1.00 76.69 369 GLY A C 1
ATOM 2911 O O . GLY A 1 369 ? 25.818 7.420 -27.203 1.00 76.69 369 GLY A O 1
ATOM 2912 N N . PHE A 1 370 ? 24.424 8.104 -28.802 1.00 82.44 370 PHE A N 1
ATOM 2913 C CA . PHE A 1 370 ? 23.827 6.771 -28.957 1.00 82.44 370 PHE A CA 1
ATOM 2914 C C . PHE A 1 370 ? 24.792 5.757 -29.597 1.00 82.44 370 PHE A C 1
ATOM 2916 O O . PHE A 1 370 ? 24.801 4.587 -29.218 1.00 82.44 370 PHE A O 1
ATOM 2923 N N . LYS A 1 371 ? 25.643 6.186 -30.539 1.00 82.12 371 LYS A N 1
ATOM 2924 C CA . LYS A 1 371 ? 26.683 5.321 -31.122 1.00 82.12 371 LYS A CA 1
ATOM 2925 C C . LYS A 1 371 ? 27.748 4.938 -30.098 1.00 82.12 371 LYS A C 1
ATOM 2927 O O . LYS A 1 371 ? 28.144 3.777 -30.060 1.00 82.12 371 LYS A O 1
ATOM 2932 N N . GLU A 1 372 ? 28.178 5.878 -29.262 1.00 82.00 372 GLU A N 1
ATOM 2933 C CA . GLU A 1 372 ? 29.115 5.608 -28.162 1.00 82.00 372 GLU A CA 1
ATOM 2934 C C . GLU A 1 372 ? 28.541 4.609 -27.163 1.00 82.00 372 GLU A C 1
ATOM 2936 O O . GLU A 1 372 ? 29.226 3.667 -26.763 1.00 82.00 372 GLU A O 1
ATOM 2941 N N . LEU A 1 373 ? 27.254 4.752 -26.834 1.00 83.81 373 LEU A N 1
ATOM 2942 C CA . LEU A 1 373 ? 26.553 3.791 -25.996 1.00 83.81 373 LEU A CA 1
ATOM 2943 C C . LEU A 1 373 ? 26.619 2.379 -26.597 1.00 83.81 373 LEU A C 1
ATOM 2945 O O . LEU A 1 373 ? 26.992 1.436 -25.903 1.00 83.81 373 LEU A O 1
ATOM 2949 N N . ILE A 1 374 ? 26.308 2.224 -27.888 1.00 84.56 374 ILE A N 1
ATOM 2950 C CA . ILE A 1 374 ? 26.375 0.922 -28.576 1.00 84.56 374 ILE A CA 1
ATOM 2951 C C . ILE A 1 374 ? 27.792 0.330 -28.526 1.00 84.56 374 ILE A C 1
ATOM 2953 O O . ILE A 1 374 ? 27.949 -0.870 -28.277 1.00 84.56 374 ILE A O 1
ATOM 2957 N N . LEU A 1 375 ? 28.823 1.154 -28.738 1.00 83.25 375 LEU A N 1
ATOM 2958 C CA . LEU A 1 375 ? 30.220 0.719 -28.654 1.00 83.25 375 LEU A CA 1
ATOM 2959 C C . LEU A 1 375 ? 30.569 0.235 -27.243 1.00 83.25 375 LEU A C 1
ATOM 2961 O O . LEU A 1 375 ? 31.135 -0.846 -27.100 1.00 83.25 375 LEU A O 1
ATOM 2965 N N . CYS A 1 376 ? 30.150 0.964 -26.205 1.00 83.50 376 CYS A N 1
ATOM 2966 C CA . CYS A 1 376 ? 30.376 0.550 -24.822 1.00 83.50 376 CYS A CA 1
ATOM 2967 C C . CYS A 1 376 ? 29.757 -0.821 -24.518 1.00 83.50 376 CYS A C 1
ATOM 2969 O O . CYS A 1 376 ? 30.414 -1.681 -23.927 1.00 83.50 376 CYS A O 1
ATOM 2971 N N . TYR A 1 377 ? 28.509 -1.050 -24.940 1.00 82.31 377 TYR A N 1
ATOM 2972 C CA . TYR A 1 377 ? 27.854 -2.345 -24.741 1.00 82.31 377 TYR A CA 1
ATOM 2973 C C . TYR A 1 377 ? 28.591 -3.469 -25.474 1.00 82.31 377 TYR A C 1
ATOM 2975 O O . TYR A 1 377 ? 28.834 -4.517 -24.879 1.00 82.31 377 TYR A O 1
ATOM 2983 N N . SER A 1 378 ? 29.003 -3.230 -26.721 1.00 80.50 378 SER A N 1
ATOM 2984 C CA . SER A 1 378 ? 29.750 -4.210 -27.521 1.00 80.50 378 SER A CA 1
ATOM 2985 C C . SER A 1 378 ? 31.079 -4.588 -26.852 1.00 80.50 378 SER A C 1
ATOM 2987 O O . SER A 1 378 ? 31.391 -5.769 -26.698 1.00 80.50 378 SER A O 1
ATOM 2989 N N . ASP A 1 379 ? 31.837 -3.598 -26.373 1.00 81.56 379 ASP A N 1
ATOM 2990 C CA . ASP A 1 379 ? 33.104 -3.822 -25.669 1.00 81.56 379 ASP A CA 1
ATOM 2991 C C . ASP A 1 379 ? 32.908 -4.554 -24.337 1.00 81.56 379 ASP A C 1
ATOM 2993 O O . ASP A 1 379 ? 33.712 -5.411 -23.954 1.00 81.56 379 ASP A O 1
ATOM 2997 N N . CYS A 1 380 ? 31.843 -4.216 -23.610 1.00 79.69 380 CYS A N 1
ATOM 2998 C CA . CYS A 1 380 ? 31.507 -4.859 -22.350 1.00 79.69 380 CYS A CA 1
ATOM 2999 C C . CYS A 1 380 ? 31.161 -6.343 -22.535 1.00 79.69 380 CYS A C 1
ATOM 3001 O O . CYS A 1 380 ? 31.673 -7.182 -21.788 1.00 79.69 380 CYS A O 1
ATOM 3003 N N . GLU A 1 381 ? 30.357 -6.685 -23.545 1.00 76.25 381 GLU A N 1
ATOM 3004 C CA . GLU A 1 381 ? 30.008 -8.077 -23.844 1.00 76.25 381 GLU A CA 1
ATOM 3005 C C . GLU A 1 381 ? 31.248 -8.911 -24.180 1.00 76.25 381 GLU A C 1
ATOM 3007 O O . GLU A 1 381 ? 31.433 -9.994 -23.618 1.00 76.25 381 GLU A O 1
ATOM 3012 N N . VAL A 1 382 ? 32.155 -8.377 -25.006 1.00 76.69 382 VAL A N 1
ATOM 3013 C CA . VAL A 1 382 ? 33.424 -9.043 -25.347 1.00 76.69 382 VAL A CA 1
ATOM 3014 C C . VAL A 1 382 ? 34.289 -9.267 -24.102 1.00 76.69 382 VAL A C 1
ATOM 3016 O O . VAL A 1 382 ? 34.830 -10.359 -23.903 1.00 76.69 382 VAL A O 1
ATOM 3019 N N . LYS A 1 383 ? 34.411 -8.261 -23.225 1.00 76.81 383 LYS A N 1
ATOM 3020 C CA . LYS A 1 383 ? 35.183 -8.380 -21.975 1.00 76.81 383 LYS A CA 1
ATOM 3021 C C . LYS A 1 383 ? 34.608 -9.451 -21.048 1.00 76.81 383 LYS A C 1
ATOM 3023 O O . LYS A 1 383 ? 35.369 -10.247 -20.500 1.00 76.81 383 LYS A O 1
ATOM 3028 N N . LEU A 1 384 ? 33.286 -9.496 -20.882 1.00 70.94 384 LEU A N 1
ATOM 3029 C CA . LEU A 1 384 ? 32.624 -10.466 -20.006 1.00 70.94 384 LEU A CA 1
ATOM 3030 C C . LEU A 1 384 ? 32.679 -11.895 -20.563 1.00 70.94 384 LEU A C 1
ATOM 3032 O O . LEU A 1 384 ? 32.903 -12.828 -19.789 1.00 70.94 384 LEU A O 1
ATOM 3036 N N . ALA A 1 385 ? 32.563 -12.071 -21.883 1.00 69.06 385 ALA A N 1
ATOM 3037 C CA . ALA A 1 385 ? 32.722 -13.373 -22.531 1.00 69.06 385 ALA A CA 1
ATOM 3038 C C . ALA A 1 385 ? 34.126 -13.964 -22.293 1.00 69.06 385 ALA A C 1
ATOM 3040 O O . ALA A 1 385 ? 34.261 -15.135 -21.936 1.00 69.06 385 ALA A O 1
ATOM 3041 N N . ASN A 1 386 ? 35.171 -13.134 -22.383 1.00 63.88 386 ASN A N 1
ATOM 3042 C CA . ASN A 1 386 ? 36.560 -13.559 -22.170 1.00 63.88 386 ASN A CA 1
ATOM 3043 C C . ASN A 1 386 ? 36.871 -13.962 -20.710 1.00 63.88 386 ASN A C 1
ATOM 3045 O O . ASN A 1 386 ? 37.726 -14.822 -20.466 1.00 63.88 386 ASN A O 1
ATOM 3049 N N . ILE A 1 387 ? 36.175 -13.381 -19.725 1.00 61.97 387 ILE A N 1
ATOM 3050 C CA . ILE A 1 387 ? 36.289 -13.745 -18.297 1.00 61.97 387 ILE A CA 1
ATOM 3051 C C . ILE A 1 387 ? 35.636 -15.113 -18.015 1.00 61.97 387 ILE A C 1
ATOM 3053 O O . ILE A 1 387 ? 36.141 -15.906 -17.215 1.00 61.97 387 ILE A O 1
ATOM 3057 N N . GLN A 1 388 ? 34.539 -15.436 -18.703 1.00 56.28 388 GLN A N 1
ATOM 3058 C CA . GLN A 1 388 ? 33.885 -16.742 -18.570 1.00 56.28 388 GLN A CA 1
ATOM 3059 C C . GLN A 1 388 ? 34.716 -17.872 -19.194 1.00 56.28 388 GLN A C 1
ATOM 3061 O O . GLN A 1 388 ? 34.775 -18.963 -18.634 1.00 56.28 388 GLN A O 1
ATOM 3066 N N . THR A 1 389 ? 35.436 -17.613 -20.289 1.00 51.62 389 THR A N 1
ATOM 3067 C CA . THR A 1 389 ? 36.320 -18.613 -20.917 1.00 51.62 389 THR A CA 1
ATOM 3068 C C . THR A 1 389 ? 37.641 -18.826 -20.175 1.00 51.62 389 THR A C 1
ATOM 3070 O O . THR A 1 389 ? 38.234 -19.892 -20.288 1.00 51.62 389 THR A O 1
ATOM 3073 N N . SER A 1 390 ? 38.114 -17.842 -19.401 1.00 43.69 390 SER A N 1
ATOM 3074 C CA . SER A 1 390 ? 39.395 -17.918 -18.671 1.00 43.69 390 SER A CA 1
ATOM 3075 C C . SER A 1 390 ? 39.281 -18.499 -17.257 1.00 43.69 390 SER A C 1
ATOM 3077 O O . SER A 1 390 ? 40.290 -18.897 -16.681 1.00 43.69 390 SER A O 1
ATOM 3079 N N . SER A 1 391 ? 38.066 -18.619 -16.711 1.00 40.91 391 SER A N 1
ATOM 3080 C CA . SER A 1 391 ? 37.803 -19.312 -15.439 1.00 40.91 391 SER A CA 1
ATOM 3081 C C . SER A 1 391 ? 37.558 -20.827 -15.597 1.00 40.91 391 SER A C 1
ATOM 3083 O O . SER A 1 391 ? 37.410 -21.534 -14.601 1.00 40.91 391 SER A O 1
ATOM 3085 N N . GLY A 1 392 ? 37.598 -21.352 -16.829 1.00 36.78 392 GLY A N 1
ATOM 3086 C CA . GLY A 1 392 ? 37.608 -22.786 -17.132 1.00 36.78 392 GLY A CA 1
ATOM 3087 C C . GLY A 1 392 ? 39.015 -23.392 -17.083 1.00 36.78 392 GLY A C 1
ATOM 3088 O O . GLY A 1 392 ? 39.661 -23.546 -18.117 1.00 36.78 392 GLY A O 1
ATOM 3089 N N . GLY A 1 393 ? 39.494 -23.739 -15.884 1.00 28.36 393 GLY A N 1
ATOM 3090 C CA . GLY A 1 393 ? 40.650 -24.632 -15.696 1.00 28.36 393 GLY A CA 1
ATOM 3091 C C . GLY A 1 393 ? 40.358 -26.073 -16.163 1.00 28.36 393 GLY A C 1
ATOM 3092 O O . GLY A 1 393 ? 39.194 -26.436 -16.323 1.00 28.36 393 GLY A O 1
ATOM 3093 N N . PRO A 1 394 ? 41.396 -26.891 -16.420 1.00 34.25 394 PRO A N 1
ATOM 3094 C CA . PRO A 1 394 ? 41.362 -27.990 -17.382 1.00 34.25 394 PRO A CA 1
ATOM 3095 C C . PRO A 1 394 ? 40.443 -29.142 -16.968 1.00 34.25 394 PRO A C 1
ATOM 3097 O O . PRO A 1 394 ? 40.434 -29.581 -15.822 1.00 34.25 394 PRO A O 1
ATOM 3100 N N . THR A 1 395 ? 39.730 -29.672 -17.961 1.00 35.09 395 THR A N 1
ATOM 3101 C CA . THR A 1 395 ? 39.025 -30.954 -17.925 1.00 35.09 395 THR A CA 1
ATOM 3102 C C . THR A 1 395 ? 39.944 -32.067 -17.422 1.00 35.09 395 THR A C 1
ATOM 3104 O O . THR A 1 395 ? 40.897 -32.437 -18.112 1.00 35.09 395 THR A O 1
ATOM 3107 N N . GLU A 1 396 ? 39.625 -32.633 -16.256 1.00 30.19 396 GLU A N 1
ATOM 3108 C CA . GLU A 1 396 ? 40.036 -33.990 -15.901 1.00 30.19 396 GLU A CA 1
ATOM 3109 C C . GLU A 1 396 ? 39.568 -34.926 -17.017 1.00 30.19 396 GLU A C 1
ATOM 3111 O O . GLU A 1 396 ? 38.371 -35.102 -17.260 1.00 30.19 396 GLU A O 1
ATOM 3116 N N . SER A 1 397 ? 40.535 -35.486 -17.744 1.00 31.55 397 SER A N 1
ATOM 3117 C CA . SER A 1 397 ? 40.286 -36.546 -18.704 1.00 31.55 397 SER A CA 1
ATOM 3118 C C . SER A 1 397 ? 39.716 -37.743 -17.954 1.00 31.55 397 SER A C 1
ATOM 3120 O O . SER A 1 397 ? 40.392 -38.351 -17.121 1.00 31.55 397 SER A O 1
ATOM 3122 N N . SER A 1 398 ? 38.481 -38.097 -18.279 1.00 30.64 398 SER A N 1
ATOM 3123 C CA . SER A 1 398 ? 37.932 -39.404 -17.967 1.00 30.64 398 SER A CA 1
ATOM 3124 C C . SER A 1 398 ? 38.769 -40.463 -18.681 1.00 30.64 398 SER A C 1
ATOM 3126 O O . SER A 1 398 ? 38.875 -40.509 -19.906 1.00 30.64 398 SER A O 1
ATOM 3128 N N . ILE A 1 399 ? 39.392 -41.302 -17.863 1.00 31.38 399 ILE A N 1
ATOM 3129 C CA . ILE A 1 399 ? 39.855 -42.634 -18.220 1.00 31.38 399 ILE A CA 1
ATOM 3130 C C . ILE A 1 399 ? 38.636 -43.408 -18.740 1.00 31.38 399 ILE A C 1
ATOM 3132 O O . ILE A 1 399 ? 37.613 -43.472 -18.059 1.00 31.38 399 ILE A O 1
ATOM 3136 N N . THR A 1 400 ? 38.761 -44.015 -19.918 1.00 29.83 400 THR A N 1
ATOM 3137 C CA . THR A 1 400 ? 37.883 -45.113 -20.345 1.00 29.83 400 THR A CA 1
ATOM 3138 C C . THR A 1 400 ? 38.757 -46.313 -20.682 1.00 29.83 400 THR A C 1
ATOM 3140 O O . THR A 1 400 ? 39.786 -46.171 -21.340 1.00 29.83 400 THR A O 1
ATOM 3143 N N . GLU A 1 401 ? 38.346 -47.455 -20.143 1.00 31.75 401 GLU A N 1
ATOM 3144 C CA . GLU A 1 401 ? 38.961 -48.784 -20.173 1.00 31.75 401 GLU A CA 1
ATOM 3145 C C . GLU A 1 401 ? 39.341 -49.273 -21.582 1.00 31.75 401 GLU A C 1
ATOM 3147 O O . GLU A 1 401 ? 38.537 -49.155 -22.506 1.00 31.75 401 GLU A O 1
ATOM 3152 N N . TYR A 1 402 ? 40.544 -49.852 -21.711 1.00 35.88 402 TYR A N 1
ATOM 3153 C CA . TYR A 1 402 ? 40.812 -51.250 -22.103 1.00 35.88 402 TYR A CA 1
ATOM 3154 C C . TYR A 1 402 ? 42.228 -51.653 -21.680 1.00 35.88 402 TYR A C 1
ATOM 3156 O O . TYR A 1 402 ? 43.159 -50.841 -21.892 1.00 35.88 402 TYR A O 1
#

Radius of gyration: 30.61 Å; Cα contacts (8 Å, |Δi|>4): 661; chains: 1; bounding box: 75×71×107 Å

Mean predicted aligned error: 17.73 Å

Secondary structure (DSSP, 8-state):
-HHHHHHHHHHHHHHHHHTTTT---EEEEESBTTBS-EEEE-BTTB-HHHHHHHHHH----STTPEEEEEEEES-TTSPPEEEEEEE-TTSTTHHHHHHHHHHHHHHHS-TTSPPPSEEEEEETTSSSEEEEE-GGG-SHHHHHHHHHHHH---TT--EEEEEEEEEETTEEEEEEEEEE-SSHHHHHHHHHHHHHHHHHHHHHHTTEEEEEEETTEEEEEEE-BTTB-HHHHHHHHHH----STTPEEEEEEEEETT-S-PEEEEEEESSTT-TTHHHHHHHHHHHHHHTTTTSPPPSEEEEEETTSSSEEEEE--SS-THHHHHHHHHHHHS--SS--EEEEEEEEEETTEEEEEEEEEE-SSHHHHHHHHHHHHHHHHHHHHHHHHHS-----PPP---

Foldseek 3Di:
DVVVVVVVVVVVVVVVVVVVPDPFFWKWKFLDWVHNIDIDTAQVNDCVLLVLLLQQLADDLDPQWDKGWIWIDRDNVDTTDIGIHIDRPPDPCVSVQSVVLSVLSSLQQPSVSFGDQKWWKFFPVLPDIDIDGDPPRDCNLVSSLSCVFARDDDPQFDDKGKIWIGNYRPHSTDIDIGTAHPDRVRRVVSSVVSSVVSSVVVVQLLQKKWKFQDQLPNIDIDGHQPNDCLQLVVLLVLLADDPDPQWDKGWIWIDRSSRNDTDIGIHTDNDPPCPCVVVSVLLSVLSSLQCPSVNAGAQKKWKAFPVLPDIDMDGDPPDGCNLVSVLSCVQAPPPPPDDWDWGWIWIGNDRSPSTDIDTGTADPDSVRGVVVSVVSSVVSSVVVVVVVVVPDDDDDDDDDDD

Solvent-accessible surface area (backbone atoms only — not comparable to full-atom values): 22633 Å² total; per-residue (Å²): 119,76,72,64,54,56,54,52,52,52,53,52,49,52,52,54,57,62,65,62,75,69,70,76,55,46,41,26,47,14,62,40,82,96,33,78,62,49,79,46,67,50,38,90,89,39,58,62,34,55,58,53,23,52,64,51,53,42,58,80,89,54,93,75,40,41,86,42,73,31,20,39,30,69,48,97,88,49,85,51,44,81,41,74,39,54,40,60,86,88,54,98,56,51,70,58,54,46,52,45,48,35,50,52,42,41,70,46,26,44,72,83,40,41,27,49,61,45,29,18,47,20,37,70,85,49,79,52,68,48,80,48,74,25,72,94,36,36,53,58,68,58,44,49,28,47,51,62,55,30,68,59,70,48,96,81,30,84,36,83,43,61,27,26,46,15,58,37,84,80,39,76,64,46,81,46,66,30,47,20,46,96,49,68,66,60,23,53,52,51,49,54,50,42,44,52,51,42,51,52,52,53,64,52,42,81,34,38,41,29,46,14,58,41,83,89,36,76,63,49,80,43,74,48,40,92,91,41,56,63,37,55,59,50,22,52,64,46,57,46,62,81,89,48,92,76,43,40,84,43,72,31,20,40,16,59,67,74,37,96,74,48,46,81,38,75,40,64,32,80,48,97,80,56,80,59,51,67,57,48,50,45,46,36,52,51,41,38,60,43,14,55,77,78,48,45,54,52,63,39,32,18,47,21,39,69,86,49,80,51,69,50,77,45,79,41,90,85,61,66,58,49,66,57,43,48,29,47,48,60,60,41,71,66,73,76,83,79,77,58,53,84,40,64,26,26,47,15,53,33,85,83,38,74,62,45,82,44,70,34,56,23,51,98,46,68,68,59,20,51,52,52,51,53,50,44,41,54,54,41,53,54,55,54,54,54,54,61,62,67,70,63,73,81,81,80,78,79,84,75,93,132

Nearest PDB structures (foldseek):
  5ae2-assembly1_A  TM=1.593E-01  e=6.072E-01  Cavia porcellus
  7enc-assembly1_q  TM=1.426E-01  e=2.690E+00  Homo sapiens
  5ae1-assembly2_C  TM=1.314E-01  e=1.784E+00  Cavia porcellus

pLDDT: mean 73.64, std 14.36, range [28.36, 93.5]

Sequence (402 aa):
VMHSHVVCILLTAEALILGTANKKSHISVCKFPHSGCKAFYTKQESFDSYRQCLKYCTFKTDADTKELEGYECVNFQTTCKPLVYYASISTGEHFLEWVKCLQVCDHLSGDTGAAPVEHSICDENKANCFNFGNPANSLEVFLRCYVNCQLHQKEEQTKIRQMQVCMSPGNSCISAKYFGELDQNAAFNGLKVCYNQCKEELANEKSLISVCKFPISECATFHLKRGRFDSYRQCLKYCTFKTDADNKELEGYECVNFQTTCKPLVYFDSISTGEHFLEWVKCLQVCDHLSGDTGAAPVEYSICDENKANCFNFGNPGTTLEVFLRCYVNCQLHQKEEQTKIRQMQVCRSPGKNCISAGYFGELDQNAGFKELILCYSDCEVKLANIQTSSGGPTESSITEY